Protein AF-A0A4Q3LLU1-F1 (afdb_monomer)

Mean predicted aligned error: 13.68 Å

pLDDT: mean 75.8, std 26.07, range [19.47, 98.69]

Sequence (554 aa):
MGAVMARTAVTFLVGVWFLLGHCALHRRRDSAARHGADHGPVLFPQGDPMKPLRYASWCQCRGRGAAGLCRMPPSPDVMAALFMDYKRERRAGETFAQYLERIGFVDPSVGTTGMDDRMVGHVPSAGDMQLIAVPEKRVSGPLRVVVLLVDFDDRPGVRTPRSYDDLLFSRKEYPTGSMHDFYAEASNGKVDVIGSVHGWLRMPHDYGYYVNGRSGTGATYPRNCQGLAEDAVKAALAQGVDFPQDLDKLGEGSITALFIVHAGRGAEVQKTRAQQDAEIWSHKWAVDSPVQVAPNLHAATYLVVPQDCLVGVCAHELGHLAFQWQDFYDPNYEEDGLYWDGSGTWDLMAAGSYNGGGSSPAHPAVLHKTQHGWVQTQTVKTSGSIQVKPLGTPGARAVKIVSPAYGPGQFLLLENRRRAGFDRYLEGEGLLVWKVDLAREMEAPARPGMLLVQADGEAHLDGARDGNAGDDGDPFPGSSRTTKLLDTGAINTSFPDSPPSGVRLSNIRIDADGLVTLDVHIGLAPIKTKAPVAQNVMRGRAAAKPNGRVQPPA

Secondary structure (DSSP, 8-state):
------------------------------------------------------------------------PPPHHHHHHHHHHHHHHPPTT--HHHHHHHTT-----SS-TTSSSS--SSPPPS----B-PPPSS---EEEEEEEEEEE-SSS---S-HHHHHHHHH-SS-STT--HHHHHHHHTTS-EEEEEEEEEEEEPSS-HHHHHTTTTT-SS-TTSSHHHHHHHHHHHHHHTT----GGG-SSSSSB-S-EEEEESS--GGG-SSHHHHTTSPPPEEEEEEEEEEEETTEEEEEEEEEETT--HHHHHHHHHHHHH-PPPSS---HHHH-----TTGGG-TTTGGGGGGGGTSPPPPPHHHHHHTTSSEEEEE-S-EEEEEPBTTSTT-EEEEE--TTSPTTEEEEEEEE-S-GGGGG-S--EEEEEEEETTSBSS-TTS-SEEE--SSS--GGG-TTSS-S--TTSSBSTTTT---B-SSSSS-SPPTTS----EEEEEEEE-TT--EEEEEEEPPPPP--PPP----------------------

Foldseek 3Di:
DDDDDDDDDDDDDDDDDDDDDDDDDDDDDDDDDDDDDDDDDDDDDDDDDDDDDDDDDDPDDDDDDDAFADFDAFALVLLVVLLVVCVVDPDVVDFSLNSCVVQVVAQSGHHYPFWLFLDDDDDDDTDDFQFPDLNPAQDFDEAEAEEFEEEEPQFDADDDQVVLCLQAQDDPPNPLDHLQRQCCQLLVNRYGYHYGGDDHQYFPHGPCQQLVLPQQTDPPPPSGVLVVLVRRLVSCVVVVNADDPVLPSVVPLERLHYEYEYGDAALSHDNHSSSSSSHHHWIKGFHPDWDDRDVSYTHGIYTYHYSPAHSLSVNLRNCCRNLSDHAQFASPCVPPVAGFQGLFCQASSGNQCCFVHNNQGHRHDVSSSVSSPSAAEDEDEAWDKDKAAAPSDPPGHWYWYDAPQDDVQWTKIKHWHDLDRSNVRPQATGIWIKIARSVHHNNDLVAHRIDTQAQQLPCCRSGPRPSDRDHQRGHVVGPVNRFKADLDDSGHPDHPPGDRQQWMWGRFDQDPNRMTMIIIHGDDDPPPPDDPDPDPPDDDDDDDDDDDDDDDDD

Nearest PDB structures (foldseek):
  4yu5-assembly2_B  TM=7.163E-01  e=5.900E-22  Bacillus cereus biovar anthracis str. CI
  4yu5-assembly1_A  TM=7.216E-01  e=1.499E-21  Bacillus cereus biovar anthracis str. CI
  4yu6-assembly2_B  TM=7.198E-01  e=6.068E-21  Bacillus cereus biovar anthracis str. CI
  4yu6-assembly1_A  TM=6.902E-01  e=5.095E-21  Bacillus cereus biovar anthracis str. CI

Structure (mmCIF, N/CA/C/O backbone):
data_AF-A0A4Q3LLU1-F1
#
_entry.id   AF-A0A4Q3LLU1-F1
#
loop_
_atom_site.group_PDB
_atom_site.id
_atom_site.type_symbol
_atom_site.label_atom_id
_atom_site.label_alt_id
_atom_site.label_comp_id
_atom_site.label_asym_id
_atom_site.label_entity_id
_atom_site.label_seq_id
_atom_site.pdbx_PDB_ins_code
_atom_site.Cartn_x
_atom_site.Cartn_y
_atom_site.Cartn_z
_atom_site.occupancy
_atom_site.B_iso_or_equiv
_atom_site.auth_seq_id
_atom_site.auth_comp_id
_atom_site.auth_asym_id
_atom_site.auth_atom_id
_atom_site.pdbx_PDB_model_num
ATOM 1 N N . MET A 1 1 ? 46.428 -18.660 27.036 1.00 35.47 1 MET A N 1
ATOM 2 C CA . MET A 1 1 ? 47.161 -19.586 27.929 1.00 35.47 1 MET A CA 1
ATOM 3 C C . MET A 1 1 ? 46.186 -20.008 29.015 1.00 35.47 1 MET A C 1
ATOM 5 O O . MET A 1 1 ? 45.703 -19.113 29.681 1.00 35.47 1 MET A O 1
ATOM 9 N N . GLY A 1 2 ? 45.751 -21.238 29.255 1.00 32.94 2 GLY A N 1
ATOM 10 C CA . GLY A 1 2 ? 45.809 -22.582 28.666 1.00 32.94 2 GLY A CA 1
ATOM 11 C C . GLY A 1 2 ? 44.727 -23.368 29.453 1.00 32.94 2 GLY A C 1
ATOM 12 O O . GLY A 1 2 ? 44.504 -23.046 30.613 1.00 32.94 2 GLY A O 1
ATOM 13 N N . ALA A 1 3 ? 43.849 -24.137 28.798 1.00 32.75 3 ALA A N 1
ATOM 14 C CA . ALA A 1 3 ? 43.915 -25.610 28.699 1.00 32.75 3 ALA A CA 1
ATOM 15 C C . ALA A 1 3 ? 43.582 -26.341 30.035 1.00 32.75 3 ALA A C 1
ATOM 17 O O . ALA A 1 3 ? 44.096 -25.942 31.065 1.00 32.75 3 ALA A O 1
ATOM 18 N N . VAL A 1 4 ? 42.801 -27.431 30.147 1.00 31.83 4 VAL A N 1
ATOM 19 C CA . VAL A 1 4 ? 42.222 -28.403 29.193 1.00 31.83 4 VAL A CA 1
ATOM 20 C C . VAL A 1 4 ? 41.360 -29.434 29.984 1.00 31.83 4 VAL A C 1
ATOM 22 O O . VAL A 1 4 ? 41.754 -29.784 31.087 1.00 31.83 4 VAL A O 1
ATOM 25 N N . MET A 1 5 ? 40.254 -29.913 29.367 1.00 32.88 5 MET A N 1
ATOM 26 C CA . MET A 1 5 ? 39.572 -31.254 29.396 1.00 32.88 5 MET A CA 1
ATOM 27 C C . MET A 1 5 ? 39.188 -31.957 30.731 1.00 32.88 5 MET A C 1
ATOM 29 O O . MET A 1 5 ? 39.821 -31.752 31.748 1.00 32.88 5 MET A O 1
ATOM 33 N N . ALA A 1 6 ? 38.171 -32.838 30.832 1.00 29.28 6 ALA A N 1
ATOM 34 C CA . ALA A 1 6 ? 37.559 -33.804 29.892 1.00 29.28 6 ALA A CA 1
ATOM 35 C C . ALA A 1 6 ? 36.081 -34.118 30.283 1.00 29.28 6 ALA A C 1
ATOM 37 O O . ALA A 1 6 ? 35.769 -34.198 31.463 1.00 29.28 6 ALA A O 1
ATOM 38 N N . ARG A 1 7 ? 35.110 -34.102 29.351 1.00 30.48 7 ARG A N 1
ATOM 39 C CA . ARG A 1 7 ? 34.464 -35.230 28.616 1.00 30.48 7 ARG A CA 1
ATOM 40 C C . ARG A 1 7 ? 33.830 -36.360 29.451 1.00 30.48 7 ARG A C 1
ATOM 42 O O . ARG A 1 7 ? 34.538 -37.201 29.988 1.00 30.48 7 ARG A O 1
ATOM 49 N N . THR A 1 8 ? 32.514 -36.545 29.295 1.00 27.42 8 THR A N 1
ATOM 50 C CA . THR A 1 8 ? 31.919 -37.858 28.965 1.00 27.42 8 THR A CA 1
ATOM 51 C C . THR A 1 8 ? 30.653 -37.652 28.125 1.00 27.42 8 THR A C 1
ATOM 53 O O . THR A 1 8 ? 29.834 -36.790 28.428 1.00 27.42 8 THR A O 1
ATOM 56 N N . ALA A 1 9 ? 30.555 -38.403 27.031 1.00 27.08 9 ALA A N 1
ATOM 57 C CA . ALA A 1 9 ? 29.471 -38.411 26.056 1.00 27.08 9 ALA A CA 1
ATOM 58 C C . ALA A 1 9 ? 28.556 -39.622 26.295 1.00 27.08 9 ALA A C 1
ATOM 60 O O . ALA A 1 9 ? 29.043 -40.668 26.721 1.00 27.08 9 ALA A O 1
ATOM 61 N N . VAL A 1 10 ? 27.275 -39.511 25.936 1.00 27.19 10 VAL A N 1
ATOM 62 C CA . VAL A 1 10 ? 26.421 -40.669 25.639 1.00 27.19 10 VAL A CA 1
ATOM 63 C C . VAL A 1 10 ? 25.735 -40.428 24.299 1.00 27.19 10 VAL A C 1
ATOM 65 O O . VAL A 1 10 ? 25.072 -39.418 24.079 1.00 27.19 10 VAL A O 1
ATOM 68 N N . THR A 1 11 ? 25.978 -41.377 23.406 1.00 26.22 11 THR A N 1
ATOM 69 C CA . THR A 1 11 ? 25.514 -41.490 22.027 1.00 26.22 11 THR A CA 1
ATOM 70 C C . THR A 1 11 ? 24.216 -42.296 21.991 1.00 26.22 11 THR A C 1
ATOM 72 O O . THR A 1 11 ? 24.140 -43.328 22.651 1.00 26.22 11 THR A O 1
ATOM 75 N N . PHE A 1 12 ? 23.256 -41.911 21.147 1.00 23.95 12 PHE A N 1
ATOM 76 C CA . PHE A 1 12 ? 22.281 -42.840 20.562 1.00 23.95 12 PHE A CA 1
ATOM 77 C C . PHE A 1 12 ? 22.072 -42.489 19.076 1.00 23.95 12 PHE A C 1
ATOM 79 O O . PHE A 1 12 ? 21.543 -41.435 18.739 1.00 23.95 12 PHE A O 1
ATOM 86 N N . LEU A 1 13 ? 22.555 -43.379 18.201 1.00 23.48 13 LEU A N 1
ATOM 87 C CA . LEU A 1 13 ? 22.111 -43.582 16.812 1.00 23.48 13 LEU A CA 1
ATOM 88 C C . LEU A 1 13 ? 20.848 -44.468 16.866 1.00 23.48 13 LEU A C 1
ATOM 90 O O . LEU A 1 13 ? 20.731 -45.277 17.781 1.00 23.48 13 LEU A O 1
ATOM 94 N N . VAL A 1 14 ? 19.843 -44.335 15.999 1.00 24.23 14 VAL A N 1
ATOM 95 C CA . VAL A 1 14 ? 19.645 -44.922 14.646 1.00 24.23 14 VAL A CA 1
ATOM 96 C C . VAL A 1 14 ? 18.182 -44.530 14.298 1.00 24.23 14 VAL A C 1
ATOM 98 O O . VAL A 1 14 ? 17.358 -44.509 15.202 1.00 24.23 14 VAL A O 1
ATOM 101 N N . GLY A 1 15 ? 17.717 -44.212 13.090 1.00 23.12 15 GLY A N 1
ATOM 102 C CA . GLY A 1 15 ? 18.277 -44.282 11.752 1.00 23.12 15 GLY A CA 1
ATOM 103 C C . GLY A 1 15 ? 17.294 -43.706 10.720 1.00 23.12 15 GLY A C 1
ATOM 104 O O . GLY A 1 15 ? 16.131 -43.424 11.001 1.00 23.12 15 GLY A O 1
ATOM 105 N N . VAL A 1 16 ? 17.833 -43.514 9.523 1.00 22.56 16 VAL A N 1
ATOM 106 C CA . VAL A 1 16 ? 17.225 -42.959 8.311 1.00 22.56 16 VAL A CA 1
ATOM 107 C C . VAL A 1 16 ? 16.400 -44.025 7.588 1.00 22.56 16 VAL A C 1
ATOM 109 O O . VAL A 1 16 ? 16.906 -45.125 7.392 1.00 22.56 16 VAL A O 1
ATOM 112 N N . TRP A 1 17 ? 15.203 -43.679 7.099 1.00 22.52 17 TRP A N 1
ATOM 113 C CA . TRP A 1 17 ? 14.558 -44.364 5.970 1.00 22.52 17 TRP A CA 1
ATOM 114 C C . TRP A 1 17 ? 14.034 -43.333 4.960 1.00 22.52 17 TRP A C 1
ATOM 116 O O . TRP A 1 17 ? 13.076 -42.609 5.212 1.00 22.52 17 TRP A O 1
ATOM 126 N N . PHE A 1 18 ? 14.713 -43.281 3.812 1.00 21.94 18 PHE A N 1
ATOM 127 C CA . PHE A 1 18 ? 14.240 -42.717 2.550 1.00 21.94 18 PHE A CA 1
ATOM 128 C C . PHE A 1 18 ? 13.373 -43.769 1.847 1.00 21.94 18 PHE A C 1
ATOM 130 O O . PHE A 1 18 ? 13.775 -44.930 1.775 1.00 21.94 18 PHE A O 1
ATOM 137 N N . LEU A 1 19 ? 12.256 -43.367 1.239 1.00 23.14 19 LEU A N 1
ATOM 138 C CA . LEU A 1 19 ? 11.613 -44.152 0.183 1.00 23.14 19 LEU A CA 1
ATOM 139 C C . LEU A 1 19 ? 11.132 -43.219 -0.932 1.00 23.14 19 LEU A C 1
ATOM 141 O O . LEU A 1 19 ? 10.127 -42.524 -0.827 1.00 23.14 19 LEU A O 1
ATOM 145 N N . LEU A 1 20 ? 11.932 -43.213 -1.997 1.00 23.78 20 LEU A N 1
ATOM 146 C CA . LEU A 1 20 ? 11.595 -42.766 -3.341 1.00 23.78 20 LEU A CA 1
ATOM 147 C C . LEU A 1 20 ? 10.607 -43.761 -3.961 1.00 23.78 20 LEU A C 1
ATOM 149 O O . LEU A 1 20 ? 10.865 -44.963 -3.964 1.00 23.78 20 LEU A O 1
ATOM 153 N N . GLY A 1 21 ? 9.523 -43.256 -4.546 1.00 22.77 21 GLY A N 1
ATOM 154 C CA . GLY A 1 21 ? 8.595 -44.025 -5.373 1.00 22.77 21 GLY A CA 1
ATOM 155 C C . GLY A 1 21 ? 8.381 -43.341 -6.717 1.00 22.77 21 GLY A C 1
ATOM 156 O O . GLY A 1 21 ? 7.413 -42.614 -6.897 1.00 22.77 21 GLY A O 1
ATOM 157 N N . HIS A 1 22 ? 9.301 -43.563 -7.658 1.00 26.33 22 HIS A N 1
ATOM 158 C CA . HIS A 1 22 ? 9.050 -43.370 -9.086 1.00 26.33 22 HIS A CA 1
ATOM 159 C C . HIS A 1 22 ? 8.165 -44.518 -9.593 1.00 26.33 22 HIS A C 1
ATOM 161 O O . HIS A 1 22 ? 8.506 -45.686 -9.413 1.00 26.33 22 HIS A O 1
ATOM 167 N N . CYS A 1 23 ? 7.085 -44.199 -10.305 1.00 22.00 23 CYS A N 1
ATOM 168 C CA . CYS A 1 23 ? 6.465 -45.121 -11.252 1.00 22.00 23 CYS A CA 1
ATOM 169 C C . CYS A 1 23 ? 6.122 -44.361 -12.531 1.00 22.00 23 CYS A C 1
ATOM 171 O O . CYS A 1 23 ? 5.342 -43.412 -12.527 1.00 22.00 23 CYS A O 1
ATOM 173 N N . ALA A 1 24 ? 6.748 -44.792 -13.620 1.00 23.20 24 ALA A N 1
ATOM 174 C CA . ALA A 1 24 ? 6.536 -44.312 -14.970 1.00 23.20 24 ALA A CA 1
ATOM 175 C C . ALA A 1 24 ? 6.003 -45.465 -15.838 1.00 23.20 24 ALA A C 1
ATOM 177 O O . ALA A 1 24 ? 6.371 -46.618 -15.633 1.00 23.20 24 ALA A O 1
ATOM 178 N N . LEU A 1 25 ? 5.214 -45.086 -16.850 1.00 23.66 25 LEU A N 1
ATOM 179 C CA . LEU A 1 25 ? 4.743 -45.851 -18.016 1.00 23.66 25 LEU A CA 1
ATOM 180 C C . LEU A 1 25 ? 3.699 -46.970 -17.805 1.00 23.66 25 LEU A C 1
ATOM 182 O O . LEU A 1 25 ? 4.024 -48.086 -17.424 1.00 23.66 25 LEU A O 1
ATOM 186 N N . HIS A 1 26 ? 2.505 -46.761 -18.378 1.00 24.66 26 HIS A N 1
ATOM 187 C CA . HIS A 1 26 ? 2.201 -47.392 -19.671 1.00 24.66 26 HIS A CA 1
ATOM 188 C C . HIS A 1 26 ? 1.080 -46.682 -20.451 1.00 24.66 26 HIS A C 1
ATOM 190 O O . HIS A 1 26 ? 0.032 -46.327 -19.925 1.00 24.66 26 HIS A O 1
ATOM 196 N N . ARG A 1 27 ? 1.340 -46.505 -21.751 1.00 26.19 27 ARG A N 1
ATOM 197 C CA . ARG A 1 27 ? 0.418 -46.049 -22.802 1.00 26.19 27 ARG A CA 1
ATOM 198 C C . ARG A 1 27 ? -0.751 -47.024 -22.975 1.00 26.19 27 ARG A C 1
ATOM 200 O O . ARG A 1 27 ? -0.505 -48.227 -22.969 1.00 26.19 27 ARG A O 1
ATOM 207 N N . ARG A 1 28 ? -1.914 -46.506 -23.382 1.00 23.67 28 ARG A N 1
ATOM 208 C CA . ARG A 1 28 ? -2.651 -46.975 -24.574 1.00 23.67 28 ARG A CA 1
ATOM 209 C C . ARG A 1 28 ? -3.566 -45.861 -25.092 1.00 23.67 28 ARG A C 1
ATOM 211 O O . ARG A 1 28 ? -4.508 -45.448 -24.431 1.00 23.67 28 ARG A O 1
ATOM 218 N N . ARG A 1 29 ? -3.209 -45.362 -26.278 1.00 26.25 29 ARG A N 1
ATOM 219 C CA . ARG A 1 29 ? -4.123 -44.753 -27.246 1.00 26.25 29 ARG A CA 1
ATOM 220 C C . ARG A 1 29 ? -4.876 -45.906 -27.900 1.00 26.25 29 ARG A C 1
ATOM 222 O O . ARG A 1 29 ? -4.210 -46.846 -28.319 1.00 26.25 29 ARG A O 1
ATOM 229 N N . ASP A 1 30 ? -6.183 -45.773 -28.052 1.00 26.70 30 ASP A N 1
ATOM 230 C CA . ASP A 1 30 ? -6.923 -46.419 -29.127 1.00 26.70 30 ASP A CA 1
ATOM 231 C C . ASP A 1 30 ? -7.893 -45.408 -29.732 1.00 26.70 30 ASP A C 1
ATOM 233 O O . ASP A 1 30 ? -8.409 -44.503 -29.076 1.00 26.70 30 ASP A O 1
ATOM 237 N N . SER A 1 31 ? -8.021 -45.532 -31.041 1.00 26.36 31 SER A N 1
ATOM 238 C CA . SER A 1 31 ? -8.602 -44.595 -31.985 1.00 26.36 31 SER A CA 1
ATOM 239 C C . SER A 1 31 ? -9.849 -45.173 -32.652 1.00 26.36 31 SER A C 1
ATOM 241 O O . SER A 1 31 ? -9.898 -46.373 -32.898 1.00 26.36 31 SER A O 1
ATOM 243 N N . ALA A 1 32 ? -10.697 -44.253 -33.126 1.00 26.88 32 ALA A N 1
ATOM 244 C CA . ALA A 1 32 ? -11.556 -44.334 -34.317 1.00 26.88 32 ALA A CA 1
ATOM 245 C C . ALA A 1 32 ? -12.966 -44.951 -34.203 1.00 26.88 32 ALA A C 1
ATOM 247 O O . ALA A 1 32 ? -13.122 -46.140 -33.966 1.00 26.88 32 ALA A O 1
ATOM 248 N N . ALA A 1 33 ? -13.976 -44.128 -34.533 1.00 26.61 33 ALA A N 1
ATOM 249 C CA . ALA A 1 33 ? -14.944 -44.296 -35.644 1.00 26.61 33 ALA A CA 1
ATOM 250 C C . ALA A 1 33 ? -16.044 -43.208 -35.514 1.00 26.61 33 ALA A C 1
ATOM 252 O O . ALA A 1 33 ? -16.690 -43.115 -34.481 1.00 26.61 33 ALA A O 1
ATOM 253 N N . ARG A 1 34 ? -16.106 -42.193 -36.392 1.00 26.34 34 ARG A N 1
ATOM 254 C CA . ARG A 1 34 ? -16.810 -42.121 -37.699 1.00 26.34 34 ARG A CA 1
ATOM 255 C C . ARG A 1 34 ? -18.349 -42.149 -37.620 1.00 26.34 34 ARG A C 1
ATOM 257 O O . ARG A 1 34 ? -18.917 -43.215 -37.464 1.00 26.34 34 ARG A O 1
ATOM 264 N N . HIS A 1 35 ? -18.965 -40.990 -37.878 1.00 29.53 35 HIS A N 1
ATOM 265 C CA . HIS A 1 35 ? -20.095 -40.700 -38.793 1.00 29.53 35 HIS A CA 1
ATOM 266 C C . HIS A 1 35 ? -20.296 -39.164 -38.740 1.00 29.53 35 HIS A C 1
ATOM 268 O O . HIS A 1 35 ? -20.342 -38.616 -37.650 1.00 29.53 35 HIS A O 1
ATOM 274 N N . GLY A 1 36 ? -20.315 -38.351 -39.799 1.00 24.17 36 GLY A N 1
ATOM 275 C CA . GLY A 1 36 ? -20.536 -38.596 -41.219 1.00 24.17 36 GLY A CA 1
ATOM 276 C C . GLY A 1 36 ? -21.952 -38.174 -41.614 1.00 24.17 36 GLY A C 1
ATOM 277 O O . GLY A 1 36 ? -22.806 -39.043 -41.715 1.00 24.17 36 GLY A O 1
ATOM 278 N N . ALA A 1 37 ? -22.191 -36.877 -41.838 1.00 28.86 37 ALA A N 1
ATOM 279 C CA . ALA A 1 37 ? -23.272 -36.389 -42.696 1.00 28.86 37 ALA A CA 1
ATOM 280 C C . ALA A 1 37 ? -22.901 -35.003 -43.246 1.00 28.86 37 ALA A C 1
ATOM 282 O O . ALA A 1 37 ? -22.566 -34.086 -42.500 1.00 28.86 37 ALA A O 1
ATOM 283 N N . ASP A 1 38 ? -22.915 -34.930 -44.569 1.00 27.11 38 ASP A N 1
ATOM 284 C CA . ASP A 1 38 ? -22.409 -33.892 -45.453 1.00 27.11 38 ASP A CA 1
ATOM 285 C C . ASP A 1 38 ? -23.613 -33.311 -46.212 1.00 27.11 38 ASP A C 1
ATOM 287 O O . ASP A 1 38 ? -24.431 -34.073 -46.728 1.00 27.11 38 ASP A O 1
ATOM 291 N N . HIS A 1 39 ? -23.735 -31.986 -46.273 1.00 31.06 39 HIS A N 1
ATOM 292 C CA . HIS A 1 39 ? -24.624 -31.270 -47.193 1.00 31.06 39 HIS A CA 1
ATOM 293 C C . HIS A 1 39 ? -23.976 -29.916 -47.527 1.00 31.06 39 HIS A C 1
ATOM 295 O O . HIS A 1 39 ? -24.044 -28.976 -46.738 1.00 31.06 39 HIS A O 1
ATOM 301 N N . GLY A 1 40 ? -23.341 -29.806 -48.697 1.00 23.70 40 GLY A N 1
ATOM 302 C CA . GLY A 1 40 ? -23.089 -28.512 -49.354 1.00 23.70 40 GLY A CA 1
ATOM 303 C C . GLY A 1 40 ? -24.243 -28.131 -50.298 1.00 23.70 40 GLY A C 1
ATOM 304 O O . GLY A 1 40 ? -25.244 -28.847 -50.351 1.00 23.70 40 GLY A O 1
ATOM 305 N N . PRO A 1 41 ? -24.070 -27.149 -51.201 1.00 33.44 41 PRO A N 1
ATOM 306 C CA . PRO A 1 41 ? -23.505 -25.800 -51.044 1.00 33.44 41 PRO A CA 1
ATOM 307 C C . PRO A 1 41 ? -24.488 -24.723 -51.587 1.00 33.44 41 PRO A C 1
ATOM 309 O O . PRO A 1 41 ? -25.314 -25.034 -52.441 1.00 33.44 41 PRO A O 1
ATOM 312 N N . VAL A 1 42 ? -24.386 -23.441 -51.198 1.00 26.55 42 VAL A N 1
ATOM 313 C CA . VAL A 1 42 ? -25.066 -22.340 -51.931 1.00 26.55 42 VAL A CA 1
ATOM 314 C C . VAL A 1 42 ? -24.190 -21.080 -52.014 1.00 26.55 42 VAL A C 1
ATOM 316 O O . VAL A 1 42 ? -23.489 -20.719 -51.074 1.00 26.55 42 VAL A O 1
ATOM 319 N N . LEU A 1 43 ? -24.227 -20.478 -53.204 1.00 25.83 43 LEU A N 1
ATOM 320 C CA . LEU A 1 43 ? -23.395 -19.429 -53.802 1.00 25.83 43 LEU A CA 1
ATOM 321 C C . LEU A 1 43 ? -23.560 -18.007 -53.213 1.00 25.83 43 LEU A C 1
ATOM 323 O O . LEU A 1 43 ? -24.617 -17.642 -52.709 1.00 25.83 43 LEU A O 1
ATOM 327 N N . PHE A 1 44 ? -22.500 -17.202 -53.380 1.00 25.42 44 PHE A N 1
ATOM 328 C CA . PHE A 1 44 ? -22.360 -15.761 -53.085 1.00 25.42 44 PHE A CA 1
ATOM 329 C C . PHE A 1 44 ? -23.261 -14.837 -53.936 1.00 25.42 44 PHE A C 1
ATOM 331 O O . PHE A 1 44 ? -23.678 -15.221 -55.031 1.00 25.42 44 PHE A O 1
ATOM 338 N N . PRO A 1 45 ? -23.421 -13.560 -53.520 1.00 27.45 45 PRO A N 1
ATOM 339 C CA . PRO A 1 45 ? -22.858 -12.490 -54.359 1.00 27.45 45 PRO A CA 1
ATOM 340 C C . PRO A 1 45 ? -22.114 -11.372 -53.590 1.00 27.45 45 PRO A C 1
ATOM 342 O O . PRO A 1 45 ? -22.426 -11.046 -52.448 1.00 27.45 45 PRO A O 1
ATOM 345 N N . GLN A 1 46 ? -21.119 -10.785 -54.267 1.00 26.22 46 GLN A N 1
ATOM 346 C CA . GLN A 1 46 ? -20.318 -9.613 -53.878 1.00 26.22 46 GLN A CA 1
ATOM 347 C C . GLN A 1 46 ? -20.941 -8.277 -54.346 1.00 26.22 46 GLN A C 1
ATOM 349 O O . GLN A 1 46 ? -21.519 -8.229 -55.431 1.00 26.22 46 GLN A O 1
ATOM 354 N N . GLY A 1 47 ? -20.655 -7.203 -53.586 1.00 24.50 47 GLY A N 1
ATOM 355 C CA . GLY A 1 47 ? -20.600 -5.777 -53.992 1.00 24.50 47 GLY A CA 1
ATOM 356 C C . GLY A 1 47 ? -21.875 -4.957 -53.732 1.00 24.50 47 GLY A C 1
ATOM 357 O O . GLY A 1 47 ? -22.964 -5.452 -53.986 1.00 24.50 47 GLY A O 1
ATOM 358 N N . ASP A 1 48 ? -21.894 -3.691 -53.292 1.00 26.19 48 ASP A N 1
ATOM 359 C CA . ASP A 1 48 ? -20.957 -2.627 -52.837 1.00 26.19 48 ASP A CA 1
ATOM 360 C C . ASP A 1 48 ? -21.887 -1.394 -52.519 1.00 26.19 48 ASP A C 1
ATOM 362 O O . ASP A 1 48 ? -23.078 -1.481 -52.839 1.00 26.19 48 ASP A O 1
ATOM 366 N N . PRO A 1 49 ? -21.489 -0.174 -52.084 1.00 30.09 49 PRO A N 1
ATOM 367 C CA . PRO A 1 49 ? -20.560 0.307 -51.060 1.00 30.09 49 PRO A CA 1
ATOM 368 C C . PRO A 1 49 ? -21.273 1.063 -49.895 1.00 30.09 49 PRO A C 1
ATOM 370 O O . PRO A 1 49 ? -22.397 1.561 -50.006 1.00 30.09 49 PRO A O 1
ATOM 373 N N . MET A 1 50 ? -20.570 1.233 -48.771 1.00 24.48 50 MET A N 1
ATOM 374 C CA . MET A 1 50 ? -20.974 2.058 -47.618 1.00 24.48 50 MET A CA 1
ATOM 375 C C . MET A 1 50 ? -21.157 3.547 -47.979 1.00 24.48 50 MET A C 1
ATOM 377 O O . MET A 1 50 ? -20.221 4.211 -48.426 1.00 24.48 50 MET A O 1
ATOM 381 N N . LYS A 1 51 ? -22.343 4.104 -47.691 1.00 23.61 51 LYS A N 1
ATOM 382 C CA . LYS A 1 51 ? -22.562 5.556 -47.556 1.00 23.61 51 LYS A CA 1
ATOM 383 C C . LYS A 1 51 ? -22.257 6.001 -46.115 1.00 23.61 51 LYS A C 1
ATOM 385 O O . LYS A 1 51 ? -22.683 5.322 -45.183 1.00 23.61 51 LYS A O 1
ATOM 390 N N . PRO A 1 52 ? -21.601 7.157 -45.905 1.00 22.89 52 PRO A N 1
ATOM 391 C CA . PRO A 1 52 ? -21.314 7.668 -44.572 1.00 22.89 52 PRO A CA 1
ATOM 392 C C . PRO A 1 52 ? -22.560 8.346 -43.991 1.00 22.89 52 PRO A C 1
ATOM 394 O O . PRO A 1 52 ? -22.989 9.399 -44.469 1.00 22.89 52 PRO A O 1
ATOM 397 N N . LEU A 1 53 ? -23.135 7.764 -42.939 1.00 23.31 53 LEU A N 1
ATOM 398 C CA . LEU A 1 53 ? -24.099 8.464 -42.096 1.00 23.31 53 LEU A CA 1
ATOM 399 C C . LEU A 1 53 ? -23.335 9.358 -41.119 1.00 23.31 53 LEU A C 1
ATOM 401 O O . LEU A 1 53 ? -22.687 8.903 -40.182 1.00 23.31 53 LEU A O 1
ATOM 405 N N . ARG A 1 54 ? -23.420 10.663 -41.380 1.00 22.39 54 ARG A N 1
ATOM 406 C CA . ARG A 1 54 ? -23.121 11.715 -40.414 1.00 22.39 54 ARG A CA 1
ATOM 407 C C . ARG A 1 54 ? -24.148 11.634 -39.286 1.00 22.39 54 ARG A C 1
ATOM 409 O O . ARG A 1 54 ? -25.331 11.799 -39.561 1.00 22.39 54 ARG A O 1
ATOM 416 N N . TYR A 1 55 ? -23.696 11.504 -38.045 1.00 22.19 55 TYR A N 1
ATOM 417 C CA . TYR A 1 55 ? -24.421 12.055 -36.904 1.00 22.19 55 TYR A CA 1
ATOM 418 C C . TYR A 1 55 ? -23.465 12.900 -36.074 1.00 22.19 55 TYR A C 1
ATOM 420 O O . TYR A 1 55 ? -22.471 12.429 -35.529 1.00 22.19 55 TYR A O 1
ATOM 428 N N . ALA A 1 56 ? -23.762 14.194 -36.082 1.00 21.27 56 ALA A N 1
ATOM 429 C CA . ALA A 1 56 ? -23.171 15.189 -35.221 1.00 21.27 56 ALA A CA 1
ATOM 430 C C . ALA A 1 56 ? -23.877 15.182 -33.856 1.00 21.27 56 ALA A C 1
ATOM 432 O O . ALA A 1 56 ? -25.078 14.932 -33.770 1.00 21.27 56 ALA A O 1
ATOM 433 N N . SER A 1 57 ? -23.092 15.538 -32.839 1.00 23.08 57 SER A N 1
ATOM 434 C CA . SER A 1 57 ? -23.476 16.248 -31.613 1.00 23.08 57 SER A CA 1
ATOM 435 C C . SER A 1 57 ? -24.560 15.641 -30.718 1.00 23.08 57 SER A C 1
ATOM 437 O O . SER A 1 57 ? -25.721 16.005 -30.852 1.00 23.08 57 SER A O 1
ATOM 439 N N . TRP A 1 58 ? -24.137 14.897 -29.692 1.00 19.47 58 TRP A N 1
ATOM 440 C CA . TRP A 1 58 ? -24.777 14.894 -28.368 1.00 19.47 58 TRP A CA 1
ATOM 441 C C . TRP A 1 58 ? -23.689 14.811 -27.282 1.00 19.47 58 TRP A C 1
ATOM 443 O O . TRP A 1 58 ? -23.436 13.757 -26.717 1.00 19.47 58 TRP A O 1
ATOM 453 N N . CYS A 1 59 ? -23.020 15.936 -27.005 1.00 21.75 59 CYS A N 1
ATOM 454 C CA . CYS A 1 59 ? -22.364 16.163 -25.714 1.00 21.75 59 CYS A CA 1
ATOM 455 C C . CYS A 1 59 ? -23.241 17.138 -24.930 1.00 21.75 59 CYS A C 1
ATOM 457 O O . CYS A 1 59 ? -23.161 18.351 -25.116 1.00 21.75 59 CYS A O 1
ATOM 459 N N . GLN A 1 60 ? -24.094 16.597 -24.068 1.00 20.33 60 GLN A N 1
ATOM 460 C CA . GLN A 1 60 ? -24.647 17.318 -22.928 1.00 20.33 60 GLN A CA 1
ATOM 461 C C . GLN A 1 60 ? -24.544 16.392 -21.720 1.00 20.33 60 GLN A C 1
ATOM 463 O O . GLN A 1 60 ? -25.456 15.626 -21.429 1.00 20.33 60 GLN A O 1
ATOM 468 N N . CYS A 1 61 ? -23.412 16.468 -21.021 1.00 19.92 61 CYS A N 1
ATOM 469 C CA . CYS A 1 61 ? -23.303 15.939 -19.671 1.00 19.92 61 CYS A CA 1
ATOM 470 C C . CYS A 1 61 ? -24.171 16.804 -18.746 1.00 19.92 61 CYS A C 1
ATOM 472 O O . CYS A 1 61 ? -23.889 17.985 -18.529 1.00 19.92 61 CYS A O 1
ATOM 474 N N . ARG A 1 62 ? -25.241 16.219 -18.205 1.00 20.86 62 ARG A N 1
ATOM 475 C CA . ARG A 1 62 ? -25.943 16.705 -17.012 1.00 20.86 62 ARG A CA 1
ATOM 476 C C . ARG A 1 62 ? -26.359 15.514 -16.149 1.00 20.86 62 ARG A C 1
ATOM 478 O O . ARG A 1 62 ? -27.046 14.626 -16.634 1.00 20.86 62 ARG A O 1
ATOM 485 N N . GLY A 1 63 ? -25.998 15.601 -14.868 1.00 22.64 63 GLY A N 1
ATOM 486 C CA . GLY A 1 63 ? -26.317 14.667 -13.777 1.00 22.64 63 GLY A CA 1
ATOM 487 C C . GLY A 1 63 ? -25.017 14.292 -13.065 1.00 22.64 63 GLY A C 1
ATOM 488 O O . GLY A 1 63 ? -24.295 13.454 -13.569 1.00 22.64 63 GLY A O 1
ATOM 489 N N . ARG A 1 64 ? -24.490 15.077 -12.113 1.00 23.50 64 ARG A N 1
ATOM 490 C CA . ARG A 1 64 ? -24.873 15.175 -10.686 1.00 23.50 64 ARG A CA 1
ATOM 491 C C . ARG A 1 64 ? -25.118 13.814 -10.022 1.00 23.50 64 ARG A C 1
ATOM 493 O O . ARG A 1 64 ? -26.216 13.287 -10.145 1.00 23.50 64 ARG A O 1
ATOM 500 N N . GLY A 1 65 ? -24.147 13.408 -9.201 1.00 25.88 65 GLY A N 1
ATOM 501 C CA . GLY A 1 65 ? -24.364 12.652 -7.966 1.00 25.88 65 GLY A CA 1
ATOM 502 C C . GLY A 1 65 ? -24.116 11.149 -8.048 1.00 25.88 65 GLY A C 1
ATOM 503 O O . GLY A 1 65 ? -25.078 10.397 -8.113 1.00 25.88 65 GLY A O 1
ATOM 504 N N . ALA A 1 66 ? -22.855 10.732 -7.954 1.00 25.11 66 ALA A N 1
ATOM 505 C CA . ALA A 1 66 ? -22.434 9.453 -7.377 1.00 25.11 66 ALA A CA 1
ATOM 506 C C . ALA A 1 66 ? -20.957 9.603 -6.965 1.00 25.11 66 ALA A C 1
ATOM 508 O O . ALA A 1 66 ? -20.191 10.220 -7.698 1.00 25.11 66 ALA A O 1
ATOM 509 N N . ALA A 1 67 ? -20.649 9.190 -5.738 1.00 31.14 67 ALA A N 1
ATOM 510 C CA . ALA A 1 67 ? -19.441 9.461 -4.960 1.00 31.14 67 ALA A CA 1
ATOM 511 C C . ALA A 1 67 ? -19.123 8.202 -4.117 1.00 31.14 67 ALA A C 1
ATOM 513 O O . ALA A 1 67 ? -20.047 7.542 -3.645 1.00 31.14 67 ALA A O 1
ATOM 514 N N . GLY A 1 68 ? -17.851 7.865 -3.933 1.00 37.25 68 GLY A N 1
ATOM 515 C CA . GLY A 1 68 ? -17.333 6.599 -3.451 1.00 37.25 68 GLY A CA 1
ATOM 516 C C . GLY A 1 68 ? -15.787 6.389 -3.353 1.00 37.25 68 GLY A C 1
ATOM 517 O O . GLY A 1 68 ? -14.888 7.139 -3.695 1.00 37.25 68 GLY A O 1
ATOM 518 N N . LEU A 1 69 ? -15.505 5.323 -2.679 1.00 46.78 69 LEU A N 1
ATOM 519 C CA . LEU A 1 69 ? -14.454 5.039 -1.750 1.00 46.78 69 LEU A CA 1
ATOM 520 C C . LEU A 1 69 ? -13.280 4.225 -2.346 1.00 46.78 69 LEU A C 1
ATOM 522 O O . LEU A 1 69 ? -13.529 3.299 -3.079 1.00 46.78 69 LEU A O 1
ATOM 526 N N . CYS A 1 70 ? -12.021 4.396 -1.959 1.00 42.06 70 CYS A N 1
ATOM 527 C CA . CYS A 1 70 ? -11.074 3.274 -2.129 1.00 42.06 70 CYS A CA 1
ATOM 528 C C . CYS A 1 70 ? -11.289 2.263 -0.983 1.00 42.06 70 CYS A C 1
ATOM 530 O O . CYS A 1 70 ? -11.741 2.664 0.092 1.00 42.06 70 CYS A O 1
ATOM 532 N N . ARG A 1 71 ? -11.102 0.963 -1.235 1.00 56.19 71 ARG A N 1
ATOM 533 C CA . ARG A 1 71 ? -11.205 -0.112 -0.235 1.00 56.19 71 ARG A CA 1
ATOM 534 C C . ARG A 1 71 ? -10.234 -1.210 -0.566 1.00 56.19 71 ARG A C 1
ATOM 536 O O . ARG A 1 71 ? -10.288 -1.699 -1.686 1.00 56.19 71 ARG A O 1
ATOM 543 N N . MET A 1 72 ? -9.568 -1.728 0.458 1.00 58.41 72 MET A N 1
ATOM 544 C CA . MET A 1 72 ? -8.778 -2.957 0.428 1.00 58.41 72 MET A CA 1
ATOM 545 C C . MET A 1 72 ? -9.309 -4.019 -0.564 1.00 58.41 72 MET A C 1
ATOM 547 O O . MET A 1 72 ? -10.495 -4.372 -0.495 1.00 58.41 72 MET A O 1
ATOM 551 N N . PRO A 1 73 ? -8.476 -4.569 -1.469 1.00 64.19 73 PRO A N 1
ATOM 552 C CA . PRO A 1 73 ? -8.973 -5.413 -2.551 1.00 64.19 73 PRO A CA 1
ATOM 553 C C . PRO A 1 73 ? -9.579 -6.716 -2.004 1.00 64.19 73 PRO A C 1
ATOM 555 O O . PRO A 1 73 ? -9.126 -7.223 -0.981 1.00 64.19 73 PRO A O 1
ATOM 558 N N . PRO A 1 74 ? -10.571 -7.337 -2.668 1.00 67.62 74 PRO A N 1
ATOM 559 C CA . PRO A 1 74 ? -11.039 -8.657 -2.260 1.00 67.62 74 PRO A CA 1
ATOM 560 C C . PRO A 1 74 ? -9.894 -9.672 -2.246 1.00 67.62 74 PRO A C 1
ATOM 562 O O . PRO A 1 74 ? -8.990 -9.618 -3.085 1.00 67.62 74 PRO A O 1
ATOM 565 N N . SER A 1 75 ? -9.956 -10.658 -1.348 1.00 69.62 75 SER A N 1
ATOM 566 C CA . SER A 1 75 ? -8.879 -11.645 -1.287 1.00 69.62 75 SER A CA 1
ATOM 567 C C . SER A 1 75 ? -8.756 -12.439 -2.599 1.00 69.62 75 SER A C 1
ATOM 569 O O . SER A 1 75 ? -9.776 -12.822 -3.189 1.00 69.62 75 SER A O 1
ATOM 571 N N . PRO A 1 76 ? -7.530 -12.772 -3.050 1.00 69.31 76 PRO A N 1
ATOM 572 C CA . PRO A 1 76 ? -7.325 -13.593 -4.243 1.00 69.31 76 PRO A CA 1
ATOM 573 C C . PRO A 1 76 ? -8.079 -14.929 -4.189 1.00 69.31 76 PRO A C 1
ATOM 575 O O . PRO A 1 76 ? -8.579 -15.401 -5.206 1.00 69.31 76 PRO A O 1
ATOM 578 N N . ASP A 1 77 ? -8.248 -15.511 -2.996 1.00 70.12 77 ASP A N 1
ATOM 579 C CA . ASP A 1 77 ? -9.035 -16.732 -2.789 1.00 70.12 77 ASP A CA 1
ATOM 580 C C . ASP A 1 77 ? -10.529 -16.537 -3.092 1.00 70.12 77 ASP A C 1
ATOM 582 O O . ASP A 1 77 ? -11.181 -17.436 -3.635 1.00 70.12 77 ASP A O 1
ATOM 586 N N . VAL A 1 78 ? -11.092 -15.376 -2.735 1.00 71.31 78 VAL A N 1
ATOM 587 C CA . VAL A 1 78 ? -12.468 -15.007 -3.096 1.00 71.31 78 VAL A CA 1
ATOM 588 C C . VAL A 1 78 ? -12.566 -14.845 -4.608 1.00 71.31 78 VAL A C 1
ATOM 590 O O . VAL A 1 78 ? -13.448 -15.451 -5.216 1.00 71.31 78 VAL A O 1
ATOM 593 N N . MET A 1 79 ? -11.629 -14.125 -5.227 1.00 71.62 79 MET A N 1
ATOM 594 C CA . MET A 1 79 ? -11.610 -13.920 -6.679 1.00 71.62 79 MET A CA 1
ATOM 595 C C . MET A 1 79 ? -11.472 -15.238 -7.450 1.00 71.62 79 MET A C 1
ATOM 597 O O . MET A 1 79 ? -12.227 -15.488 -8.392 1.00 71.62 79 MET A O 1
ATOM 601 N N . ALA A 1 80 ? -10.601 -16.142 -7.001 1.00 66.19 80 ALA A N 1
ATOM 602 C CA . ALA A 1 80 ? -10.446 -17.473 -7.576 1.00 66.19 80 ALA A CA 1
ATOM 603 C C . ALA A 1 80 ? -11.723 -18.316 -7.424 1.00 66.19 80 ALA A C 1
ATOM 605 O O . ALA A 1 80 ? -12.152 -18.983 -8.370 1.00 66.19 80 ALA A O 1
ATOM 606 N N . ALA A 1 81 ? -12.370 -18.280 -6.255 1.00 69.31 81 ALA A N 1
ATOM 607 C CA . ALA A 1 81 ? -13.628 -18.989 -6.032 1.00 69.31 81 ALA A CA 1
ATOM 608 C C . ALA A 1 81 ? -14.747 -18.464 -6.946 1.00 69.31 81 ALA A C 1
ATOM 610 O O . ALA A 1 81 ? -15.418 -19.263 -7.606 1.00 69.31 81 ALA A O 1
ATOM 611 N N . LEU A 1 82 ? -14.891 -17.141 -7.049 1.00 70.06 82 LEU A N 1
ATOM 612 C CA . LEU A 1 82 ? -15.859 -16.490 -7.932 1.00 70.06 82 LEU A CA 1
ATOM 613 C C . LEU A 1 82 ? -15.591 -16.805 -9.398 1.00 70.06 82 LEU A C 1
ATOM 615 O O . LEU A 1 82 ? -16.529 -17.050 -10.154 1.00 70.06 82 LEU A O 1
ATOM 619 N N . PHE A 1 83 ? -14.323 -16.864 -9.805 1.00 67.38 83 PHE A N 1
ATOM 620 C CA . PHE A 1 83 ? -13.955 -17.264 -11.156 1.00 67.38 83 PHE A CA 1
ATOM 621 C C . PHE A 1 83 ? -14.357 -18.713 -11.442 1.00 67.38 83 PHE A C 1
ATOM 623 O O . PHE A 1 83 ? -14.860 -19.024 -12.525 1.00 67.38 83 PHE A O 1
ATOM 630 N N . MET A 1 84 ? -14.205 -19.609 -10.465 1.00 71.12 84 MET A N 1
ATOM 631 C CA . MET A 1 84 ? -14.673 -20.989 -10.590 1.00 71.12 84 MET A CA 1
ATOM 632 C C . MET A 1 84 ? -16.202 -21.084 -10.665 1.00 71.12 84 MET A C 1
ATOM 634 O O . MET A 1 84 ? -16.708 -21.896 -11.444 1.00 71.12 84 MET A O 1
ATOM 638 N N . ASP A 1 85 ? -16.938 -20.261 -9.916 1.00 77.81 85 ASP A N 1
ATOM 639 C CA . ASP A 1 85 ? -18.400 -20.162 -10.030 1.00 77.81 85 ASP A CA 1
ATOM 640 C C . ASP A 1 85 ? -18.814 -19.618 -11.401 1.00 77.81 85 ASP A C 1
ATOM 642 O O . ASP A 1 85 ? -19.626 -20.233 -12.091 1.00 77.81 85 ASP A O 1
ATOM 646 N N . TYR A 1 86 ? -18.155 -18.567 -11.887 1.00 77.00 86 TYR A N 1
ATOM 647 C CA . TYR A 1 86 ? -18.322 -18.060 -13.247 1.00 77.00 86 TYR A CA 1
ATOM 648 C C . TYR A 1 86 ? -18.110 -19.149 -14.301 1.00 77.00 86 TYR A C 1
ATOM 650 O O . TYR A 1 86 ? -18.944 -19.326 -15.187 1.00 77.00 86 TYR A O 1
ATOM 658 N N . LYS A 1 87 ? -17.040 -19.948 -14.212 1.00 75.44 87 LYS A N 1
ATOM 659 C CA . LYS A 1 87 ? -16.809 -21.049 -15.166 1.00 75.44 87 LYS A CA 1
ATOM 660 C C . LYS A 1 87 ? -17.945 -22.076 -15.167 1.00 75.44 87 LYS A C 1
ATOM 662 O O . LYS A 1 87 ? -18.187 -22.677 -16.215 1.00 75.44 87 LYS A O 1
ATOM 667 N N . ARG A 1 88 ? -18.629 -22.272 -14.035 1.00 83.38 88 ARG A N 1
ATOM 668 C CA . ARG A 1 88 ? -19.776 -23.184 -13.896 1.00 83.38 88 ARG A CA 1
ATOM 669 C C . ARG A 1 88 ? -21.095 -22.570 -14.365 1.00 83.38 88 ARG A C 1
ATOM 671 O O . ARG A 1 88 ? -21.904 -23.275 -14.959 1.00 83.38 88 ARG A O 1
ATOM 678 N N . GLU A 1 89 ? -21.305 -21.286 -14.100 1.00 85.56 89 GLU A N 1
ATOM 679 C CA . GLU A 1 89 ? -22.618 -20.633 -14.176 1.00 85.56 89 GLU A CA 1
ATOM 680 C C . GLU A 1 89 ? -22.740 -19.592 -15.294 1.00 85.56 89 GLU A C 1
ATOM 682 O O . GLU A 1 89 ? -23.817 -19.019 -15.486 1.00 85.56 89 GLU A O 1
ATOM 687 N N . ARG A 1 90 ? -21.656 -19.319 -16.031 1.00 79.31 90 ARG A N 1
ATOM 688 C CA . ARG A 1 90 ? -21.653 -18.280 -17.063 1.00 79.31 90 ARG A CA 1
ATOM 689 C C . ARG A 1 90 ? -22.711 -18.513 -18.128 1.00 79.31 90 ARG A C 1
ATOM 691 O O . ARG A 1 90 ? -22.868 -19.612 -18.668 1.00 79.31 90 ARG A O 1
ATOM 698 N N . ARG A 1 91 ? -23.377 -17.428 -18.509 1.00 88.94 91 ARG A N 1
ATOM 699 C CA . ARG A 1 91 ? -24.222 -17.395 -19.706 1.00 88.94 91 ARG A CA 1
ATOM 700 C C . ARG A 1 91 ? -23.338 -17.410 -20.958 1.00 88.94 91 ARG A C 1
ATOM 702 O O . ARG A 1 91 ? -22.162 -17.048 -20.923 1.00 88.94 91 ARG A O 1
ATOM 709 N N . ALA A 1 92 ? -23.879 -17.862 -22.087 1.00 85.56 92 ALA A N 1
ATOM 710 C CA . ALA A 1 92 ? -23.117 -17.909 -23.334 1.00 85.56 92 ALA A CA 1
ATOM 711 C C . ALA A 1 92 ? -22.631 -16.500 -23.724 1.00 85.56 92 ALA A C 1
ATOM 713 O O . ALA A 1 92 ? -23.440 -15.591 -23.879 1.00 85.56 92 ALA A O 1
ATOM 714 N N . GLY A 1 93 ? -21.313 -16.334 -23.870 1.00 74.06 93 GLY A N 1
ATOM 715 C CA . GLY A 1 93 ? -20.688 -15.043 -24.179 1.00 74.06 93 GLY A CA 1
ATOM 716 C C . GLY A 1 93 ? -20.579 -14.067 -23.001 1.00 74.06 93 GLY A C 1
ATOM 717 O O . GLY A 1 93 ? -20.011 -12.998 -23.190 1.00 74.06 93 GLY A O 1
ATOM 718 N N . GLU A 1 94 ? -21.075 -14.427 -21.810 1.00 73.62 94 GLU A N 1
ATOM 719 C CA . GLU A 1 94 ? -20.906 -13.635 -20.586 1.00 73.62 94 GLU A CA 1
ATOM 720 C C . GLU A 1 94 ? -19.432 -13.638 -20.187 1.00 73.62 94 GLU A C 1
ATOM 722 O O . GLU A 1 94 ? -18.801 -14.698 -20.112 1.00 73.62 94 GLU A O 1
ATOM 727 N N . THR A 1 95 ? -18.880 -12.448 -19.972 1.00 64.38 95 THR A N 1
ATOM 728 C CA . THR A 1 95 ? -17.535 -12.268 -19.424 1.00 64.38 95 THR A CA 1
ATOM 729 C C . THR A 1 95 ? -17.561 -12.408 -17.902 1.00 64.38 95 THR A C 1
ATOM 731 O O . THR A 1 95 ? -18.618 -12.338 -17.277 1.00 64.38 95 THR A O 1
ATOM 734 N N . PHE A 1 96 ? -16.396 -12.594 -17.274 1.00 60.84 96 PHE A N 1
ATOM 735 C CA . PHE A 1 96 ? -16.332 -12.662 -15.810 1.00 60.84 96 PHE A CA 1
ATOM 736 C C . PHE A 1 96 ? -16.787 -11.348 -15.151 1.00 60.84 96 PHE A C 1
ATOM 738 O O . PHE A 1 96 ? -17.512 -11.382 -14.169 1.00 60.84 96 PHE A O 1
ATOM 745 N N . ALA A 1 97 ? -16.476 -10.209 -15.774 1.00 55.25 97 ALA A N 1
ATOM 746 C CA . ALA A 1 97 ? -16.996 -8.886 -15.425 1.00 55.25 97 ALA A CA 1
ATOM 747 C C . ALA A 1 97 ? -18.530 -8.865 -15.310 1.00 55.25 97 ALA A C 1
ATOM 749 O O . ALA A 1 97 ? -19.104 -8.631 -14.251 1.00 55.25 97 ALA A O 1
ATOM 750 N N . GLN A 1 98 ? -19.201 -9.236 -16.402 1.00 64.38 98 GLN A N 1
ATOM 751 C CA . GLN A 1 98 ? -20.662 -9.284 -16.468 1.00 64.38 98 GLN A CA 1
ATOM 752 C C . GLN A 1 98 ? -21.251 -10.277 -15.461 1.00 64.38 98 GLN A C 1
ATOM 754 O O . GLN A 1 98 ? -22.354 -10.080 -14.956 1.00 64.38 98 GLN A O 1
ATOM 759 N N . TYR A 1 99 ? -20.512 -11.345 -15.151 1.00 69.88 99 TYR A N 1
ATOM 760 C CA . TYR A 1 99 ? -20.869 -12.270 -14.086 1.00 69.88 99 TYR A CA 1
ATOM 761 C C . TYR A 1 99 ? -20.796 -11.613 -12.700 1.00 69.88 99 TYR A C 1
ATOM 763 O O . TYR A 1 99 ? -21.768 -11.729 -11.956 1.00 69.88 99 TYR A O 1
ATOM 771 N N . LEU A 1 100 ? -19.704 -10.911 -12.370 1.00 66.94 100 LEU A N 1
ATOM 772 C CA . LEU A 1 100 ? -19.519 -10.200 -11.097 1.00 66.94 100 LEU A CA 1
ATOM 773 C C . LEU A 1 100 ? -20.594 -9.120 -10.894 1.00 66.94 100 LEU A C 1
ATOM 775 O O . LEU A 1 100 ? -21.276 -9.126 -9.869 1.00 66.94 100 LEU A O 1
ATOM 779 N N . GLU A 1 101 ? -20.854 -8.302 -11.919 1.00 67.44 101 GLU A N 1
ATOM 780 C CA . GLU A 1 101 ? -21.988 -7.361 -11.972 1.00 67.44 101 GLU A CA 1
ATOM 781 C C . GLU A 1 101 ? -23.320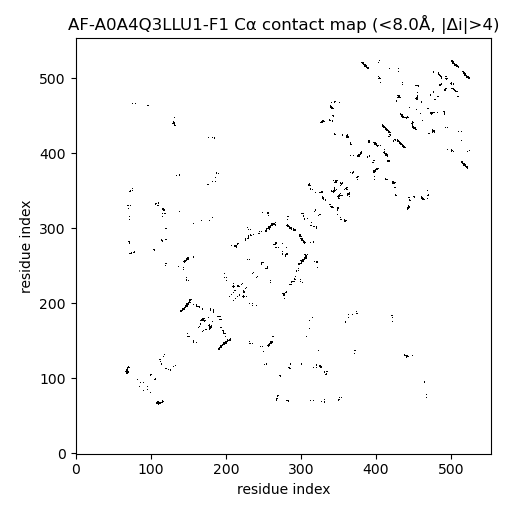 -8.060 -11.682 1.00 67.44 101 GLU A C 1
ATOM 783 O O . GLU A 1 101 ? -24.103 -7.636 -10.830 1.00 67.44 101 GLU A O 1
ATOM 788 N N . ARG A 1 102 ? -23.583 -9.176 -12.373 1.00 77.81 102 ARG A N 1
ATOM 789 C CA . ARG A 1 102 ? -24.843 -9.912 -12.250 1.00 77.81 102 ARG A CA 1
ATOM 790 C C . ARG A 1 102 ? -25.065 -10.473 -10.850 1.00 77.81 102 ARG A C 1
ATOM 792 O O . ARG A 1 102 ? -26.214 -10.536 -10.410 1.00 77.81 102 ARG A O 1
ATOM 799 N N . ILE A 1 103 ? -24.013 -10.937 -10.180 1.00 70.19 103 ILE A N 1
ATOM 800 C CA . ILE A 1 103 ? -24.112 -11.449 -8.806 1.00 70.19 103 ILE A CA 1
ATOM 801 C C . ILE A 1 103 ? -24.033 -10.331 -7.756 1.00 70.19 103 ILE A C 1
ATOM 803 O O . ILE A 1 103 ? -24.099 -10.615 -6.560 1.00 70.19 103 ILE A O 1
ATOM 807 N N . GLY A 1 104 ? -23.910 -9.072 -8.191 1.00 61.47 104 GLY A N 1
ATOM 808 C CA . GLY A 1 104 ? -23.770 -7.916 -7.313 1.00 61.47 104 GLY A CA 1
ATOM 809 C C . GLY A 1 104 ? -22.440 -7.892 -6.560 1.00 61.47 104 GLY A C 1
ATOM 810 O O . GLY A 1 104 ? -22.358 -7.265 -5.507 1.00 61.47 104 GLY A O 1
ATOM 811 N N . PHE A 1 105 ? -21.414 -8.583 -7.061 1.00 61.88 105 PHE A N 1
ATOM 812 C CA . PHE A 1 105 ? -20.047 -8.465 -6.565 1.00 61.88 105 PHE A CA 1
ATOM 813 C C . PHE A 1 105 ? -19.426 -7.225 -7.208 1.00 61.88 105 PHE A C 1
ATOM 815 O O . PHE A 1 105 ? -18.754 -7.291 -8.234 1.00 61.88 105 PHE A O 1
ATOM 822 N N . VAL A 1 106 ? -19.778 -6.085 -6.631 1.00 51.62 106 VAL A N 1
ATOM 823 C CA . VAL A 1 106 ? -19.410 -4.751 -7.090 1.00 51.62 106 VAL A CA 1
ATOM 824 C C . VAL A 1 106 ? -18.818 -3.945 -5.945 1.00 51.62 106 VAL A C 1
ATOM 826 O O . VAL A 1 106 ? -19.283 -4.065 -4.801 1.00 51.62 106 VAL A O 1
ATOM 829 N N . ASP A 1 107 ? -17.815 -3.130 -6.265 1.00 47.84 107 ASP A N 1
ATOM 830 C CA . ASP A 1 107 ? -17.166 -2.251 -5.304 1.00 47.84 107 ASP A CA 1
ATOM 831 C C . ASP A 1 107 ? -17.990 -0.952 -5.126 1.00 47.84 107 ASP A C 1
ATOM 833 O O . ASP A 1 107 ? -18.147 -0.200 -6.085 1.00 47.84 107 ASP A O 1
ATOM 837 N N . PRO A 1 108 ? -18.598 -0.673 -3.951 1.00 44.81 108 PRO A N 1
ATOM 838 C CA . PRO A 1 108 ? -19.530 0.452 -3.760 1.00 44.81 108 PRO A CA 1
ATOM 839 C C . PRO A 1 108 ? -18.835 1.828 -3.631 1.00 44.81 108 PRO A C 1
ATOM 841 O O . PRO A 1 108 ? -19.139 2.601 -2.718 1.00 44.81 108 PRO A O 1
ATOM 844 N N . SER A 1 109 ? -17.847 2.113 -4.476 1.00 48.16 109 SER A N 1
ATOM 845 C CA . SER A 1 109 ? -16.610 2.766 -4.048 1.00 48.16 109 SER A CA 1
ATOM 846 C C . SER A 1 109 ? -16.077 3.862 -5.029 1.00 48.16 109 SER A C 1
ATOM 848 O O . SER A 1 109 ? -14.920 4.241 -5.071 1.00 48.16 109 SER A O 1
ATOM 850 N N . VAL A 1 110 ? -16.941 4.576 -5.748 1.00 42.09 110 VAL A N 1
ATOM 851 C CA . VAL A 1 110 ? -16.495 5.613 -6.724 1.00 42.09 110 VAL A CA 1
ATOM 852 C C . VAL A 1 110 ? -16.797 7.104 -6.394 1.00 42.09 110 VAL A C 1
ATOM 854 O O . VAL A 1 110 ? -17.952 7.490 -6.554 1.00 42.09 110 VAL A O 1
ATOM 857 N N . GLY A 1 111 ? -15.827 7.960 -5.950 1.00 44.00 111 GLY A N 1
ATOM 858 C CA . GLY A 1 111 ? -15.871 9.438 -5.610 1.00 44.00 111 GLY A CA 1
ATOM 859 C C . GLY A 1 111 ? -16.069 10.074 -4.156 1.00 44.00 111 GLY A C 1
ATOM 860 O O . GLY A 1 111 ? -16.705 11.123 -4.071 1.00 44.00 111 GLY A O 1
ATOM 861 N N . THR A 1 112 ? -15.620 9.511 -3.016 1.00 44.88 112 THR A N 1
ATOM 862 C CA . THR A 1 112 ? -15.835 9.913 -1.599 1.00 44.88 112 THR A CA 1
ATOM 863 C C . THR A 1 112 ? -14.500 10.293 -0.979 1.00 44.88 112 THR A C 1
ATOM 865 O O . THR A 1 112 ? -13.627 9.460 -0.761 1.00 44.88 112 THR A O 1
ATOM 868 N N . THR A 1 113 ? -14.380 11.566 -0.629 1.00 51.75 113 THR A N 1
ATOM 869 C CA . THR A 1 113 ? -13.178 12.146 -0.035 1.00 51.75 113 THR A CA 1
ATOM 870 C C . THR A 1 113 ? -12.848 11.520 1.322 1.00 51.75 113 THR A C 1
ATOM 872 O O . THR A 1 113 ? -13.702 11.461 2.210 1.00 51.75 113 THR A O 1
ATOM 875 N N . GLY A 1 114 ? -11.591 11.118 1.511 1.00 47.28 114 GLY A N 1
ATOM 876 C CA . GLY A 1 114 ? -11.062 10.677 2.795 1.00 47.28 114 GLY A CA 1
ATOM 877 C C . GLY A 1 114 ? -10.954 9.170 2.997 1.00 47.28 114 GLY A C 1
ATOM 878 O O . GLY A 1 114 ? -10.435 8.801 4.052 1.00 47.28 114 GLY A O 1
ATOM 879 N N . MET A 1 115 ? -11.433 8.316 2.082 1.00 58.81 115 MET A N 1
ATOM 880 C CA . MET A 1 115 ? -11.353 6.848 2.216 1.00 58.81 115 MET A CA 1
ATOM 881 C C . MET A 1 115 ? -10.241 6.266 1.336 1.00 58.81 115 MET A C 1
ATOM 883 O O . MET A 1 115 ? -10.260 6.530 0.139 1.00 58.81 115 MET A O 1
ATOM 887 N N . ASP A 1 116 ? -9.272 5.564 1.941 1.00 54.78 116 ASP A N 1
ATOM 888 C CA . ASP A 1 116 ? -8.073 4.948 1.314 1.00 54.78 116 ASP A CA 1
ATOM 889 C C . ASP A 1 116 ? -7.266 5.846 0.347 1.00 54.78 116 ASP A C 1
ATOM 891 O O . ASP A 1 116 ? -6.358 5.430 -0.369 1.00 54.78 116 ASP A O 1
ATOM 895 N N . ASP A 1 117 ? -7.518 7.151 0.426 1.00 57.50 117 ASP A N 1
ATOM 896 C CA . ASP A 1 117 ? -6.761 8.207 -0.222 1.00 57.50 117 ASP A CA 1
ATOM 897 C C . ASP A 1 117 ? -5.737 8.842 0.739 1.00 57.50 117 ASP A C 1
ATOM 899 O O . ASP A 1 117 ? -5.706 8.612 1.956 1.00 57.50 117 ASP A O 1
ATOM 903 N N . ARG A 1 118 ? -4.927 9.752 0.192 1.00 51.72 118 ARG A N 1
ATOM 904 C CA . ARG A 1 118 ? -3.920 10.528 0.934 1.00 51.72 118 ARG A CA 1
ATOM 905 C C . ARG A 1 118 ? -4.485 11.514 1.970 1.00 51.72 118 ARG A C 1
ATOM 907 O O . ARG A 1 118 ? -3.702 12.209 2.615 1.00 51.72 118 ARG A O 1
ATOM 914 N N . MET A 1 119 ? -5.806 11.686 2.069 1.00 57.12 119 MET A N 1
ATOM 915 C CA . MET A 1 119 ? -6.397 12.803 2.810 1.00 57.12 119 MET A CA 1
ATOM 916 C C . MET A 1 119 ? -6.358 12.568 4.321 1.00 57.12 119 MET A C 1
ATOM 918 O O . MET A 1 119 ? -6.863 11.564 4.825 1.00 57.12 119 MET A O 1
ATOM 922 N N . VAL A 1 120 ? -5.833 13.549 5.053 1.00 48.94 120 VAL A N 1
ATOM 923 C CA . VAL A 1 120 ? -5.852 13.607 6.517 1.00 48.94 120 VAL A CA 1
ATOM 924 C C . VAL A 1 120 ? -6.522 14.932 6.908 1.00 48.94 120 VAL A C 1
ATOM 926 O O . VAL A 1 120 ? -5.947 16.001 6.734 1.00 48.94 120 VAL A O 1
ATOM 929 N N . GLY A 1 121 ? -7.784 14.899 7.356 1.00 51.00 121 GLY A N 1
ATOM 930 C CA . GLY A 1 121 ? -8.519 16.099 7.800 1.00 51.00 121 GLY A CA 1
ATOM 931 C C . GLY A 1 121 ? -9.603 16.642 6.847 1.00 51.00 121 GLY A C 1
ATOM 932 O O . GLY A 1 121 ? -10.330 15.875 6.222 1.00 51.00 121 GLY A O 1
ATOM 933 N N . HIS A 1 122 ? -9.787 17.975 6.831 1.00 34.69 122 HIS A N 1
ATOM 934 C CA . HIS A 1 122 ? -10.984 18.667 6.308 1.00 34.69 122 HIS A CA 1
ATOM 935 C C . HIS A 1 122 ? -11.135 18.619 4.774 1.00 34.69 122 HIS A C 1
ATOM 937 O O . HIS A 1 122 ? -10.169 18.784 4.032 1.00 34.69 122 HIS A O 1
ATOM 943 N N . VAL A 1 123 ? -12.388 18.457 4.336 1.00 33.22 123 VAL A N 1
ATOM 944 C CA . VAL A 1 123 ? -12.859 18.140 2.975 1.00 33.22 123 VAL A CA 1
ATOM 945 C C . VAL A 1 123 ? -12.761 19.337 2.007 1.00 33.22 123 VAL A C 1
ATOM 947 O O . VAL A 1 123 ? -13.472 20.327 2.201 1.00 33.22 123 VAL A O 1
ATOM 950 N N . PRO A 1 124 ? -11.976 19.269 0.914 1.00 30.48 124 PRO A N 1
ATOM 951 C CA . PRO A 1 124 ? -12.195 20.077 -0.281 1.00 30.48 124 PRO A CA 1
ATOM 952 C C . PRO A 1 124 ? -13.246 19.410 -1.185 1.00 30.48 124 PRO A C 1
ATOM 954 O O . PRO A 1 124 ? -13.502 18.213 -1.098 1.00 30.48 124 PRO A O 1
ATOM 957 N N . SER A 1 125 ? -13.883 20.195 -2.053 1.00 31.70 125 SER A N 1
ATOM 958 C CA . SER A 1 125 ? -14.983 19.753 -2.919 1.00 31.70 125 SER A CA 1
ATOM 959 C C . SER A 1 125 ? -14.623 18.580 -3.840 1.00 31.70 125 SER A C 1
ATOM 961 O O . SER A 1 125 ? -13.557 18.584 -4.443 1.00 31.70 125 SER A O 1
ATOM 963 N N . ALA A 1 126 ? -15.573 17.659 -4.032 1.00 31.58 126 ALA A N 1
ATOM 964 C CA . ALA A 1 126 ? -15.515 16.566 -5.005 1.00 31.58 126 ALA A CA 1
ATOM 965 C C . ALA A 1 126 ? -15.024 17.016 -6.401 1.00 31.58 126 ALA A C 1
ATOM 967 O O . ALA A 1 126 ? -15.585 17.961 -6.966 1.00 31.58 126 ALA A O 1
ATOM 968 N N . GLY A 1 127 ? -14.032 16.309 -6.965 1.00 36.81 127 GLY A N 1
ATOM 969 C CA . GLY A 1 127 ? -13.599 16.468 -8.364 1.00 36.81 127 GLY A CA 1
ATOM 970 C C . GLY A 1 127 ? -12.093 16.608 -8.641 1.00 36.81 127 GLY A C 1
ATOM 971 O O . GLY A 1 127 ? -11.744 16.867 -9.792 1.00 36.81 127 GLY A O 1
ATOM 972 N N . ASP A 1 128 ? -11.211 16.454 -7.649 1.00 39.25 128 ASP A N 1
ATOM 973 C CA . ASP A 1 128 ? -9.756 16.524 -7.859 1.00 39.25 128 ASP A CA 1
ATOM 974 C C . ASP A 1 128 ? -9.166 15.145 -8.217 1.00 39.25 128 ASP A C 1
ATOM 976 O O . ASP A 1 128 ? -9.454 14.151 -7.558 1.00 39.25 128 ASP A O 1
ATOM 980 N N . MET A 1 129 ? -8.317 15.094 -9.251 1.00 36.28 129 MET A N 1
ATOM 981 C CA . MET A 1 129 ? -7.658 13.865 -9.726 1.00 36.28 129 MET A CA 1
ATOM 982 C C . MET A 1 129 ? -6.753 13.231 -8.647 1.00 36.28 129 MET A C 1
ATOM 984 O O . MET A 1 129 ? -5.911 13.922 -8.059 1.00 36.28 129 MET A O 1
ATOM 988 N N . GLN A 1 130 ? -6.848 11.910 -8.445 1.00 48.31 130 GLN A N 1
ATOM 989 C CA . GLN A 1 130 ? -5.968 11.120 -7.565 1.00 48.31 130 GLN A CA 1
ATOM 990 C C . GLN A 1 130 ? -4.608 10.833 -8.240 1.00 48.31 130 GLN A C 1
ATOM 992 O O . GLN A 1 130 ? -4.342 9.741 -8.735 1.00 48.31 130 GLN A O 1
ATOM 997 N N . LEU A 1 131 ? -3.740 11.845 -8.323 1.00 49.78 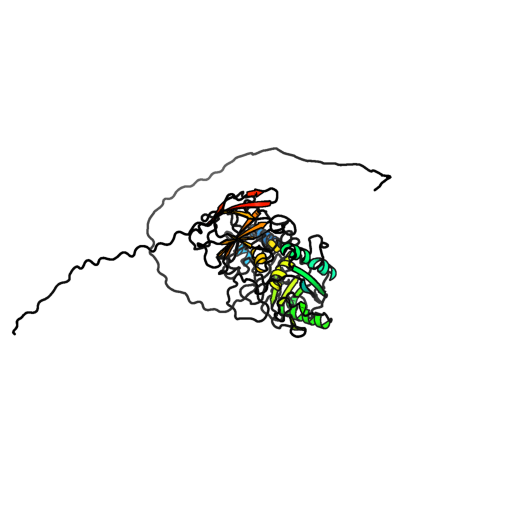131 LEU A N 1
ATOM 998 C CA . LEU A 1 131 ? -2.395 11.725 -8.912 1.00 49.78 131 LEU A CA 1
ATOM 999 C C . LEU A 1 131 ? -1.407 11.017 -7.971 1.00 49.78 131 LEU A C 1
ATOM 1001 O O . LEU A 1 131 ? -1.580 11.097 -6.757 1.00 49.78 131 LEU A O 1
ATOM 1005 N N . ILE A 1 132 ? -0.295 10.482 -8.512 1.00 54.12 132 ILE A N 1
ATOM 1006 C CA . ILE A 1 132 ? 0.879 10.087 -7.702 1.00 54.12 132 ILE A CA 1
ATOM 1007 C C . ILE A 1 132 ? 1.355 11.291 -6.889 1.00 54.12 132 ILE A C 1
ATOM 1009 O O . ILE A 1 132 ? 2.146 12.122 -7.353 1.00 54.12 132 ILE A O 1
ATOM 1013 N N . ALA A 1 133 ? 0.904 11.369 -5.646 1.00 53.97 133 ALA A N 1
ATOM 1014 C CA . ALA A 1 133 ? 1.335 12.392 -4.724 1.00 53.97 133 ALA A CA 1
ATOM 1015 C C . ALA A 1 133 ? 2.657 11.954 -4.096 1.00 53.97 133 ALA A C 1
ATOM 1017 O O . ALA A 1 133 ? 2.794 10.853 -3.571 1.00 53.97 133 ALA A O 1
ATOM 1018 N N . VAL A 1 134 ? 3.662 12.828 -4.142 1.00 58.84 134 VAL A N 1
ATOM 1019 C CA . VAL A 1 134 ? 4.789 12.697 -3.219 1.00 58.84 134 VAL A CA 1
ATOM 1020 C C . VAL A 1 134 ? 4.254 13.107 -1.843 1.00 58.84 134 VAL A C 1
ATOM 1022 O O . VAL A 1 134 ? 3.769 14.234 -1.740 1.00 58.84 134 VAL A O 1
ATOM 1025 N N . PRO A 1 135 ? 4.343 12.249 -0.812 1.00 62.06 135 PRO A N 1
ATOM 1026 C CA . PRO A 1 135 ? 3.902 12.577 0.537 1.00 62.06 135 PRO A CA 1
ATOM 1027 C C . PRO A 1 135 ? 4.524 13.895 0.987 1.00 62.06 135 PRO A C 1
ATOM 1029 O O . PRO A 1 135 ? 5.736 14.101 0.831 1.00 62.06 135 PRO A O 1
ATOM 1032 N N . GLU A 1 136 ? 3.710 14.786 1.553 1.00 63.09 136 GLU A N 1
ATOM 1033 C CA . GLU A 1 136 ? 4.172 16.113 1.978 1.00 63.09 136 GLU A CA 1
ATOM 1034 C C . GLU A 1 136 ? 5.232 16.001 3.082 1.00 63.09 136 GLU A C 1
ATOM 1036 O O . GLU A 1 136 ? 6.166 16.808 3.161 1.00 63.09 136 GLU A O 1
ATOM 1041 N N . LYS A 1 137 ? 5.134 14.943 3.900 1.00 77.25 137 LYS A N 1
ATOM 1042 C CA . LYS A 1 137 ? 6.081 14.612 4.965 1.00 77.25 137 LYS A CA 1
ATOM 1043 C C . LYS A 1 137 ? 6.611 13.192 4.808 1.00 77.25 137 LYS A C 1
ATOM 1045 O O . LYS A 1 137 ? 5.882 12.212 4.683 1.00 77.25 137 LYS A O 1
ATOM 1050 N N . ARG A 1 138 ? 7.938 13.063 4.857 1.00 88.12 138 ARG A N 1
ATOM 1051 C CA . ARG A 1 138 ? 8.600 11.754 4.893 1.00 88.12 138 ARG A CA 1
ATOM 1052 C C . ARG A 1 138 ? 8.502 11.173 6.295 1.00 88.12 138 ARG A C 1
ATOM 1054 O O . ARG A 1 138 ? 8.973 11.797 7.244 1.00 88.12 138 ARG A O 1
ATOM 1061 N N . VAL A 1 139 ? 7.982 9.957 6.415 1.00 89.25 139 VAL A N 1
ATOM 1062 C CA . VAL A 1 139 ? 7.848 9.283 7.704 1.00 89.25 139 VAL A CA 1
ATOM 1063 C C . VAL A 1 139 ? 9.053 8.380 7.949 1.00 89.25 139 VAL A C 1
ATOM 1065 O O . VAL A 1 139 ? 9.413 7.531 7.131 1.00 89.25 139 VAL A O 1
ATOM 1068 N N . SER A 1 140 ? 9.718 8.625 9.078 1.00 93.12 140 SER A N 1
ATOM 1069 C CA . SER A 1 140 ? 10.826 7.833 9.616 1.00 93.12 140 SER A CA 1
ATOM 1070 C C . SER A 1 140 ? 10.900 7.972 11.144 1.00 93.12 140 SER A C 1
ATOM 1072 O O . SER A 1 140 ? 10.224 8.821 11.736 1.00 93.12 140 SER A O 1
ATOM 1074 N N . GLY A 1 141 ? 11.715 7.144 11.792 1.00 95.81 141 GLY A N 1
ATOM 1075 C CA . GLY A 1 141 ? 11.798 7.004 13.241 1.00 95.81 141 GLY A CA 1
ATOM 1076 C C . GLY A 1 141 ? 10.574 6.296 13.835 1.00 95.81 141 GLY A C 1
ATOM 1077 O O . GLY A 1 141 ? 9.869 5.587 13.112 1.00 95.81 141 GLY A O 1
ATOM 1078 N N . PRO A 1 142 ? 10.307 6.510 15.135 1.00 96.62 142 PRO A N 1
ATOM 1079 C CA . PRO A 1 142 ? 9.133 5.961 15.800 1.00 96.62 142 PRO A CA 1
ATOM 1080 C C . PRO A 1 142 ? 7.833 6.441 15.148 1.00 96.62 142 PRO A C 1
ATOM 1082 O O . PRO A 1 142 ? 7.654 7.647 14.935 1.00 96.62 142 PRO A O 1
ATOM 1085 N N . LEU A 1 143 ? 6.943 5.502 14.843 1.00 96.81 143 LEU A N 1
ATOM 1086 C CA . LEU A 1 143 ? 5.569 5.722 14.400 1.00 96.81 143 LEU A CA 1
ATOM 1087 C C . LEU A 1 143 ? 4.651 5.065 15.430 1.00 96.81 143 LEU A C 1
ATOM 1089 O O . LEU A 1 143 ? 4.602 3.838 15.516 1.00 96.81 143 LEU A O 1
ATOM 1093 N N . ARG A 1 144 ? 3.977 5.885 16.243 1.00 97.06 144 ARG A N 1
ATOM 1094 C CA . ARG A 1 144 ? 3.099 5.399 17.306 1.00 97.06 144 ARG A CA 1
ATOM 1095 C C . ARG A 1 144 ? 1.701 5.126 16.755 1.00 97.06 144 ARG A C 1
ATOM 1097 O O . ARG A 1 144 ? 1.086 6.013 16.173 1.00 97.06 144 ARG A O 1
ATOM 1104 N N . VAL A 1 145 ? 1.216 3.911 16.978 1.00 97.12 145 VAL A N 1
ATOM 1105 C CA . VAL A 1 145 ? -0.115 3.432 16.603 1.00 97.12 145 VAL A CA 1
ATOM 1106 C C . VAL A 1 145 ? -0.940 3.221 17.870 1.00 97.12 145 VAL A C 1
ATOM 1108 O O . VAL A 1 145 ? -0.471 2.613 18.837 1.00 97.12 145 VAL A O 1
ATOM 1111 N N . VAL A 1 146 ? -2.178 3.704 17.880 1.00 97.69 146 VAL A N 1
ATOM 1112 C CA . VAL A 1 146 ? -3.148 3.396 18.939 1.00 97.69 146 VAL A CA 1
ATOM 1113 C C . VAL A 1 146 ? -4.199 2.445 18.383 1.00 97.69 146 VAL A C 1
ATOM 1115 O O . VAL A 1 146 ? -4.810 2.733 17.360 1.00 97.69 146 VAL A O 1
ATOM 1118 N N . VAL A 1 147 ? -4.378 1.296 19.036 1.00 98.50 147 VAL A N 1
ATOM 1119 C CA . VAL A 1 147 ? -5.294 0.237 18.600 1.00 98.50 147 VAL A CA 1
ATOM 1120 C C . VAL A 1 147 ? -6.451 0.146 19.584 1.00 98.50 147 VAL A C 1
ATOM 1122 O O . VAL A 1 147 ? -6.241 -0.100 20.773 1.00 98.50 147 VAL A O 1
ATOM 1125 N N . LEU A 1 148 ? -7.670 0.319 19.084 1.00 98.69 148 LEU A N 1
ATOM 1126 C CA . LEU A 1 148 ? -8.913 0.171 19.827 1.00 98.69 148 LEU A CA 1
ATOM 1127 C C . LEU A 1 148 ? -9.626 -1.098 19.350 1.00 98.69 148 LEU A C 1
ATOM 1129 O O . LEU A 1 148 ? -10.090 -1.175 18.215 1.00 98.69 148 LEU A O 1
ATOM 1133 N N . LEU A 1 149 ? -9.707 -2.104 20.213 1.00 98.62 149 LEU A N 1
ATOM 1134 C CA . LEU A 1 149 ? -10.501 -3.304 19.976 1.00 98.62 149 LEU A CA 1
ATOM 1135 C C . LEU A 1 149 ? -11.949 -3.000 20.348 1.00 98.62 149 LEU A C 1
ATOM 1137 O O . LEU A 1 149 ? -12.207 -2.603 21.486 1.00 98.62 149 LEU A O 1
ATOM 1141 N N . VAL A 1 150 ? -12.887 -3.198 19.426 1.00 98.69 150 VAL A N 1
ATOM 1142 C CA . VAL A 1 150 ? -14.306 -2.876 19.626 1.00 98.69 150 VAL A CA 1
ATOM 1143 C C . VAL A 1 150 ? -15.195 -4.091 19.424 1.00 98.69 150 VAL A C 1
ATOM 1145 O O . VAL A 1 150 ? -15.063 -4.827 18.446 1.00 98.69 150 VAL A O 1
ATOM 1148 N N . ASP A 1 151 ? -16.100 -4.317 20.367 1.00 98.44 151 ASP A N 1
ATOM 1149 C CA . ASP A 1 151 ? -17.091 -5.383 20.288 1.00 98.44 151 ASP A CA 1
ATOM 1150 C C . ASP A 1 151 ? -18.511 -4.854 20.497 1.00 98.44 151 ASP A C 1
ATOM 1152 O O . ASP A 1 151 ? -18.733 -3.670 20.755 1.00 98.44 151 ASP A O 1
ATOM 1156 N N . PHE A 1 152 ? -19.482 -5.744 20.335 1.00 98.44 152 PHE A N 1
ATOM 1157 C CA . PHE A 1 152 ? -20.901 -5.410 20.277 1.00 98.44 152 PHE A CA 1
ATOM 1158 C C . PHE A 1 152 ? -21.684 -6.352 21.195 1.00 98.44 152 PHE A C 1
ATOM 1160 O O . PHE A 1 152 ? -21.210 -7.448 21.515 1.00 98.44 152 PHE A O 1
ATOM 1167 N N . ASP A 1 153 ? -22.882 -5.949 21.622 1.00 97.94 153 ASP A N 1
ATOM 1168 C CA . ASP A 1 153 ? -23.740 -6.791 22.468 1.00 97.94 153 ASP A CA 1
ATOM 1169 C C . ASP A 1 153 ? -24.106 -8.107 21.761 1.00 97.94 153 ASP A C 1
ATOM 1171 O O . ASP A 1 153 ? -24.037 -9.181 22.364 1.00 97.94 153 ASP A O 1
ATOM 1175 N N . ASP A 1 154 ? -24.407 -8.033 20.464 1.00 97.44 154 ASP A N 1
ATOM 1176 C CA . ASP A 1 154 ? -24.704 -9.171 19.591 1.00 97.44 154 ASP A CA 1
ATOM 1177 C C . ASP A 1 154 ? -23.458 -9.892 19.044 1.00 97.44 154 ASP A C 1
ATOM 1179 O O . ASP A 1 154 ? -23.569 -10.961 18.433 1.00 97.44 154 ASP A O 1
ATOM 1183 N N . ARG A 1 155 ? -22.263 -9.329 19.257 1.00 97.19 155 ARG A N 1
ATOM 1184 C CA . ARG A 1 155 ? -21.010 -9.838 18.692 1.00 97.19 155 ARG A CA 1
ATOM 1185 C C . ARG A 1 155 ? -19.807 -9.512 19.590 1.00 97.19 155 ARG A C 1
ATOM 1187 O O . ARG A 1 155 ? -19.072 -8.560 19.317 1.00 97.19 155 ARG A O 1
ATOM 1194 N N . PRO A 1 156 ? -19.576 -10.309 20.649 1.00 96.88 156 PRO A N 1
ATOM 1195 C CA . PRO A 1 156 ? -18.458 -10.104 21.560 1.00 96.88 156 PRO A CA 1
ATOM 1196 C C . PRO A 1 156 ? -17.120 -10.464 20.908 1.00 96.88 156 PRO A C 1
ATOM 1198 O O . PRO A 1 156 ? -17.022 -11.397 20.104 1.00 96.88 156 PRO A O 1
ATOM 1201 N N . GLY A 1 157 ? -16.070 -9.749 21.298 1.00 94.75 157 GLY A N 1
ATOM 1202 C CA . GLY A 1 157 ? -14.717 -10.005 20.828 1.00 94.75 157 GLY A CA 1
ATOM 1203 C C . GLY A 1 157 ? -14.110 -11.254 21.468 1.00 94.75 157 GLY A C 1
ATOM 1204 O O . GLY A 1 157 ? -14.309 -11.525 22.653 1.00 94.75 157 GLY A O 1
ATOM 1205 N N . VAL A 1 158 ? -13.365 -12.038 20.685 1.00 91.81 158 VAL A N 1
ATOM 1206 C CA . VAL A 1 158 ? -12.898 -13.374 21.123 1.00 91.81 158 VAL A CA 1
ATOM 1207 C C . VAL A 1 158 ? -11.384 -13.496 21.290 1.00 91.81 158 VAL A C 1
ATOM 1209 O O . VAL A 1 158 ? -10.903 -14.449 21.903 1.00 91.81 158 VAL A O 1
ATOM 1212 N N . ARG A 1 159 ? -10.611 -12.548 20.754 1.00 91.44 159 ARG A N 1
ATOM 1213 C CA . ARG A 1 159 ? -9.143 -12.547 20.843 1.00 91.44 159 ARG A CA 1
ATOM 1214 C C . ARG A 1 159 ? -8.662 -11.682 21.998 1.00 91.44 159 ARG A C 1
ATOM 1216 O O . ARG A 1 159 ? -9.320 -10.726 22.387 1.00 91.44 159 ARG A O 1
ATOM 1223 N N . THR A 1 160 ? -7.504 -12.007 22.563 1.00 92.81 160 THR A N 1
ATOM 1224 C CA . THR A 1 160 ? -6.927 -11.202 23.646 1.00 92.81 160 THR A CA 1
ATOM 1225 C C . THR A 1 160 ? -6.210 -9.972 23.080 1.00 92.81 160 THR A C 1
ATOM 1227 O O . THR A 1 160 ? -5.610 -10.076 22.005 1.00 92.81 160 THR A O 1
ATOM 1230 N N . PRO A 1 161 ? -6.168 -8.842 23.813 1.00 93.25 161 PRO A N 1
ATOM 1231 C CA . PRO A 1 161 ? -5.364 -7.680 23.429 1.00 93.25 161 PRO A CA 1
ATOM 1232 C C . PRO A 1 161 ? -3.900 -8.014 23.150 1.00 93.25 161 PRO A C 1
ATOM 1234 O O . PRO A 1 161 ? -3.338 -7.568 22.155 1.00 93.25 161 PRO A O 1
ATOM 1237 N N . ARG A 1 162 ? -3.318 -8.907 23.960 1.00 94.06 162 ARG A N 1
ATOM 1238 C CA . ARG A 1 162 ? -1.959 -9.415 23.752 1.00 94.06 162 ARG A CA 1
ATOM 1239 C C . ARG A 1 162 ? -1.760 -10.040 22.371 1.00 94.06 162 ARG A C 1
ATOM 1241 O O . ARG A 1 162 ? -0.710 -9.855 21.783 1.00 94.06 162 ARG A O 1
ATOM 1248 N N . SER A 1 163 ? -2.755 -10.738 21.823 1.00 93.62 163 SER A N 1
ATOM 1249 C CA . SER A 1 163 ? -2.604 -11.343 20.494 1.00 93.62 163 SER A CA 1
ATOM 1250 C C . SER A 1 163 ? -2.451 -10.311 19.370 1.00 93.62 163 SER A C 1
ATOM 1252 O O . SER A 1 163 ? -1.849 -10.625 18.346 1.00 93.62 163 SER A O 1
ATOM 1254 N N . TYR A 1 164 ? -2.975 -9.095 19.561 1.00 96.50 164 TYR A N 1
ATOM 1255 C CA . TYR A 1 164 ? -2.779 -7.975 18.640 1.00 96.50 164 TYR A CA 1
ATOM 1256 C C . TYR A 1 164 ? -1.470 -7.245 18.913 1.00 96.50 164 TYR A C 1
ATOM 1258 O O . TYR A 1 164 ? -0.811 -6.835 17.967 1.00 96.50 164 TYR A O 1
ATOM 1266 N N . ASP A 1 165 ? -1.061 -7.137 20.177 1.00 96.19 165 ASP A N 1
ATOM 1267 C CA . ASP A 1 165 ? 0.271 -6.638 20.529 1.00 96.19 165 ASP A CA 1
ATOM 1268 C C . ASP A 1 165 ? 1.364 -7.500 19.873 1.00 96.19 165 ASP A C 1
ATOM 1270 O O . ASP A 1 165 ? 2.230 -6.986 19.163 1.00 96.19 165 ASP A O 1
ATOM 1274 N N . ASP A 1 166 ? 1.228 -8.826 19.973 1.00 95.44 166 ASP A N 1
ATOM 1275 C CA . ASP A 1 166 ? 2.127 -9.787 19.339 1.00 95.44 166 ASP A CA 1
ATOM 1276 C C . ASP A 1 166 ? 2.118 -9.638 17.800 1.00 95.44 166 ASP A C 1
ATOM 1278 O O . ASP A 1 166 ? 3.177 -9.612 17.170 1.00 95.44 166 ASP A O 1
ATOM 1282 N N . LEU A 1 167 ? 0.937 -9.508 17.181 1.00 96.12 167 LEU A N 1
ATOM 1283 C CA . LEU A 1 167 ? 0.773 -9.363 15.725 1.00 96.12 167 LEU A CA 1
ATOM 1284 C C . LEU A 1 167 ? 1.343 -8.041 15.184 1.00 96.12 167 LEU A C 1
ATOM 1286 O O . LEU A 1 167 ? 1.929 -8.015 14.100 1.00 96.12 167 LEU A O 1
ATOM 1290 N N . LEU A 1 168 ? 1.143 -6.936 15.902 1.00 97.38 168 LEU A N 1
ATOM 1291 C CA . LEU A 1 168 ? 1.408 -5.592 15.392 1.00 97.38 168 LEU A CA 1
ATOM 1292 C C . LEU A 1 168 ? 2.771 -5.049 15.837 1.00 97.38 168 LEU A C 1
ATOM 1294 O O . LEU A 1 168 ? 3.431 -4.367 15.053 1.00 97.38 168 LEU A O 1
ATOM 1298 N N . PHE A 1 169 ? 3.212 -5.352 17.061 1.00 98.25 169 PHE A N 1
ATOM 1299 C CA . PHE A 1 169 ? 4.316 -4.637 17.714 1.00 98.25 169 PHE A CA 1
ATOM 1300 C C . PHE A 1 169 ? 5.449 -5.528 18.236 1.00 98.25 169 PHE A C 1
ATOM 1302 O O . PHE A 1 169 ? 6.507 -4.998 18.590 1.00 98.25 169 PHE A O 1
ATOM 1309 N N . SER A 1 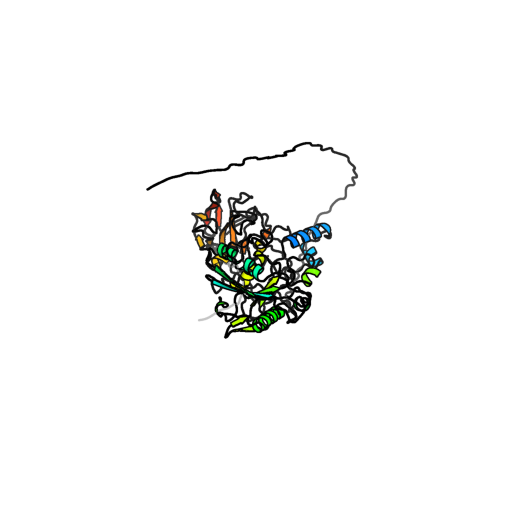170 ? 5.282 -6.857 18.277 1.00 97.31 170 SER A N 1
ATOM 1310 C CA . SER A 1 170 ? 6.375 -7.743 18.705 1.00 97.31 170 SER A CA 1
ATOM 1311 C C . SER A 1 170 ? 7.593 -7.642 17.785 1.00 97.31 170 SER A C 1
ATOM 1313 O O . SER A 1 170 ? 7.493 -7.243 16.625 1.00 97.31 170 SER A O 1
ATOM 1315 N N . ARG A 1 171 ? 8.774 -7.999 18.297 1.00 97.06 171 ARG A N 1
ATOM 1316 C CA . ARG A 1 171 ? 10.036 -7.882 17.555 1.00 97.06 171 ARG A CA 1
ATOM 1317 C C . ARG A 1 171 ? 10.645 -9.253 17.328 1.00 97.06 171 ARG A C 1
ATOM 1319 O O . ARG A 1 171 ? 11.319 -9.776 18.211 1.00 97.06 171 ARG A O 1
ATOM 1326 N N . LYS A 1 172 ? 10.462 -9.810 16.131 1.00 94.06 172 LYS A N 1
ATOM 1327 C CA . LYS A 1 172 ? 10.949 -11.144 15.742 1.00 94.06 172 LYS A CA 1
ATOM 1328 C C . LYS A 1 172 ? 10.417 -12.272 16.634 1.00 94.06 172 LYS A C 1
ATOM 1330 O O . LYS A 1 172 ? 11.098 -13.281 16.816 1.00 94.06 172 LYS A O 1
ATOM 1335 N N . GLU A 1 173 ? 9.222 -12.098 17.193 1.00 92.44 173 GLU A N 1
ATOM 1336 C CA . GLU A 1 173 ? 8.556 -13.109 18.027 1.00 92.44 173 GLU A CA 1
ATOM 1337 C C . GLU A 1 173 ? 7.342 -13.714 17.323 1.00 92.44 173 GLU A C 1
ATOM 1339 O O . GLU A 1 173 ? 7.129 -14.926 17.401 1.00 92.44 173 GLU A O 1
ATOM 1344 N N . TYR A 1 174 ? 6.568 -12.898 16.596 1.00 90.38 174 TYR A N 1
ATOM 1345 C CA . TYR A 1 174 ? 5.449 -13.404 15.810 1.00 90.38 174 TYR A CA 1
ATOM 1346 C C . TYR A 1 174 ? 5.961 -14.362 14.715 1.00 90.38 174 TYR A C 1
ATOM 1348 O O . TYR A 1 174 ? 6.832 -13.966 13.937 1.00 90.38 174 TYR A O 1
ATOM 1356 N N . PRO A 1 175 ? 5.453 -15.609 14.603 1.00 88.88 175 PRO A N 1
ATOM 1357 C CA . PRO A 1 175 ? 6.068 -16.642 13.759 1.00 88.88 175 PRO A CA 1
ATOM 1358 C C . PRO A 1 175 ? 6.236 -16.282 12.279 1.00 88.88 175 PRO A C 1
ATOM 1360 O O . PRO A 1 175 ? 7.168 -16.756 11.632 1.00 88.88 175 PRO A O 1
ATOM 1363 N N . THR A 1 176 ? 5.343 -15.458 11.732 1.00 89.69 176 THR A N 1
ATOM 1364 C CA . THR A 1 176 ? 5.399 -15.007 10.333 1.00 89.69 176 THR A CA 1
ATOM 1365 C C . THR A 1 176 ? 6.062 -13.636 10.163 1.00 89.69 176 THR A C 1
ATOM 1367 O O . THR A 1 176 ? 6.183 -13.176 9.026 1.00 89.69 176 THR A O 1
ATOM 1370 N N . GLY A 1 177 ? 6.521 -13.036 11.270 1.00 96.12 177 GLY A N 1
ATOM 1371 C CA . GLY A 1 177 ? 6.896 -11.630 11.424 1.00 96.12 177 GLY A CA 1
ATOM 1372 C C . GLY A 1 177 ? 5.692 -10.766 11.814 1.00 96.12 177 GLY A C 1
ATOM 1373 O O . GLY A 1 177 ? 4.577 -11.051 11.384 1.00 96.12 177 GLY A O 1
ATOM 1374 N N . SER A 1 178 ? 5.899 -9.747 12.651 1.00 98.00 178 SER A N 1
ATOM 1375 C CA . SER A 1 178 ? 4.866 -8.766 13.026 1.00 98.00 178 SER A CA 1
ATOM 1376 C C . SER A 1 178 ? 4.781 -7.605 12.021 1.00 98.00 178 SER A C 1
ATOM 1378 O O . SER A 1 178 ? 5.638 -7.466 11.145 1.00 98.00 178 SER A O 1
ATOM 1380 N N . MET A 1 179 ? 3.797 -6.710 12.172 1.00 98.00 179 MET A N 1
ATOM 1381 C CA . MET A 1 179 ? 3.757 -5.452 11.404 1.00 98.00 179 MET A CA 1
ATOM 1382 C C . MET A 1 179 ? 4.980 -4.559 11.685 1.00 98.00 179 MET A C 1
ATOM 1384 O O . MET A 1 179 ? 5.521 -3.946 10.763 1.00 98.00 179 MET A O 1
ATOM 1388 N N . HIS A 1 180 ? 5.465 -4.528 12.930 1.00 98.38 180 HIS A N 1
ATOM 1389 C CA . HIS A 1 180 ? 6.743 -3.904 13.267 1.00 98.38 180 HIS A CA 1
ATOM 1390 C C . HIS A 1 180 ? 7.897 -4.509 12.452 1.00 98.38 180 HIS A C 1
ATOM 1392 O O . HIS A 1 180 ? 8.670 -3.765 11.845 1.00 98.38 180 HIS A O 1
ATOM 1398 N N . ASP A 1 181 ? 8.012 -5.840 12.408 1.00 98.50 181 ASP A N 1
ATOM 1399 C CA . ASP A 1 181 ? 9.094 -6.506 11.677 1.00 98.50 181 ASP A CA 1
ATOM 1400 C C . ASP A 1 181 ? 9.009 -6.226 10.172 1.00 98.50 181 ASP A C 1
ATOM 1402 O O . ASP A 1 181 ? 10.033 -5.964 9.538 1.00 98.50 181 ASP A O 1
ATOM 1406 N N . PHE A 1 182 ? 7.791 -6.207 9.622 1.00 98.44 182 PHE A N 1
ATOM 1407 C CA . PHE A 1 182 ? 7.530 -5.878 8.224 1.00 98.44 182 PHE A CA 1
ATOM 1408 C C . PHE A 1 182 ? 8.039 -4.484 7.858 1.00 98.44 182 PHE A C 1
ATOM 1410 O O . PHE A 1 182 ? 8.846 -4.345 6.939 1.00 98.44 182 PHE A O 1
ATOM 1417 N N . TYR A 1 183 ? 7.629 -3.440 8.584 1.00 98.19 183 TYR A N 1
ATOM 1418 C CA . TYR A 1 183 ? 8.073 -2.080 8.271 1.00 98.19 183 TYR A CA 1
ATOM 1419 C C . TYR A 1 183 ? 9.546 -1.848 8.589 1.00 98.19 183 TYR A C 1
ATOM 1421 O O . TYR A 1 183 ? 10.201 -1.079 7.877 1.00 98.19 183 TYR A O 1
ATOM 1429 N N . ALA A 1 184 ? 10.103 -2.528 9.593 1.00 97.62 184 ALA A N 1
ATOM 1430 C CA . ALA A 1 184 ? 11.538 -2.506 9.845 1.00 97.62 184 ALA A CA 1
ATOM 1431 C C . ALA A 1 184 ? 12.320 -3.087 8.651 1.00 97.62 184 ALA A C 1
ATOM 1433 O O . ALA A 1 184 ? 13.314 -2.494 8.230 1.00 97.62 184 ALA A O 1
ATOM 1434 N N . GLU A 1 185 ? 11.863 -4.191 8.055 1.00 97.25 185 GLU A N 1
ATOM 1435 C CA . GLU A 1 185 ? 12.470 -4.775 6.852 1.00 97.25 185 GLU A CA 1
ATOM 1436 C C . GLU A 1 185 ? 12.252 -3.886 5.615 1.00 97.25 185 GLU A C 1
ATOM 1438 O O . GLU A 1 185 ? 13.217 -3.433 4.989 1.00 97.25 185 GLU A O 1
ATOM 1443 N N . ALA A 1 186 ? 10.999 -3.540 5.311 1.00 96.50 186 ALA A N 1
ATOM 1444 C CA . ALA A 1 186 ? 10.608 -2.786 4.121 1.00 96.50 186 ALA A CA 1
ATOM 1445 C C . ALA A 1 186 ? 11.269 -1.400 4.033 1.00 96.50 186 ALA A C 1
ATOM 1447 O O . ALA A 1 186 ? 11.580 -0.922 2.934 1.00 96.50 186 ALA A O 1
ATOM 1448 N N . SER A 1 187 ? 11.486 -0.752 5.185 1.00 96.38 187 SER A N 1
ATOM 1449 C CA . SER A 1 187 ? 12.066 0.591 5.281 1.00 96.38 187 SER A CA 1
ATOM 1450 C C . SER A 1 187 ? 13.590 0.611 5.464 1.00 96.38 187 SER A C 1
ATOM 1452 O O . SER A 1 187 ? 14.179 1.693 5.518 1.00 96.38 187 SER A O 1
ATOM 1454 N N . ASN A 1 188 ? 14.251 -0.551 5.545 1.00 94.69 188 ASN A N 1
ATOM 1455 C CA . ASN A 1 188 ? 15.651 -0.688 5.971 1.00 94.69 188 ASN A CA 1
ATOM 1456 C C . ASN A 1 188 ? 15.915 -0.070 7.361 1.00 94.69 188 ASN A C 1
ATOM 1458 O O . ASN A 1 188 ? 16.882 0.672 7.550 1.00 94.69 188 ASN A O 1
ATOM 1462 N N . GLY A 1 189 ? 15.025 -0.332 8.319 1.00 95.19 189 GLY A N 1
ATOM 1463 C CA . GLY A 1 189 ? 15.111 0.127 9.707 1.00 95.19 189 GLY A CA 1
ATOM 1464 C C . GLY A 1 189 ? 14.847 1.619 9.905 1.00 95.19 189 GLY A C 1
ATOM 1465 O O . GLY A 1 189 ? 15.200 2.172 10.944 1.00 95.19 189 GLY A O 1
ATOM 1466 N N . LYS A 1 190 ? 14.271 2.302 8.908 1.00 96.00 190 LYS A N 1
ATOM 1467 C CA . LYS A 1 190 ? 13.967 3.736 8.994 1.00 96.00 190 LYS A CA 1
ATOM 1468 C C . LYS A 1 190 ? 12.646 4.028 9.675 1.00 96.00 190 LYS A C 1
ATOM 1470 O O . LYS A 1 190 ? 12.470 5.162 10.097 1.00 96.00 190 LYS A O 1
ATOM 1475 N N . VAL A 1 191 ? 11.739 3.066 9.766 1.00 96.94 191 VAL A N 1
ATOM 1476 C CA . VAL A 1 191 ? 10.472 3.178 10.489 1.00 96.94 191 VAL A CA 1
ATOM 1477 C C . VAL A 1 191 ? 10.475 2.169 11.627 1.00 96.94 191 VAL A C 1
ATOM 1479 O O . VAL A 1 191 ? 10.807 1.005 11.416 1.00 96.94 191 VAL A O 1
ATOM 1482 N N . ASP A 1 192 ? 10.104 2.632 12.818 1.00 97.44 192 ASP A N 1
ATOM 1483 C CA . ASP A 1 192 ? 9.933 1.813 14.018 1.00 97.44 192 ASP A CA 1
ATOM 1484 C C . ASP A 1 192 ? 8.468 1.903 14.453 1.00 97.44 192 ASP A C 1
ATOM 1486 O O . ASP A 1 192 ? 8.051 2.886 15.068 1.00 97.44 192 ASP A O 1
ATOM 1490 N N . VAL A 1 193 ? 7.664 0.916 14.056 1.00 97.88 193 VAL A N 1
ATOM 1491 C CA . VAL A 1 193 ? 6.240 0.869 14.409 1.00 97.88 193 VAL A CA 1
ATOM 1492 C C . VAL A 1 193 ? 6.110 0.403 15.854 1.00 97.88 193 VAL A C 1
ATOM 1494 O O . VAL A 1 193 ? 6.524 -0.699 16.204 1.00 97.88 193 VAL A O 1
ATOM 1497 N N . ILE A 1 194 ? 5.528 1.250 16.692 1.00 97.38 194 ILE A N 1
ATOM 1498 C CA . ILE A 1 194 ? 5.288 0.984 18.112 1.00 97.38 194 ILE A CA 1
ATOM 1499 C C . ILE A 1 194 ? 3.848 1.347 18.443 1.00 97.38 194 ILE A C 1
ATOM 1501 O O . ILE A 1 194 ? 3.235 2.139 17.732 1.00 97.38 194 ILE A O 1
ATOM 1505 N N . GLY A 1 195 ? 3.293 0.833 19.533 1.00 96.00 195 GLY A N 1
ATOM 1506 C CA . GLY A 1 195 ? 1.917 1.176 19.846 1.00 96.00 195 GLY A CA 1
ATOM 1507 C C . GLY A 1 195 ? 1.404 0.664 21.171 1.00 96.00 195 GLY A C 1
ATOM 1508 O O . GLY A 1 195 ? 2.165 0.271 22.051 1.00 96.00 195 GLY A O 1
ATOM 1509 N N . SER A 1 196 ? 0.086 0.745 21.304 1.00 96.31 196 SER A N 1
ATOM 1510 C CA . SER A 1 196 ? -0.662 0.242 22.451 1.00 96.31 196 SER A CA 1
ATOM 1511 C C . SER A 1 196 ? -2.000 -0.320 21.986 1.00 96.31 196 SER A C 1
ATOM 1513 O O . SER A 1 196 ? -2.592 0.209 21.042 1.00 96.31 196 SER A O 1
ATOM 1515 N N . VAL A 1 197 ? -2.458 -1.379 22.651 1.00 98.12 197 VAL A N 1
ATOM 1516 C CA . VAL A 1 197 ? -3.725 -2.057 22.359 1.00 98.12 197 VAL A CA 1
ATOM 1517 C C . VAL A 1 197 ? -4.674 -1.908 23.542 1.00 98.12 197 VAL A C 1
ATOM 1519 O O . VAL A 1 197 ? -4.323 -2.271 24.664 1.00 98.12 197 VAL A O 1
ATOM 1522 N N . HIS A 1 198 ? -5.882 -1.414 23.278 1.00 97.69 198 HIS A N 1
ATOM 1523 C CA . HIS A 1 198 ? -6.918 -1.137 24.276 1.00 97.69 198 HIS A CA 1
ATOM 1524 C C . HIS A 1 198 ? -8.224 -1.844 23.918 1.00 97.69 198 HIS A C 1
ATOM 1526 O O . HIS A 1 198 ? -8.552 -1.968 22.743 1.00 97.69 198 HIS A O 1
ATOM 1532 N N . GLY A 1 199 ? -8.993 -2.271 24.920 1.00 91.81 199 GLY A N 1
ATOM 1533 C CA . GLY A 1 199 ? -10.291 -2.932 24.739 1.00 91.81 199 GLY A CA 1
ATOM 1534 C C . GLY A 1 199 ? -10.297 -4.410 25.152 1.00 91.81 199 GLY A C 1
ATOM 1535 O O . GLY A 1 199 ? -9.339 -4.913 25.736 1.00 91.81 199 GLY A O 1
ATOM 1536 N N . TRP A 1 200 ? -11.368 -5.162 24.899 1.00 97.56 200 TRP A N 1
ATOM 1537 C CA . TRP A 1 200 ? -12.552 -4.841 24.086 1.00 97.56 200 TRP A CA 1
ATOM 1538 C C . TRP A 1 200 ? -13.440 -3.727 24.660 1.00 97.56 200 TRP A C 1
ATOM 1540 O O . TRP A 1 200 ? -13.902 -3.798 25.797 1.00 97.56 200 TRP A O 1
ATOM 1550 N N . LEU A 1 201 ? -13.664 -2.688 23.857 1.00 98.25 201 LEU A N 1
ATOM 1551 C CA . LEU A 1 201 ? -14.570 -1.580 24.132 1.00 98.25 201 LEU A CA 1
ATOM 1552 C C . LEU A 1 201 ? -15.951 -1.932 23.572 1.00 98.25 201 LEU A C 1
ATOM 1554 O O . LEU A 1 201 ? -16.092 -2.124 22.365 1.00 98.25 201 LEU A O 1
ATOM 1558 N N . ARG A 1 202 ? -16.966 -1.988 24.436 1.00 98.31 202 ARG A N 1
ATOM 1559 C CA . ARG A 1 202 ? -18.341 -2.268 24.013 1.00 98.31 202 ARG A CA 1
ATOM 1560 C C . ARG A 1 202 ? -18.951 -1.052 23.328 1.00 98.31 202 ARG A C 1
ATOM 1562 O O . ARG A 1 202 ? -19.059 0.007 23.948 1.00 98.31 202 ARG A O 1
ATOM 1569 N N . MET A 1 203 ? -19.352 -1.207 22.071 1.00 98.50 203 MET A N 1
ATOM 1570 C CA . MET A 1 203 ? -20.055 -0.171 21.315 1.00 98.50 203 MET A CA 1
ATOM 1571 C C . MET A 1 203 ? -21.509 -0.024 21.788 1.00 98.50 203 MET A C 1
ATOM 1573 O O . MET A 1 203 ? -22.102 -0.998 22.251 1.00 98.50 203 MET A O 1
ATOM 1577 N N . PRO A 1 204 ? -22.103 1.181 21.689 1.00 98.25 204 PRO A N 1
ATOM 1578 C CA . PRO A 1 204 ? -23.469 1.449 22.152 1.00 98.25 204 PRO A CA 1
ATOM 1579 C C . PRO A 1 204 ? -24.568 0.846 21.264 1.00 98.25 204 PRO A C 1
ATOM 1581 O O . PRO A 1 204 ? -25.740 0.852 21.647 1.00 98.25 204 PRO A O 1
ATOM 1584 N N . HIS A 1 205 ? -24.213 0.362 20.074 1.00 98.38 205 HIS A N 1
ATOM 1585 C CA . HIS A 1 205 ? -25.126 -0.270 19.132 1.00 98.38 205 HIS A CA 1
ATOM 1586 C C . HIS A 1 205 ? -24.607 -1.645 18.709 1.00 98.38 205 HIS A C 1
ATOM 1588 O O . HIS A 1 205 ? -23.410 -1.905 18.775 1.00 98.38 205 HIS A O 1
ATOM 1594 N N . ASP A 1 206 ? -25.512 -2.505 18.245 1.00 98.19 206 ASP A N 1
ATOM 1595 C CA . ASP A 1 206 ? -25.182 -3.818 17.682 1.00 98.19 206 ASP A CA 1
ATOM 1596 C C . ASP A 1 206 ? -24.360 -3.704 16.390 1.00 98.19 206 ASP A C 1
ATOM 1598 O O . ASP A 1 206 ? -24.426 -2.700 15.673 1.00 98.19 206 ASP A O 1
ATOM 1602 N N . TYR A 1 207 ? -23.646 -4.769 16.024 1.00 98.00 207 TYR A N 1
ATOM 1603 C CA . TYR A 1 207 ? -22.791 -4.801 14.832 1.00 98.00 207 TYR A CA 1
ATOM 1604 C C . TYR A 1 207 ? -23.539 -4.395 13.550 1.00 98.00 207 TYR A C 1
ATOM 1606 O O . TYR A 1 207 ? -23.050 -3.604 12.737 1.00 98.00 207 TYR A O 1
ATOM 1614 N N . GLY A 1 208 ? -24.777 -4.876 13.398 1.00 96.56 208 GLY A N 1
ATOM 1615 C CA . GLY A 1 208 ? -25.626 -4.579 12.242 1.00 96.56 208 GLY A CA 1
ATOM 1616 C C . GLY A 1 208 ? -25.973 -3.093 12.069 1.00 96.56 208 GLY A C 1
ATOM 1617 O O . GLY A 1 208 ? -26.255 -2.663 10.947 1.00 96.56 208 GLY A O 1
ATOM 1618 N N . TYR A 1 209 ? -25.927 -2.293 13.142 1.00 97.56 209 TYR A N 1
ATOM 1619 C CA . TYR A 1 209 ? -26.134 -0.844 13.072 1.00 97.56 209 TYR A CA 1
ATOM 1620 C C . TYR A 1 209 ? -25.040 -0.162 12.250 1.00 97.56 209 TYR A C 1
ATOM 1622 O O . TYR A 1 209 ? -25.356 0.676 11.403 1.00 97.56 209 TYR A O 1
ATOM 1630 N N . TYR A 1 210 ? -23.783 -0.552 12.484 1.00 97.50 210 TYR A N 1
ATOM 1631 C CA . TYR A 1 210 ? -22.616 0.019 11.819 1.00 97.50 210 TYR A CA 1
ATOM 1632 C C . TYR A 1 210 ? -22.415 -0.572 10.426 1.00 97.50 210 TYR A C 1
ATOM 1634 O O . TYR A 1 210 ? -22.150 0.178 9.498 1.00 97.50 210 TYR A O 1
ATOM 1642 N N . VAL A 1 211 ? -22.615 -1.883 10.240 1.00 94.81 211 VAL A N 1
ATOM 1643 C CA . VAL A 1 211 ? -22.538 -2.534 8.915 1.00 94.81 211 VAL A CA 1
ATOM 1644 C C . VAL A 1 211 ? -23.561 -1.954 7.934 1.00 94.81 211 VAL A C 1
ATOM 1646 O O . VAL A 1 211 ? -23.250 -1.695 6.767 1.00 94.81 211 VAL A O 1
ATOM 1649 N N . ASN A 1 212 ? -24.800 -1.799 8.409 1.00 93.06 212 ASN A N 1
ATOM 1650 C CA . ASN A 1 212 ? -25.924 -1.188 7.705 1.00 93.06 212 ASN A CA 1
ATOM 1651 C C . ASN A 1 212 ? -26.173 -1.715 6.272 1.00 93.06 212 ASN A C 1
ATOM 1653 O O . ASN A 1 212 ? -26.539 -0.956 5.373 1.00 93.06 212 ASN A O 1
ATOM 1657 N N . GLY A 1 213 ? -25.951 -3.016 6.039 1.00 87.81 213 GLY A N 1
ATOM 1658 C CA . GLY A 1 213 ? -26.189 -3.659 4.739 1.00 87.81 213 GLY A CA 1
ATOM 1659 C C . GLY A 1 213 ? -25.289 -3.152 3.607 1.00 87.81 213 GLY A C 1
ATOM 1660 O O . GLY A 1 213 ? -25.625 -3.322 2.438 1.00 87.81 213 GLY A O 1
ATOM 1661 N N . ARG A 1 214 ? -24.214 -2.432 3.944 1.00 87.00 214 ARG A N 1
ATOM 1662 C CA . ARG A 1 214 ? -23.298 -1.761 3.008 1.00 87.00 214 ARG A CA 1
ATOM 1663 C C . ARG A 1 214 ? -21.860 -1.861 3.507 1.00 87.00 214 ARG A C 1
ATOM 1665 O O . ARG A 1 214 ? -21.083 -0.923 3.366 1.00 87.00 214 ARG A O 1
ATOM 1672 N N . SER A 1 215 ? -21.535 -2.956 4.178 1.00 90.12 215 SER A N 1
ATOM 1673 C CA . SER A 1 215 ? -20.210 -3.238 4.729 1.00 90.12 215 SER A CA 1
ATOM 1674 C C . SER A 1 215 ? -19.573 -2.118 5.558 1.00 90.12 215 SER A C 1
ATOM 1676 O O . SER A 1 215 ? -18.359 -1.942 5.541 1.00 90.12 215 SER A O 1
ATOM 1678 N N . GLY A 1 216 ? -20.384 -1.319 6.254 1.00 89.81 216 GLY A N 1
ATOM 1679 C CA . GLY A 1 216 ? -19.884 -0.219 7.078 1.00 89.81 216 GLY A CA 1
ATOM 1680 C C . GLY A 1 216 ? -19.576 1.080 6.335 1.00 89.81 216 GLY A C 1
ATOM 1681 O O . GLY A 1 216 ? -19.090 2.033 6.927 1.00 89.81 216 GLY A O 1
ATOM 1682 N N . THR A 1 217 ? -19.893 1.169 5.050 1.00 84.25 217 THR A N 1
ATOM 1683 C CA . THR A 1 217 ? -19.399 2.251 4.175 1.00 84.25 217 THR A CA 1
ATOM 1684 C C . THR A 1 217 ? -20.509 3.039 3.477 1.00 84.25 217 THR A C 1
ATOM 1686 O O . THR A 1 217 ? -20.255 3.923 2.664 1.00 84.25 217 THR A O 1
ATOM 1689 N N . GLY A 1 218 ? -21.773 2.729 3.773 1.00 78.31 218 GLY A N 1
ATOM 1690 C CA . GLY A 1 218 ? -22.902 3.463 3.208 1.00 78.31 218 GLY A CA 1
ATOM 1691 C C . GLY A 1 218 ? -22.919 4.935 3.645 1.00 78.31 218 GLY A C 1
ATOM 1692 O O . GLY A 1 218 ? -22.511 5.277 4.754 1.00 78.31 218 GLY A O 1
ATOM 1693 N N . ALA A 1 219 ? -23.503 5.803 2.815 1.00 76.75 219 ALA A N 1
ATOM 1694 C CA . ALA A 1 219 ? -23.634 7.244 3.079 1.00 76.75 219 ALA A CA 1
ATOM 1695 C C . ALA A 1 219 ? -24.589 7.611 4.242 1.00 76.75 219 ALA A C 1
ATOM 1697 O O . ALA A 1 219 ? -24.881 8.782 4.473 1.00 76.75 219 ALA A O 1
ATOM 1698 N N . THR A 1 220 ? -25.140 6.625 4.958 1.00 85.62 220 THR A N 1
ATOM 1699 C CA . THR A 1 220 ? -26.085 6.858 6.060 1.00 85.62 220 THR A CA 1
ATOM 1700 C C . THR A 1 220 ? -25.323 7.071 7.364 1.00 85.62 220 THR A C 1
ATOM 1702 O O . THR A 1 220 ? -25.253 6.174 8.194 1.00 85.62 220 THR A O 1
ATOM 1705 N N . TYR A 1 221 ? -24.754 8.253 7.564 1.00 86.81 221 TYR A N 1
ATOM 1706 C CA . TYR A 1 221 ? -24.139 8.633 8.838 1.00 86.81 221 TYR A CA 1
ATOM 1707 C C . TYR A 1 221 ? -25.209 8.871 9.937 1.00 86.81 221 TYR A C 1
ATOM 1709 O O . TYR A 1 221 ? -26.276 9.412 9.623 1.00 86.81 221 TYR A O 1
ATOM 1717 N N . PRO A 1 222 ? -24.989 8.478 11.214 1.00 93.75 222 PRO A N 1
ATOM 1718 C CA . PRO A 1 222 ? -23.832 7.756 11.770 1.00 93.75 222 PRO A CA 1
ATOM 1719 C C . PRO A 1 222 ? -23.970 6.217 11.740 1.00 93.75 222 PRO A C 1
ATOM 1721 O O . PRO A 1 222 ? -23.289 5.511 12.475 1.00 93.75 222 PRO A O 1
ATOM 1724 N N . ARG A 1 223 ? -24.860 5.663 10.908 1.00 95.19 223 ARG A N 1
ATOM 1725 C CA . ARG A 1 223 ? -25.057 4.211 10.708 1.00 95.19 223 ARG A CA 1
ATOM 1726 C C . ARG A 1 223 ? -24.057 3.641 9.696 1.00 95.19 223 ARG A C 1
ATOM 1728 O O . ARG A 1 223 ? -24.444 3.108 8.651 1.00 95.19 223 ARG A O 1
ATOM 1735 N N . ASN A 1 224 ? -22.778 3.839 9.988 1.00 93.75 224 ASN A N 1
ATOM 1736 C CA . ASN A 1 224 ? -21.629 3.414 9.193 1.00 93.75 224 ASN A CA 1
ATOM 1737 C C . ASN A 1 224 ? -20.363 3.371 10.080 1.00 93.75 224 ASN A C 1
ATOM 1739 O O . ASN A 1 224 ? -20.424 3.614 11.288 1.00 93.75 224 ASN A O 1
ATOM 1743 N N . CYS A 1 225 ? -19.204 3.077 9.494 1.00 95.44 225 CYS A N 1
ATOM 1744 C CA . CYS A 1 225 ? -17.939 2.987 10.217 1.00 95.44 225 CYS A CA 1
ATOM 1745 C C . CYS A 1 225 ? -17.398 4.339 10.706 1.00 95.44 225 CYS A C 1
ATOM 1747 O O . CYS A 1 225 ? -16.635 4.344 11.668 1.00 95.44 225 CYS A O 1
ATOM 1749 N N . GLN A 1 226 ? -17.835 5.477 10.151 1.00 94.31 226 GLN A N 1
ATOM 1750 C CA . GLN A 1 226 ? -17.497 6.787 10.726 1.00 94.31 226 GLN A CA 1
ATOM 1751 C C . GLN A 1 226 ? -18.119 6.919 12.120 1.00 94.31 226 GLN A C 1
ATOM 1753 O O . GLN A 1 226 ? -17.425 7.257 13.075 1.00 94.31 226 GLN A O 1
ATOM 1758 N N . GLY A 1 227 ? -19.400 6.551 12.258 1.00 96.56 227 GLY A N 1
ATOM 1759 C CA . GLY A 1 227 ? -20.065 6.479 13.561 1.00 96.56 227 GLY A CA 1
ATOM 1760 C C . GLY A 1 227 ? -19.412 5.463 14.504 1.00 96.56 227 GLY A C 1
ATOM 1761 O O . GLY A 1 227 ? -19.218 5.765 15.679 1.00 96.56 227 GLY A O 1
ATOM 1762 N N . LEU A 1 228 ? -18.994 4.297 13.987 1.00 98.31 228 LEU A N 1
ATOM 1763 C CA . LEU A 1 228 ? -18.233 3.306 14.765 1.00 98.31 228 LEU A CA 1
ATOM 1764 C C . LEU A 1 228 ? -16.937 3.902 15.318 1.00 98.31 228 LEU A C 1
ATOM 1766 O O . LEU A 1 228 ? -16.622 3.700 16.487 1.00 98.31 228 LEU A O 1
ATOM 1770 N N . ALA A 1 229 ? -16.186 4.630 14.492 1.00 97.88 229 ALA A N 1
ATOM 1771 C CA . ALA A 1 229 ? -14.921 5.223 14.893 1.00 97.88 229 ALA A CA 1
ATOM 1772 C C . ALA A 1 229 ? -15.094 6.306 15.954 1.00 97.88 229 ALA A C 1
ATOM 1774 O O . ALA A 1 229 ? -14.356 6.338 16.941 1.00 97.88 229 ALA A O 1
ATOM 1775 N N . GLU A 1 230 ? -16.107 7.151 15.799 1.00 98.12 230 GLU A N 1
ATOM 1776 C CA . GLU A 1 230 ? -16.446 8.144 16.809 1.00 98.12 230 GLU A CA 1
ATOM 1777 C C . GLU A 1 230 ? -16.854 7.502 18.140 1.00 98.12 230 GLU A C 1
ATOM 1779 O O . GLU A 1 230 ? -16.387 7.937 19.196 1.00 98.12 230 GLU A O 1
ATOM 1784 N N . ASP A 1 231 ? -17.694 6.465 18.108 1.00 98.62 231 ASP A N 1
ATOM 1785 C CA . ASP A 1 231 ? -18.120 5.735 19.306 1.00 98.62 231 ASP A CA 1
ATOM 1786 C C . ASP A 1 231 ? -16.949 4.994 19.965 1.00 98.62 231 ASP A C 1
ATOM 1788 O O . ASP A 1 231 ? -16.811 5.035 21.189 1.00 98.62 231 ASP A O 1
ATOM 1792 N N . ALA A 1 232 ? -16.051 4.403 19.172 1.00 98.69 232 ALA A N 1
ATOM 1793 C CA . ALA A 1 232 ? -14.837 3.744 19.645 1.00 98.69 232 ALA A CA 1
ATOM 1794 C C . ALA A 1 232 ? -13.930 4.701 20.422 1.00 98.69 232 ALA A C 1
ATOM 1796 O O . ALA A 1 232 ? -13.497 4.394 21.535 1.00 98.69 232 ALA A O 1
ATOM 1797 N N . VAL A 1 233 ? -13.679 5.887 19.864 1.00 98.56 233 VAL A N 1
ATOM 1798 C CA . VAL A 1 233 ? -12.845 6.909 20.504 1.00 98.56 233 VAL A CA 1
ATOM 1799 C C . VAL A 1 233 ? -13.517 7.450 21.767 1.00 98.56 233 VAL A C 1
ATOM 1801 O O . VAL A 1 233 ? -12.861 7.575 22.802 1.00 98.56 233 VAL A O 1
ATOM 1804 N N . LYS A 1 234 ? -14.831 7.716 21.734 1.00 98.56 234 LYS A N 1
ATOM 1805 C CA . LYS A 1 234 ? -15.592 8.148 22.922 1.00 98.56 234 LYS A CA 1
ATOM 1806 C C . LYS A 1 234 ? -15.560 7.085 24.026 1.00 98.56 234 LYS A C 1
ATOM 1808 O O . LYS A 1 234 ? -15.356 7.429 25.190 1.00 98.56 234 LYS A O 1
ATOM 1813 N N . ALA A 1 235 ? -15.703 5.805 23.676 1.00 98.50 235 ALA A N 1
ATOM 1814 C CA . ALA A 1 235 ? -15.605 4.692 24.618 1.00 98.50 235 ALA A CA 1
ATOM 1815 C C . ALA A 1 235 ? -14.195 4.572 25.220 1.00 98.50 235 ALA A C 1
ATOM 1817 O O . ALA A 1 235 ? -14.061 4.378 26.428 1.00 98.50 235 ALA A O 1
ATOM 1818 N N . ALA A 1 236 ? -13.147 4.750 24.410 1.00 98.50 236 ALA A N 1
ATOM 1819 C CA . ALA A 1 236 ? -11.762 4.754 24.875 1.00 98.50 236 ALA A CA 1
ATOM 1820 C C . ALA A 1 236 ? -11.501 5.897 25.875 1.00 98.50 236 ALA A C 1
ATOM 1822 O O . ALA A 1 236 ? -10.981 5.659 26.966 1.00 98.50 236 ALA A O 1
ATOM 1823 N N . LEU A 1 237 ? -11.936 7.121 25.551 1.00 98.38 237 LEU A N 1
ATOM 1824 C CA . LEU A 1 237 ? -11.838 8.279 26.448 1.00 98.38 237 LEU A CA 1
ATOM 1825 C C . LEU A 1 237 ? -12.595 8.048 27.764 1.00 98.38 237 LEU A C 1
ATOM 1827 O O . LEU A 1 237 ? -12.074 8.350 28.836 1.00 98.38 237 LEU A O 1
ATOM 1831 N N . ALA A 1 238 ? -13.797 7.467 27.704 1.00 98.00 238 ALA A N 1
ATOM 1832 C CA . ALA A 1 238 ? -14.588 7.144 28.892 1.00 98.00 238 ALA A CA 1
ATOM 1833 C C . ALA A 1 238 ? -13.912 6.099 29.801 1.00 98.00 238 ALA A C 1
ATOM 1835 O O . ALA A 1 238 ? -14.118 6.122 31.014 1.00 98.00 238 ALA A O 1
ATOM 1836 N N . GLN A 1 239 ? -13.086 5.211 29.237 1.00 97.00 239 GLN A N 1
ATOM 1837 C CA . GLN A 1 239 ? -12.266 4.254 29.989 1.00 97.00 239 GLN A CA 1
ATOM 1838 C C . GLN A 1 239 ? -10.905 4.819 30.432 1.00 97.00 239 GLN A C 1
ATOM 1840 O O . GLN A 1 239 ? -10.130 4.111 31.073 1.00 97.00 239 GLN A O 1
ATOM 1845 N N . GLY A 1 240 ? -10.612 6.088 30.135 1.00 97.06 240 GLY A N 1
ATOM 1846 C CA . GLY A 1 240 ? -9.361 6.737 30.521 1.00 97.06 240 GLY A CA 1
ATOM 1847 C C . GLY A 1 240 ? -8.155 6.334 29.669 1.00 97.06 240 GLY A C 1
ATOM 1848 O O . GLY A 1 240 ? -7.027 6.425 30.152 1.00 97.06 240 GLY A O 1
ATOM 1849 N N . VAL A 1 241 ? -8.372 5.884 28.427 1.00 97.31 241 VAL A N 1
ATOM 1850 C CA . VAL A 1 241 ? -7.287 5.670 27.458 1.00 97.31 241 VAL A CA 1
ATOM 1851 C C . VAL A 1 241 ? -6.614 7.008 27.150 1.00 97.31 241 VAL A C 1
ATOM 1853 O O . VAL A 1 241 ? -7.285 7.991 26.834 1.00 97.31 241 VAL A O 1
ATOM 1856 N N . ASP A 1 242 ? -5.285 7.035 27.243 1.00 94.94 242 ASP A N 1
ATOM 1857 C CA . ASP A 1 242 ? -4.478 8.222 26.962 1.00 94.94 242 ASP A CA 1
ATOM 1858 C C . ASP A 1 242 ? -4.122 8.327 25.471 1.00 94.94 242 ASP A C 1
ATOM 1860 O O . ASP A 1 242 ? -3.801 7.332 24.815 1.00 94.94 242 ASP A O 1
ATOM 1864 N N . PHE A 1 243 ? -4.129 9.557 24.959 1.00 97.44 243 PHE A N 1
ATOM 1865 C CA . PHE A 1 243 ? -3.786 9.899 23.581 1.00 97.44 243 PHE A CA 1
ATOM 1866 C C . PHE A 1 243 ? -2.645 10.928 23.586 1.00 97.44 243 PHE A C 1
ATOM 1868 O O . PHE A 1 243 ? -2.892 12.139 23.524 1.00 97.44 243 PHE A O 1
ATOM 1875 N N . PRO A 1 244 ? -1.380 10.474 23.687 1.00 96.19 244 PRO A N 1
ATOM 1876 C CA . PRO A 1 244 ? -0.237 11.371 23.762 1.00 96.19 244 PRO A CA 1
ATOM 1877 C C . PRO A 1 244 ? -0.038 12.150 22.455 1.00 96.19 244 PRO A C 1
ATOM 1879 O O . PRO A 1 244 ? -0.365 11.690 21.363 1.00 96.19 244 PRO A O 1
ATOM 1882 N N . GLN A 1 245 ? 0.555 13.341 22.567 1.00 94.44 245 GLN A N 1
ATOM 1883 C CA . GLN A 1 245 ? 0.753 14.265 21.440 1.00 94.44 245 GLN A CA 1
ATOM 1884 C C . GLN A 1 245 ? 1.651 13.705 20.325 1.00 94.44 245 GLN A C 1
ATOM 1886 O O . GLN A 1 245 ? 1.558 14.146 19.186 1.00 94.44 245 GLN A O 1
ATOM 1891 N N . ASP A 1 246 ? 2.506 12.721 20.618 1.00 94.31 246 ASP A N 1
ATOM 1892 C CA . ASP A 1 246 ? 3.373 12.085 19.619 1.00 94.31 246 ASP A CA 1
ATOM 1893 C C . ASP A 1 246 ? 2.635 11.094 18.694 1.00 94.31 246 ASP A C 1
ATOM 1895 O O . ASP A 1 246 ? 3.253 10.531 17.789 1.00 94.31 246 ASP A O 1
ATOM 1899 N N . LEU A 1 247 ? 1.318 10.918 18.878 1.00 94.94 247 LEU A N 1
ATOM 1900 C CA . LEU A 1 247 ? 0.423 10.289 17.901 1.00 94.94 247 LEU A CA 1
ATOM 1901 C C . LEU A 1 247 ? 0.211 11.150 16.645 1.00 94.94 247 LEU A C 1
ATOM 1903 O O . LEU A 1 247 ? -0.162 10.609 15.604 1.00 94.94 247 LEU A O 1
ATOM 1907 N N . ASP A 1 248 ? 0.461 12.462 16.713 1.00 93.38 248 ASP A N 1
ATOM 1908 C CA . ASP A 1 248 ? 0.444 13.364 15.556 1.00 93.38 248 ASP A CA 1
ATOM 1909 C C . ASP A 1 248 ? 1.809 13.369 14.859 1.00 93.38 248 ASP A C 1
ATOM 1911 O O . ASP A 1 248 ? 2.600 14.314 14.932 1.00 93.38 248 ASP A O 1
ATOM 1915 N N . LYS A 1 249 ? 2.120 12.254 14.193 1.00 91.50 249 LYS A N 1
ATOM 1916 C CA . LYS A 1 249 ? 3.380 12.077 13.465 1.00 91.50 249 LYS A CA 1
ATOM 1917 C C . LYS A 1 249 ? 3.506 13.056 12.298 1.00 91.50 249 LYS A C 1
ATOM 1919 O O . LYS A 1 249 ? 4.625 13.432 11.933 1.00 91.50 249 LYS A O 1
ATOM 1924 N N . LEU A 1 250 ? 2.375 13.442 11.717 1.00 87.31 250 LEU A N 1
ATOM 1925 C CA . LEU A 1 250 ? 2.306 14.364 10.595 1.00 87.31 250 LEU A CA 1
ATOM 1926 C C . LEU A 1 250 ? 2.238 15.825 11.036 1.00 87.31 250 LEU A C 1
ATOM 1928 O O . LEU A 1 250 ? 2.508 16.680 10.211 1.00 87.31 250 LEU A O 1
ATOM 1932 N N . GLY A 1 251 ? 2.001 16.163 12.302 1.00 87.56 251 GLY A N 1
ATOM 1933 C CA . GLY A 1 251 ? 1.925 17.550 12.773 1.00 87.56 251 GLY A CA 1
ATOM 1934 C C . GLY A 1 251 ? 0.742 18.320 12.178 1.00 87.56 251 GLY A C 1
ATOM 1935 O O . GLY A 1 251 ? 0.913 19.469 11.765 1.00 87.56 251 GLY A O 1
ATOM 1936 N N . GLU A 1 252 ? -0.406 17.661 12.052 1.00 84.88 252 GLU A N 1
ATOM 1937 C CA . GLU A 1 252 ? -1.637 18.165 11.425 1.00 84.88 252 GLU A CA 1
ATOM 1938 C C . GLU A 1 252 ? -2.774 18.368 12.444 1.00 84.88 252 GLU A C 1
ATOM 1940 O O . GLU A 1 252 ? -3.890 18.732 12.077 1.00 84.88 252 GLU A O 1
ATOM 1945 N N . GLY A 1 253 ? -2.506 18.161 13.738 1.00 86.56 253 GLY A N 1
ATOM 1946 C CA . GLY A 1 253 ? -3.507 18.241 14.803 1.00 86.56 253 GLY A CA 1
ATOM 1947 C C . GLY A 1 253 ? -4.446 17.031 14.850 1.00 86.56 253 GLY A C 1
ATOM 1948 O O . GLY A 1 253 ? -5.514 17.102 15.469 1.00 86.56 253 GLY A O 1
ATOM 1949 N N . SER A 1 254 ? -4.058 15.924 14.205 1.00 90.69 254 SER A N 1
ATOM 1950 C CA . SER A 1 254 ? -4.788 14.655 14.179 1.00 90.69 254 SER A CA 1
ATOM 1951 C C . SER A 1 254 ? -3.874 13.483 14.527 1.00 90.69 254 SER A C 1
ATOM 1953 O O . SER A 1 254 ? -2.698 13.473 14.174 1.00 90.69 254 SER A O 1
ATOM 1955 N N . ILE A 1 255 ? -4.428 12.452 15.169 1.00 94.19 255 ILE A N 1
ATOM 1956 C CA . ILE A 1 255 ? -3.776 11.143 15.276 1.00 94.19 255 ILE A CA 1
ATOM 1957 C C . ILE A 1 255 ? -3.453 10.661 13.857 1.00 94.19 255 ILE A C 1
ATOM 1959 O O . ILE A 1 255 ? -4.334 10.651 12.998 1.00 94.19 255 ILE A O 1
ATOM 1963 N N . THR A 1 256 ? -2.202 10.267 13.617 1.00 91.50 256 THR A N 1
ATOM 1964 C CA . THR A 1 256 ? -1.759 9.744 12.317 1.00 91.50 256 THR A CA 1
ATOM 1965 C C . THR A 1 256 ? -2.156 8.282 12.117 1.00 91.50 256 THR A C 1
ATOM 1967 O O . THR A 1 256 ? -2.509 7.899 11.012 1.00 91.50 256 THR A O 1
ATOM 1970 N N . ALA A 1 257 ? -2.101 7.452 13.164 1.00 92.88 257 ALA A N 1
ATOM 1971 C CA . ALA A 1 257 ? -2.375 6.016 13.065 1.00 92.88 257 ALA A CA 1
ATOM 1972 C C . ALA A 1 257 ? -3.327 5.537 14.175 1.00 92.88 257 ALA A C 1
ATOM 1974 O O . ALA A 1 257 ? -2.893 5.039 15.220 1.00 92.88 257 ALA A O 1
ATOM 1975 N N . LEU A 1 258 ? -4.633 5.703 13.940 1.00 96.69 258 LEU A N 1
ATOM 1976 C CA . LEU A 1 258 ? -5.709 5.149 14.765 1.00 96.69 258 LEU A CA 1
ATOM 1977 C C . LEU A 1 258 ? -6.233 3.856 14.128 1.00 96.69 258 LEU A C 1
ATOM 1979 O O . LEU A 1 258 ? -6.859 3.886 13.072 1.00 96.69 258 LEU A O 1
ATOM 1983 N N . PHE A 1 259 ? -5.984 2.730 14.789 1.00 97.50 259 PHE A N 1
ATOM 1984 C CA . PHE A 1 259 ? -6.473 1.408 14.411 1.00 97.50 259 PHE A CA 1
ATOM 1985 C C . PHE A 1 259 ? -7.748 1.077 15.179 1.00 97.50 259 PHE A C 1
ATOM 1987 O O . PHE A 1 259 ? -7.769 1.143 16.408 1.00 97.50 259 PHE A O 1
ATOM 1994 N N . ILE A 1 260 ? -8.770 0.621 14.469 1.00 98.38 260 ILE A N 1
ATOM 1995 C CA . ILE A 1 260 ? -9.969 0.027 15.047 1.00 98.38 260 ILE A CA 1
ATOM 1996 C C . ILE A 1 260 ? -10.023 -1.429 14.612 1.00 98.38 260 ILE A C 1
ATOM 1998 O O . ILE A 1 260 ? -10.069 -1.733 13.425 1.00 98.38 260 ILE A O 1
ATOM 2002 N N . VAL A 1 261 ? -10.027 -2.344 15.575 1.00 98.44 261 VAL A N 1
ATOM 2003 C CA . VAL A 1 261 ? -10.206 -3.769 15.298 1.00 98.44 261 VAL A CA 1
ATOM 2004 C C . VAL A 1 261 ? -11.598 -4.166 15.751 1.00 98.44 261 VAL A C 1
ATOM 2006 O O . VAL A 1 261 ? -11.875 -4.166 16.951 1.00 98.44 261 VAL A O 1
ATOM 2009 N N . HIS A 1 262 ? -12.479 -4.501 14.814 1.00 98.12 262 HIS A N 1
ATOM 2010 C CA . HIS A 1 262 ? -13.852 -4.873 15.147 1.00 98.12 262 HIS A CA 1
ATOM 2011 C C . HIS A 1 262 ? -14.004 -6.382 15.354 1.00 98.12 262 HIS A C 1
ATOM 2013 O O . HIS A 1 262 ? -13.384 -7.196 14.666 1.00 98.12 262 HIS A O 1
ATOM 2019 N N . ALA A 1 263 ? -14.879 -6.774 16.280 1.00 97.12 263 ALA A N 1
ATOM 2020 C CA . ALA A 1 263 ? -15.326 -8.155 16.390 1.00 97.12 263 ALA A CA 1
ATOM 2021 C C . ALA A 1 263 ? -16.066 -8.583 15.106 1.00 97.12 263 ALA A C 1
ATOM 2023 O O . ALA A 1 263 ? -16.856 -7.827 14.537 1.00 97.12 263 ALA A O 1
ATOM 2024 N N . GLY A 1 264 ? -15.832 -9.814 14.651 1.00 92.62 264 GLY A N 1
ATOM 2025 C CA . GLY A 1 264 ? -16.356 -10.317 13.375 1.00 92.62 264 GLY A CA 1
ATOM 2026 C C . GLY A 1 264 ? -15.279 -10.550 12.322 1.00 92.62 264 GLY A C 1
ATOM 2027 O O . GLY A 1 264 ? -14.091 -10.432 12.605 1.00 92.62 264 GLY A O 1
ATOM 2028 N N . ARG A 1 265 ? -15.714 -10.952 11.127 1.00 92.56 265 ARG A N 1
ATOM 2029 C CA . ARG A 1 265 ? -14.837 -11.231 9.982 1.00 92.56 265 ARG A CA 1
ATOM 2030 C C . ARG A 1 265 ? -14.855 -10.043 9.028 1.00 92.56 265 ARG A C 1
ATOM 2032 O O . ARG A 1 265 ? -15.822 -9.291 9.031 1.00 92.56 265 ARG A O 1
ATOM 2039 N N . GLY A 1 266 ? -13.832 -9.923 8.189 1.00 91.50 266 GLY A N 1
ATOM 2040 C CA . GLY A 1 266 ? -13.811 -8.917 7.126 1.00 91.50 266 GLY A CA 1
ATOM 2041 C C . GLY A 1 266 ? -14.782 -9.257 5.997 1.00 91.50 266 GLY A C 1
ATOM 2042 O O . GLY A 1 266 ? -15.002 -10.438 5.692 1.00 91.50 266 GLY A O 1
ATOM 2043 N N . ALA A 1 267 ? -15.365 -8.239 5.369 1.00 89.69 267 ALA A N 1
ATOM 2044 C CA . ALA A 1 267 ? -16.166 -8.387 4.156 1.00 89.69 267 ALA A CA 1
ATOM 2045 C C . ALA A 1 267 ? -15.307 -8.801 2.946 1.00 89.69 267 ALA A C 1
ATOM 2047 O O . ALA A 1 267 ? -15.758 -9.591 2.118 1.00 89.69 267 ALA A O 1
ATOM 2048 N N . GLU A 1 268 ? -14.051 -8.354 2.891 1.00 82.31 268 GLU A N 1
ATOM 2049 C CA . GLU A 1 268 ? -13.075 -8.593 1.817 1.00 82.31 268 GLU A CA 1
ATOM 2050 C C . GLU A 1 268 ? -12.715 -10.080 1.624 1.00 82.31 268 GLU A C 1
ATOM 2052 O O . GLU A 1 268 ? -12.218 -10.488 0.575 1.00 82.31 268 GLU A O 1
ATOM 2057 N N . VAL A 1 269 ? -13.017 -10.924 2.619 1.00 85.12 269 VAL A N 1
ATOM 2058 C CA . VAL A 1 269 ? -12.828 -12.386 2.570 1.00 85.12 269 VAL A CA 1
ATOM 2059 C C . VAL A 1 269 ? -14.142 -13.169 2.435 1.00 85.12 269 VAL A C 1
ATOM 2061 O O . VAL A 1 269 ? -14.153 -14.401 2.551 1.00 85.12 269 VAL A O 1
ATOM 2064 N N . GLN A 1 270 ? -15.271 -12.484 2.230 1.00 86.00 270 GLN A N 1
ATOM 2065 C CA . GLN A 1 270 ? -16.571 -13.126 2.025 1.00 86.00 270 GLN A CA 1
ATOM 2066 C C . GLN A 1 270 ? -16.815 -13.437 0.549 1.00 86.00 270 GLN A C 1
ATOM 2068 O O . GLN A 1 270 ? -16.411 -12.705 -0.346 1.00 86.00 270 GLN A O 1
ATOM 2073 N N . LYS A 1 271 ? -17.524 -14.540 0.296 1.00 77.75 271 LYS A N 1
ATOM 2074 C CA . LYS A 1 271 ? -17.685 -15.103 -1.055 1.00 77.75 271 LYS A CA 1
ATOM 2075 C C . LYS A 1 271 ? -18.946 -14.646 -1.774 1.00 77.75 271 LYS A C 1
ATOM 2077 O O . LYS A 1 271 ? -19.072 -14.850 -2.973 1.00 77.75 271 LYS A O 1
ATOM 2082 N N . THR A 1 272 ? -19.913 -14.102 -1.043 1.00 78.06 272 THR A N 1
ATOM 2083 C CA . THR A 1 272 ? -21.201 -13.689 -1.607 1.00 78.06 272 THR A CA 1
ATOM 2084 C C . THR A 1 272 ? -21.519 -12.268 -1.194 1.00 78.06 272 THR A C 1
ATOM 2086 O O . THR A 1 272 ? -21.203 -11.864 -0.074 1.00 78.06 272 THR A O 1
ATOM 2089 N N . ARG A 1 273 ? -22.227 -11.537 -2.058 1.00 77.62 273 ARG A N 1
ATOM 2090 C CA . ARG A 1 273 ? -22.636 -10.162 -1.771 1.00 77.62 273 ARG A CA 1
ATOM 2091 C C . ARG A 1 273 ? -23.432 -10.042 -0.471 1.00 77.62 273 ARG A C 1
ATOM 2093 O O . ARG A 1 273 ? -23.168 -9.162 0.333 1.00 77.62 273 ARG A O 1
ATOM 2100 N N . ALA A 1 274 ? -24.347 -10.975 -0.217 1.00 82.62 274 ALA A N 1
ATOM 2101 C CA . ALA A 1 274 ? -25.131 -10.980 1.017 1.00 8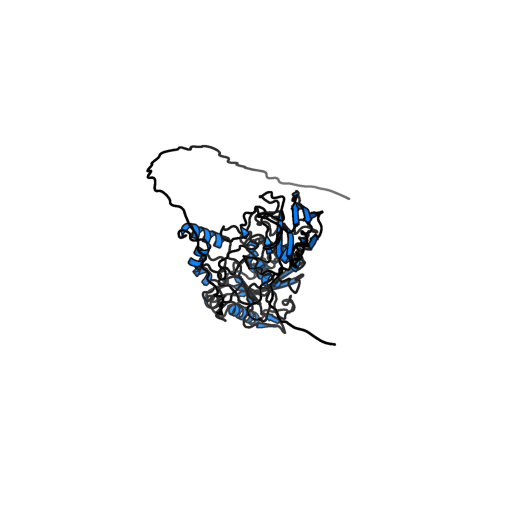2.62 274 ALA A CA 1
ATOM 2102 C C . ALA A 1 274 ? -24.264 -11.140 2.280 1.00 82.62 274 ALA A C 1
ATOM 2104 O O . ALA A 1 274 ? -24.580 -10.560 3.314 1.00 82.62 274 ALA A O 1
ATOM 2105 N N . GLN A 1 275 ? -23.176 -11.915 2.206 1.00 88.12 275 GLN A N 1
ATOM 2106 C CA . GLN A 1 275 ? -22.217 -12.035 3.308 1.00 88.12 275 GLN A CA 1
ATOM 2107 C C . GLN A 1 275 ? -21.352 -10.779 3.439 1.00 88.12 275 GLN A C 1
ATOM 2109 O O . GLN A 1 275 ? -21.112 -10.335 4.554 1.00 88.12 275 GLN A O 1
ATOM 2114 N N . GLN A 1 276 ? -20.918 -10.191 2.321 1.00 84.81 276 GLN A N 1
ATOM 2115 C CA . GLN A 1 276 ? -20.170 -8.930 2.320 1.00 84.81 276 GLN A CA 1
ATOM 2116 C C . GLN A 1 276 ? -20.988 -7.795 2.931 1.00 84.81 276 GLN A C 1
ATOM 2118 O O . GLN A 1 276 ? -20.503 -7.091 3.808 1.00 84.81 276 GLN A O 1
ATOM 2123 N N . ASP A 1 277 ? -22.251 -7.648 2.531 1.00 86.25 277 ASP A N 1
ATOM 2124 C CA . ASP A 1 277 ? -23.158 -6.622 3.051 1.00 86.25 277 ASP A CA 1
ATOM 2125 C C . ASP A 1 277 ? -23.460 -6.797 4.546 1.00 86.25 277 ASP A C 1
ATOM 2127 O O . ASP A 1 277 ? -23.953 -5.860 5.170 1.00 86.25 277 ASP A O 1
ATOM 2131 N N . ALA A 1 278 ? -23.176 -7.971 5.116 1.00 91.00 278 ALA A N 1
ATOM 2132 C CA . ALA A 1 278 ? -23.371 -8.294 6.526 1.00 91.00 278 ALA A CA 1
ATOM 2133 C C . ALA A 1 278 ? -22.104 -8.130 7.384 1.00 91.00 278 ALA A C 1
ATOM 2135 O O . ALA A 1 278 ? -22.190 -8.265 8.604 1.00 91.00 278 ALA A O 1
ATOM 2136 N N . GLU A 1 279 ? -20.953 -7.835 6.781 1.00 94.56 279 GLU A N 1
ATOM 2137 C CA . GLU A 1 279 ? -19.661 -7.708 7.458 1.00 94.56 279 GLU A CA 1
ATOM 2138 C C . GLU A 1 279 ? -19.014 -6.357 7.149 1.00 94.56 279 GLU A C 1
ATOM 2140 O O . GLU A 1 279 ? -19.247 -5.795 6.087 1.00 94.56 279 GLU A O 1
ATOM 2145 N N . ILE A 1 280 ? -18.218 -5.803 8.063 1.00 94.31 280 ILE A N 1
ATOM 2146 C CA . ILE A 1 280 ? -17.461 -4.572 7.802 1.00 94.31 280 ILE A CA 1
ATOM 2147 C C . ILE A 1 280 ? -16.306 -4.897 6.845 1.00 94.31 280 ILE A C 1
ATOM 2149 O O . ILE A 1 280 ? -15.625 -5.906 7.010 1.00 94.31 280 ILE A O 1
ATOM 2153 N N . TRP A 1 281 ? -16.110 -4.055 5.830 1.00 90.62 281 TRP A N 1
ATOM 2154 C CA . TRP A 1 281 ? -14.971 -4.140 4.912 1.00 90.62 281 TRP A CA 1
ATOM 2155 C C . TRP A 1 281 ? -13.792 -3.350 5.476 1.00 90.62 281 TRP A C 1
ATOM 2157 O O . TRP A 1 281 ? -14.012 -2.238 5.958 1.00 90.62 281 TRP A O 1
ATOM 2167 N N . SER A 1 282 ? -12.575 -3.890 5.415 1.00 89.69 282 SER A N 1
ATOM 2168 C CA . SER A 1 282 ? -11.371 -3.187 5.887 1.00 89.69 282 SER A CA 1
ATOM 2169 C C . SER A 1 282 ? -11.078 -1.910 5.085 1.00 89.69 282 SER A C 1
ATOM 2171 O O . SER A 1 282 ? -11.085 -1.957 3.862 1.00 89.69 282 SER A O 1
ATOM 2173 N N . HIS A 1 283 ? -10.872 -0.775 5.753 1.00 83.88 283 HIS A N 1
ATOM 2174 C CA . HIS A 1 283 ? -10.570 0.503 5.087 1.00 83.88 283 HIS A CA 1
ATOM 2175 C C . HIS A 1 283 ? -9.999 1.535 6.065 1.00 83.88 283 HIS A C 1
ATOM 2177 O O . HIS A 1 283 ? -10.299 1.492 7.265 1.00 83.88 283 HIS A O 1
ATOM 2183 N N . LYS A 1 284 ? -9.309 2.551 5.548 1.00 87.25 284 LYS A N 1
ATOM 2184 C CA . LYS A 1 284 ? -9.058 3.851 6.181 1.00 87.25 284 LYS A CA 1
ATOM 2185 C C . LYS A 1 284 ? -10.126 4.851 5.768 1.00 87.25 284 LYS A C 1
ATOM 2187 O O . LYS A 1 284 ? -10.431 4.971 4.594 1.00 87.25 284 LYS A O 1
ATOM 2192 N N . TRP A 1 285 ? -10.659 5.652 6.697 1.00 85.19 285 TRP A N 1
ATOM 2193 C CA . TRP A 1 285 ? -11.586 6.752 6.382 1.00 85.19 285 TRP A CA 1
ATOM 2194 C C . TRP A 1 285 ? -11.439 7.948 7.331 1.00 85.19 285 TRP A C 1
ATOM 2196 O O . TRP A 1 285 ? -10.961 7.830 8.460 1.00 85.19 285 TRP A O 1
ATOM 2206 N N . ALA A 1 286 ? -11.862 9.123 6.869 1.00 84.44 286 ALA A N 1
ATOM 2207 C CA . ALA A 1 286 ? -12.110 10.289 7.700 1.00 84.44 286 ALA A CA 1
ATOM 2208 C C . ALA A 1 286 ? -13.479 10.186 8.390 1.00 84.44 286 ALA A C 1
ATOM 2210 O O . ALA A 1 286 ? -14.470 9.773 7.783 1.00 84.44 286 ALA A O 1
ATOM 2211 N N . VAL A 1 287 ? -13.555 10.597 9.654 1.00 83.00 287 VAL A N 1
ATOM 2212 C CA . VAL A 1 287 ? -14.842 10.708 10.360 1.00 83.00 287 VAL A CA 1
ATOM 2213 C C . VAL A 1 287 ? -15.590 11.973 9.935 1.00 83.00 287 VAL A C 1
ATOM 2215 O O . VAL A 1 287 ? -14.969 12.970 9.567 1.00 83.00 287 VAL A O 1
ATOM 2218 N N . ASP A 1 288 ? -16.922 11.944 10.008 1.00 83.12 288 ASP A N 1
ATOM 2219 C CA . ASP A 1 288 ? -17.759 13.117 9.719 1.00 83.12 288 ASP A CA 1
ATOM 2220 C C . ASP A 1 288 ? -17.610 14.180 10.820 1.00 83.12 288 ASP A C 1
ATOM 2222 O O . ASP A 1 288 ? -17.474 15.371 10.536 1.00 83.12 288 ASP A O 1
ATOM 2226 N N . SER A 1 289 ? -17.536 13.744 12.084 1.00 86.38 289 SER A N 1
ATOM 2227 C CA . SER A 1 289 ? -17.338 14.616 13.239 1.00 86.38 289 SER A CA 1
ATOM 2228 C C . SER A 1 289 ? -16.069 14.240 14.025 1.00 86.38 289 SER A C 1
ATOM 2230 O O . SER A 1 289 ? -16.142 13.438 14.960 1.00 86.38 289 SER A O 1
ATOM 2232 N N . PRO A 1 290 ? -14.902 14.853 13.722 1.00 91.19 290 PRO A N 1
ATOM 2233 C CA . PRO A 1 290 ? -13.653 14.617 14.449 1.00 91.19 290 PRO A CA 1
ATOM 2234 C C . PRO A 1 290 ? -13.792 14.749 15.968 1.00 91.19 290 PRO A C 1
ATOM 2236 O O . PRO A 1 290 ? -14.316 15.742 16.478 1.00 91.19 290 PRO A O 1
ATOM 2239 N N . VAL A 1 291 ? -13.279 13.762 16.706 1.00 94.56 291 VAL A N 1
ATOM 2240 C CA . VAL A 1 291 ? -13.353 13.732 18.175 1.00 94.56 291 VAL A CA 1
ATOM 2241 C C . VAL A 1 291 ? -12.059 14.282 18.758 1.00 94.56 291 VAL A C 1
ATOM 2243 O O . VAL A 1 291 ? -10.982 13.752 18.496 1.00 94.56 291 VAL A O 1
ATOM 2246 N N . GLN A 1 292 ? -12.138 15.333 19.572 1.00 95.50 292 GLN A N 1
ATOM 2247 C CA . GLN A 1 292 ? -10.965 15.839 20.282 1.00 95.50 292 GLN A CA 1
ATOM 2248 C C . GLN A 1 292 ? -10.554 14.861 21.394 1.00 95.50 292 GLN A C 1
ATOM 2250 O O . GLN A 1 292 ? -11.338 14.592 22.302 1.00 95.50 292 GLN A O 1
ATOM 2255 N N . VAL A 1 293 ? -9.319 14.356 21.336 1.00 96.94 293 VAL A N 1
ATOM 2256 C CA . VAL A 1 293 ? -8.784 13.367 22.294 1.00 96.94 293 VAL A CA 1
ATOM 2257 C C . VAL A 1 293 ? -7.798 13.972 23.295 1.00 96.94 293 VAL A C 1
ATOM 2259 O O . VAL A 1 293 ? -7.641 13.463 24.399 1.00 96.94 293 VAL A O 1
ATOM 2262 N N . ALA A 1 294 ? -7.152 15.079 22.926 1.00 94.81 294 ALA A N 1
ATOM 2263 C CA . ALA A 1 294 ? -6.254 15.850 23.779 1.00 94.81 294 ALA A CA 1
ATOM 2264 C C . ALA A 1 294 ? -6.220 17.320 23.300 1.00 94.81 294 ALA A C 1
ATOM 2266 O O . ALA A 1 294 ? -6.787 17.646 22.248 1.00 94.81 294 ALA A O 1
ATOM 2267 N N . PRO A 1 295 ? -5.593 18.260 24.035 1.00 93.44 295 PRO A N 1
ATOM 2268 C CA . PRO A 1 295 ? -5.440 19.634 23.558 1.00 93.44 295 PRO A CA 1
ATOM 2269 C C . PRO A 1 295 ? -4.817 19.669 22.155 1.00 93.44 295 PRO A C 1
ATOM 2271 O O . PRO A 1 295 ? -3.733 19.132 21.955 1.00 93.44 295 PRO A O 1
ATOM 2274 N N . ASN A 1 296 ? -5.517 20.283 21.196 1.00 89.75 296 ASN A N 1
ATOM 2275 C CA . ASN A 1 296 ? -5.113 20.395 19.786 1.00 89.75 296 ASN A CA 1
ATOM 2276 C C . ASN A 1 296 ? -4.867 19.064 19.043 1.00 89.75 296 ASN A C 1
ATOM 2278 O O . ASN A 1 296 ? -4.236 19.079 17.991 1.00 89.75 296 ASN A O 1
ATOM 2282 N N . LEU A 1 297 ? -5.378 17.939 19.554 1.00 93.69 297 LEU A N 1
ATOM 2283 C CA . LEU A 1 297 ? -5.256 16.626 18.923 1.00 93.69 297 LEU A CA 1
ATOM 2284 C C . LEU A 1 297 ? -6.632 15.986 18.750 1.00 93.69 297 LEU A C 1
ATOM 2286 O O . LEU A 1 297 ? -7.391 15.857 19.716 1.00 93.69 297 LEU A O 1
ATOM 2290 N N . HIS A 1 298 ? -6.925 15.548 17.529 1.00 94.50 298 HIS A N 1
ATOM 2291 C CA . HIS A 1 298 ? -8.205 14.949 17.163 1.00 94.50 298 HIS A CA 1
ATOM 2292 C C . HIS A 1 298 ? -8.030 13.537 16.601 1.00 94.50 298 HIS A C 1
ATOM 2294 O O . HIS A 1 298 ? -7.045 13.229 15.939 1.00 94.50 298 HIS A O 1
ATOM 2300 N N . ALA A 1 299 ? -9.019 12.681 16.817 1.00 94.25 299 ALA A N 1
ATOM 2301 C CA . ALA A 1 299 ? -9.249 11.517 15.979 1.00 94.25 299 ALA A CA 1
ATOM 2302 C C . ALA A 1 299 ? -10.077 11.972 14.767 1.00 94.25 299 ALA A C 1
ATOM 2304 O O . ALA A 1 299 ? -11.293 12.132 14.877 1.00 94.25 299 ALA A O 1
ATOM 2305 N N . ALA A 1 300 ? -9.406 12.262 13.647 1.00 88.19 300 ALA A N 1
ATOM 2306 C CA . ALA A 1 300 ? -10.049 12.717 12.407 1.00 88.19 300 ALA A CA 1
ATOM 2307 C C . ALA A 1 300 ? -10.017 11.666 11.287 1.00 88.19 300 ALA A C 1
ATOM 2309 O O . ALA A 1 300 ? -10.850 11.703 10.386 1.00 88.19 300 ALA A O 1
ATOM 2310 N N . THR A 1 301 ? -9.075 10.728 11.350 1.00 87.81 301 THR A N 1
ATOM 2311 C CA . THR A 1 301 ? -8.982 9.573 10.454 1.00 87.81 301 THR A CA 1
ATOM 2312 C C . THR A 1 301 ? -8.765 8.311 11.275 1.00 87.81 301 THR A C 1
ATOM 2314 O O . THR A 1 301 ? -8.240 8.363 12.391 1.00 87.81 301 THR A O 1
ATOM 2317 N N . TYR A 1 302 ? -9.210 7.186 10.741 1.00 92.56 302 TYR A N 1
ATOM 2318 C CA . TYR A 1 302 ? -9.057 5.868 11.339 1.00 92.56 302 TYR A CA 1
ATOM 2319 C C . TYR A 1 302 ? -8.864 4.844 10.230 1.00 92.56 302 TYR A C 1
ATOM 2321 O O . TYR A 1 302 ? -9.216 5.114 9.085 1.00 92.56 302 TYR A O 1
ATOM 2329 N N . LEU A 1 303 ? -8.365 3.667 10.585 1.00 93.81 303 LEU A N 1
ATOM 2330 C CA . LEU A 1 303 ? -8.603 2.457 9.812 1.00 93.81 303 LEU A CA 1
ATOM 2331 C C . LEU A 1 303 ? -9.401 1.467 10.635 1.00 93.81 303 LEU A C 1
ATOM 2333 O O . LEU A 1 303 ? -9.323 1.470 11.867 1.00 93.81 303 LEU A O 1
ATOM 2337 N N . VAL A 1 304 ? -10.171 0.633 9.955 1.00 95.19 304 VAL A N 1
ATOM 2338 C CA . VAL A 1 304 ? -10.938 -0.449 10.553 1.00 95.19 304 VAL A CA 1
ATOM 2339 C C . VAL A 1 304 ? -10.551 -1.765 9.896 1.00 95.19 304 VAL A C 1
ATOM 2341 O O . VAL A 1 304 ? -10.495 -1.851 8.678 1.00 95.19 304 VAL A O 1
ATOM 2344 N N . VAL A 1 305 ? -10.264 -2.779 10.710 1.00 95.81 305 VAL A N 1
ATOM 2345 C CA . VAL A 1 305 ? -9.907 -4.136 10.266 1.00 95.81 305 VAL A CA 1
ATOM 2346 C C . VAL A 1 305 ? -10.612 -5.180 11.135 1.00 95.81 305 VAL A C 1
ATOM 2348 O O . VAL A 1 305 ? -10.939 -4.898 12.296 1.00 95.81 305 VAL A O 1
ATOM 2351 N N . PRO A 1 306 ? -10.849 -6.400 10.633 1.00 95.62 306 PRO A N 1
ATOM 2352 C CA . PRO A 1 306 ? -11.540 -7.425 11.397 1.00 95.62 306 PRO A CA 1
ATOM 2353 C C . PRO A 1 306 ? -10.637 -8.075 12.442 1.00 95.62 306 PRO A C 1
ATOM 2355 O O . PRO A 1 306 ? -9.406 -8.038 12.375 1.00 95.62 306 PRO A O 1
ATOM 2358 N N . GLN A 1 307 ? -11.248 -8.751 13.413 1.00 95.06 307 GLN A N 1
ATOM 2359 C CA . GLN A 1 307 ? -10.521 -9.432 14.485 1.00 95.06 307 GLN A CA 1
ATOM 2360 C C . GLN A 1 307 ? -9.566 -10.532 13.975 1.00 95.06 307 GLN A C 1
ATOM 2362 O O . GLN A 1 307 ? -8.626 -10.913 14.681 1.00 95.06 307 GLN A O 1
ATOM 2367 N N . ASP A 1 308 ? -9.827 -11.078 12.785 1.00 90.62 308 ASP A N 1
ATOM 2368 C CA . ASP A 1 308 ? -9.034 -12.105 12.109 1.00 90.62 308 ASP A CA 1
ATOM 2369 C C . ASP A 1 308 ? -8.042 -11.534 11.081 1.00 90.62 308 ASP A C 1
ATOM 2371 O O . ASP A 1 308 ? -7.449 -12.305 10.327 1.00 90.62 308 ASP A O 1
ATOM 2375 N N . CYS A 1 309 ? -7.792 -10.218 11.101 1.00 92.31 309 CYS A N 1
ATOM 2376 C CA . CYS A 1 309 ? -6.759 -9.593 10.281 1.00 92.31 309 CYS A CA 1
ATOM 2377 C C . CYS A 1 309 ? -5.371 -10.220 10.501 1.00 92.31 309 CYS A C 1
ATOM 2379 O O . CYS A 1 309 ? -5.006 -10.686 11.591 1.00 92.31 309 CYS A O 1
ATOM 2381 N N . LEU A 1 310 ? -4.589 -10.207 9.425 1.00 94.00 310 LEU A N 1
ATOM 2382 C CA . LEU A 1 310 ? -3.187 -10.606 9.394 1.00 94.00 310 LEU A CA 1
ATOM 2383 C C . LEU A 1 310 ? -2.319 -9.400 9.026 1.00 94.00 310 LEU A C 1
ATOM 2385 O O . LEU A 1 310 ? -2.828 -8.338 8.667 1.00 94.00 310 LEU A O 1
ATOM 2389 N N . VAL A 1 311 ? -0.998 -9.579 9.102 1.00 96.69 311 VAL A N 1
ATOM 2390 C CA . VAL A 1 311 ? -0.013 -8.510 8.865 1.00 96.69 311 VAL A CA 1
ATOM 2391 C C . VAL A 1 311 ? -0.234 -7.802 7.533 1.00 96.69 311 VAL A C 1
ATOM 2393 O O . VAL A 1 311 ? -0.087 -6.590 7.486 1.00 96.69 311 VAL A O 1
ATOM 2396 N N . GLY A 1 312 ? -0.616 -8.528 6.483 1.00 95.25 312 GLY A N 1
ATOM 2397 C CA . GLY A 1 312 ? -0.858 -7.976 5.155 1.00 95.25 312 GLY A CA 1
ATOM 2398 C C . GLY A 1 312 ? -1.898 -6.865 5.116 1.00 95.25 312 GLY A C 1
ATOM 2399 O O . GLY A 1 312 ? -1.573 -5.756 4.705 1.00 95.25 312 GLY A O 1
ATOM 2400 N N . VAL A 1 313 ? -3.108 -7.140 5.612 1.00 90.69 313 VAL A N 1
ATOM 2401 C CA . VAL A 1 313 ? -4.199 -6.151 5.677 1.00 90.69 313 VAL A CA 1
ATOM 2402 C C . VAL A 1 313 ? -3.800 -4.990 6.583 1.00 90.69 313 VAL A C 1
ATOM 2404 O O . VAL A 1 313 ? -3.845 -3.840 6.172 1.00 90.69 313 VAL A O 1
ATOM 2407 N N . CYS A 1 314 ? -3.299 -5.280 7.788 1.00 95.12 314 CYS A N 1
ATOM 2408 C CA . CYS A 1 314 ? -2.873 -4.238 8.724 1.00 95.12 314 CYS A CA 1
ATOM 2409 C C . CYS A 1 314 ? -1.790 -3.317 8.138 1.00 95.12 314 CYS A C 1
ATOM 2411 O O . CYS A 1 314 ? -1.812 -2.111 8.372 1.00 95.12 314 CYS A O 1
ATOM 2413 N N . ALA A 1 315 ? -0.833 -3.877 7.396 1.00 96.62 315 ALA A N 1
ATOM 2414 C CA . ALA A 1 315 ? 0.228 -3.112 6.758 1.00 96.62 315 ALA A CA 1
ATOM 2415 C C . ALA A 1 315 ? -0.283 -2.311 5.553 1.00 96.62 315 ALA A C 1
ATOM 2417 O O . ALA A 1 315 ? 0.133 -1.174 5.373 1.00 96.62 315 ALA A O 1
ATOM 2418 N N . HIS A 1 316 ? -1.189 -2.863 4.750 1.00 92.88 316 HIS A N 1
ATOM 2419 C CA . HIS A 1 316 ? -1.822 -2.135 3.650 1.00 92.88 316 HIS A CA 1
ATOM 2420 C C . HIS A 1 316 ? -2.547 -0.879 4.163 1.00 92.88 316 HIS A C 1
ATOM 2422 O O . HIS A 1 316 ? -2.203 0.236 3.774 1.00 92.88 316 HIS A O 1
ATOM 2428 N N . GLU A 1 317 ? -3.414 -1.040 5.165 1.00 88.69 317 GLU A N 1
ATOM 2429 C CA . GLU A 1 317 ? -4.176 0.067 5.761 1.00 88.69 317 GLU A CA 1
ATOM 2430 C C . GLU A 1 317 ? -3.282 1.112 6.453 1.00 88.69 317 GLU A C 1
ATOM 2432 O O . GLU A 1 317 ? -3.510 2.325 6.371 1.00 88.69 317 GLU A O 1
ATOM 2437 N N . LEU A 1 318 ? -2.209 0.670 7.124 1.00 92.62 318 LEU A N 1
ATOM 2438 C CA . LEU A 1 318 ? -1.221 1.594 7.689 1.00 92.62 318 LEU A CA 1
ATOM 2439 C C . LEU A 1 318 ? -0.469 2.371 6.589 1.00 92.62 318 LEU A C 1
ATOM 2441 O O . LEU A 1 318 ? -0.053 3.509 6.826 1.00 92.62 318 LEU A O 1
ATOM 2445 N N . GLY A 1 319 ? -0.332 1.781 5.396 1.00 91.19 319 GLY A N 1
ATOM 2446 C CA . GLY A 1 319 ? 0.076 2.423 4.144 1.00 91.19 319 GLY A CA 1
ATOM 2447 C C . GLY A 1 319 ? -0.667 3.729 3.884 1.00 91.19 319 GLY A C 1
ATOM 2448 O O . GLY A 1 319 ? -0.042 4.789 3.774 1.00 91.19 319 GLY A O 1
ATOM 2449 N N . HIS A 1 320 ? -1.997 3.666 3.866 1.00 84.25 320 HIS A N 1
ATOM 2450 C CA . HIS A 1 320 ? -2.850 4.836 3.668 1.00 84.25 320 HIS A CA 1
ATOM 2451 C C . HIS A 1 320 ? -2.699 5.850 4.806 1.00 84.25 320 HIS A C 1
ATOM 2453 O O . HIS A 1 320 ? -2.381 7.015 4.563 1.00 84.25 320 HIS A O 1
ATOM 2459 N N . LEU A 1 321 ? -2.862 5.410 6.061 1.00 84.62 321 LEU A N 1
ATOM 2460 C CA . LEU A 1 321 ? -2.893 6.314 7.218 1.00 84.62 321 LEU A CA 1
ATOM 2461 C C . LEU A 1 321 ? -1.577 7.058 7.459 1.00 84.62 321 LEU A C 1
ATOM 2463 O O . LEU A 1 321 ? -1.559 8.279 7.617 1.00 84.62 321 LEU A O 1
ATOM 2467 N N . ALA A 1 322 ? -0.468 6.324 7.545 1.00 89.38 322 ALA A N 1
ATOM 2468 C CA . ALA A 1 322 ? 0.794 6.896 8.002 1.00 89.38 322 ALA A CA 1
ATOM 2469 C C . ALA A 1 322 ? 1.697 7.335 6.855 1.00 89.38 322 ALA A C 1
ATOM 2471 O O . ALA A 1 322 ? 2.518 8.235 7.033 1.00 89.38 322 ALA A O 1
ATOM 2472 N N . PHE A 1 323 ? 1.577 6.695 5.696 1.00 88.75 323 PHE A N 1
ATOM 2473 C CA . PHE A 1 323 ? 2.475 6.925 4.572 1.00 88.75 323 PHE A CA 1
ATOM 2474 C C . PHE A 1 323 ? 1.797 7.668 3.417 1.00 88.75 323 PHE A C 1
ATOM 2476 O O . PHE A 1 323 ? 2.487 8.100 2.495 1.00 88.75 323 PHE A O 1
ATOM 2483 N N . GLN A 1 324 ? 0.489 7.937 3.525 1.00 80.81 324 GLN A N 1
ATOM 2484 C CA . GLN A 1 324 ? -0.293 8.672 2.525 1.00 80.81 324 GLN A CA 1
ATOM 2485 C C . GLN A 1 324 ? -0.199 8.015 1.141 1.00 80.81 324 GLN A C 1
ATOM 2487 O O . GLN A 1 324 ? -0.157 8.699 0.115 1.00 80.81 324 GLN A O 1
ATOM 2492 N N . TRP A 1 325 ? -0.099 6.685 1.123 1.00 82.81 325 TRP A N 1
ATOM 2493 C CA . TRP A 1 325 ? -0.147 5.911 -0.108 1.00 82.81 325 TRP A CA 1
ATOM 2494 C C . TRP A 1 325 ? -1.592 5.770 -0.573 1.00 82.81 325 TRP A C 1
ATOM 2496 O O . TRP A 1 325 ? -2.518 5.784 0.232 1.00 82.81 325 TRP A O 1
ATOM 2506 N N . GLN A 1 326 ? -1.761 5.675 -1.882 1.00 75.00 326 GLN A N 1
ATOM 2507 C CA . GLN A 1 326 ? -3.027 5.337 -2.523 1.00 75.00 326 GLN A CA 1
ATOM 2508 C C . GLN A 1 326 ? -2.998 3.870 -2.926 1.00 75.00 326 GLN A C 1
ATOM 2510 O O . GLN A 1 326 ? -1.922 3.261 -2.961 1.00 75.00 326 GLN A O 1
ATOM 2515 N N . ASP A 1 327 ? -4.164 3.348 -3.271 1.00 73.00 327 ASP A N 1
ATOM 2516 C CA . ASP A 1 327 ? -4.284 2.055 -3.917 1.00 73.00 327 ASP A CA 1
ATOM 2517 C C . ASP A 1 327 ? -3.700 2.076 -5.330 1.00 73.00 327 ASP A C 1
ATOM 2519 O O . ASP A 1 327 ? -3.755 3.069 -6.058 1.00 73.00 327 ASP A O 1
ATOM 2523 N N . PHE A 1 328 ? -3.038 0.978 -5.691 1.00 71.06 328 PHE A N 1
ATOM 2524 C CA . PHE A 1 328 ? -2.376 0.790 -6.983 1.00 71.06 328 PHE A CA 1
ATOM 2525 C C . PHE A 1 328 ? -3.045 -0.355 -7.751 1.00 71.06 328 PHE A C 1
ATOM 2527 O O . PHE A 1 328 ? -2.356 -1.143 -8.385 1.00 71.06 328 PHE A O 1
ATOM 2534 N N . TYR A 1 329 ? -4.371 -0.449 -7.678 1.00 62.56 329 TYR A N 1
ATOM 2535 C CA . TYR A 1 329 ? -5.261 -1.282 -8.498 1.00 62.56 329 TYR A CA 1
ATOM 2536 C C . TYR A 1 329 ? -6.488 -0.444 -8.875 1.00 62.56 329 TYR A C 1
ATOM 2538 O O . TYR A 1 329 ? -6.545 0.732 -8.527 1.00 62.56 329 TYR A O 1
ATOM 2546 N N . ASP A 1 330 ? -7.421 -1.010 -9.635 1.00 60.66 330 ASP A N 1
ATOM 2547 C CA . ASP A 1 330 ? -8.676 -0.352 -10.013 1.00 60.66 330 ASP A CA 1
ATOM 2548 C C . ASP A 1 330 ? -9.782 -0.660 -8.977 1.00 60.66 330 ASP A C 1
ATOM 2550 O O . ASP A 1 330 ? -10.285 -1.790 -8.945 1.00 60.66 330 ASP A O 1
ATOM 2554 N N . PRO A 1 331 ? -10.152 0.307 -8.112 1.00 50.03 331 PRO A N 1
ATOM 2555 C CA . PRO A 1 331 ? -11.316 0.215 -7.236 1.00 50.03 331 PRO A CA 1
ATOM 2556 C C . PRO A 1 331 ? -12.612 0.660 -7.944 1.00 50.03 331 PRO A C 1
ATOM 2558 O O . PRO A 1 331 ? -13.705 0.433 -7.435 1.00 50.03 331 PRO A O 1
ATOM 2561 N N . ASN A 1 332 ? -12.538 1.305 -9.117 1.00 48.97 332 ASN A N 1
ATOM 2562 C CA . ASN A 1 332 ? -13.637 2.066 -9.715 1.00 48.97 332 ASN A CA 1
ATOM 2563 C C . ASN A 1 332 ? -14.365 1.371 -10.880 1.00 48.97 332 ASN A C 1
ATOM 2565 O O . ASN A 1 332 ? -15.046 2.034 -11.668 1.00 48.97 332 ASN A O 1
ATOM 2569 N N . TYR A 1 333 ? -14.323 0.037 -10.909 1.00 49.50 333 TYR A N 1
ATOM 2570 C CA . TYR A 1 333 ? -15.012 -0.854 -11.855 1.00 49.50 333 TYR A CA 1
ATOM 2571 C C . TYR A 1 333 ? -16.424 -0.406 -12.295 1.00 49.50 333 TYR A C 1
ATOM 2573 O O . TYR A 1 333 ? -16.785 -0.518 -13.470 1.00 49.50 333 TYR A O 1
ATOM 2581 N N . GLU A 1 334 ? -17.250 0.093 -11.369 1.00 41.12 334 GLU A N 1
ATOM 2582 C CA . GLU A 1 334 ? -18.633 0.495 -11.663 1.00 41.12 334 GLU A CA 1
ATOM 2583 C C . GLU A 1 334 ? -18.748 1.752 -12.557 1.00 41.12 334 GLU A C 1
ATOM 2585 O O . GLU A 1 334 ? -19.820 2.000 -13.117 1.00 41.12 334 GLU A O 1
ATOM 2590 N N . GLU A 1 335 ? -17.687 2.557 -12.698 1.00 37.72 335 GLU A N 1
ATOM 2591 C CA . GLU A 1 335 ? -17.726 3.844 -13.411 1.00 37.72 335 GLU A CA 1
ATOM 2592 C C . GLU A 1 335 ? -17.393 3.726 -14.901 1.00 37.72 335 GLU A C 1
ATOM 2594 O O . GLU A 1 335 ? -18.045 4.362 -15.738 1.00 37.72 335 GLU A O 1
ATOM 2599 N N . ASP A 1 336 ? -16.392 2.917 -15.248 1.00 42.81 336 ASP A N 1
ATOM 2600 C CA . ASP A 1 336 ? -15.866 2.829 -16.612 1.00 42.81 336 ASP A CA 1
ATOM 2601 C C . ASP A 1 336 ? -15.954 1.422 -17.239 1.00 42.81 336 ASP A C 1
ATOM 2603 O O . ASP A 1 336 ? -15.779 1.282 -18.457 1.00 42.81 336 ASP A O 1
ATOM 2607 N N . GLY A 1 337 ? -16.301 0.396 -16.449 1.00 46.50 337 GLY A N 1
ATOM 2608 C CA . GLY A 1 337 ? -16.410 -1.000 -16.883 1.00 46.50 337 GLY A CA 1
ATOM 2609 C C . GLY A 1 337 ? -15.066 -1.659 -17.225 1.00 46.50 337 GLY A C 1
ATOM 2610 O O . GLY A 1 337 ? -15.031 -2.678 -17.939 1.00 46.50 337 GLY A O 1
ATOM 2611 N N . LEU A 1 338 ? -13.956 -1.072 -16.776 1.00 48.41 338 LEU A N 1
ATOM 2612 C CA . LEU A 1 338 ? -12.604 -1.594 -16.925 1.00 48.41 338 LEU A CA 1
ATOM 2613 C C . LEU A 1 338 ? -12.183 -2.349 -15.650 1.00 48.41 338 LEU A C 1
ATOM 2615 O O . LEU A 1 338 ? -12.872 -2.337 -14.643 1.00 48.41 338 LEU A O 1
ATOM 2619 N N . TYR A 1 339 ? -11.153 -3.181 -15.779 1.00 56.41 339 TYR A N 1
ATOM 2620 C CA . TYR A 1 339 ? -10.633 -4.018 -14.698 1.00 56.41 339 TYR A CA 1
ATOM 2621 C C . TYR A 1 339 ? -9.120 -4.002 -14.797 1.00 56.41 339 TYR A C 1
ATOM 2623 O O . TYR A 1 339 ? -8.599 -4.332 -15.867 1.00 56.41 339 TYR A O 1
ATOM 2631 N N . TRP A 1 340 ? -8.434 -3.716 -13.696 1.00 60.44 340 TRP A N 1
ATOM 2632 C CA . TRP A 1 340 ? -6.978 -3.690 -13.659 1.00 60.44 340 TRP A CA 1
ATOM 2633 C C . TRP A 1 340 ? -6.450 -4.189 -12.311 1.00 60.44 340 TRP A C 1
ATOM 2635 O O . TRP A 1 340 ? -6.779 -3.637 -11.263 1.00 60.44 340 TRP A O 1
ATOM 2645 N N . ASP A 1 341 ? -5.609 -5.230 -12.348 1.00 66.25 341 ASP A N 1
ATOM 2646 C CA . ASP A 1 341 ? -4.957 -5.790 -11.150 1.00 66.25 341 ASP A CA 1
ATOM 2647 C C . ASP A 1 341 ? -3.831 -4.890 -10.631 1.00 66.25 341 ASP A C 1
ATOM 2649 O O . ASP A 1 341 ? -3.253 -5.134 -9.565 1.00 66.25 341 ASP A O 1
ATOM 2653 N N . GLY A 1 342 ? -3.523 -3.823 -11.371 1.00 78.94 342 GLY A N 1
ATOM 2654 C CA . GLY A 1 342 ? -2.664 -2.790 -10.855 1.00 78.94 342 GLY A CA 1
ATOM 2655 C C . GLY A 1 342 ? -1.200 -3.195 -10.825 1.00 78.94 342 GLY A C 1
ATOM 2656 O O . GLY A 1 342 ? -0.643 -3.745 -11.776 1.00 78.94 342 GLY A O 1
ATOM 2657 N N . SER A 1 343 ? -0.560 -2.934 -9.690 1.00 86.81 343 SER A N 1
ATOM 2658 C CA . SER A 1 343 ? 0.766 -3.453 -9.359 1.00 86.81 343 SER A CA 1
ATOM 2659 C C . SER A 1 343 ? 0.744 -4.893 -8.814 1.00 86.81 343 SER A C 1
ATOM 2661 O O . SER A 1 343 ? 1.813 -5.470 -8.599 1.00 86.81 343 SER A O 1
ATOM 2663 N N . GLY A 1 344 ? -0.438 -5.500 -8.649 1.00 87.56 344 GLY A N 1
ATOM 2664 C CA . GLY A 1 344 ? -0.624 -6.924 -8.366 1.00 87.56 344 GLY A CA 1
ATOM 2665 C C . GLY A 1 344 ? 0.079 -7.433 -7.105 1.00 87.56 344 GLY A C 1
ATOM 2666 O O . GLY A 1 344 ? 0.212 -6.738 -6.097 1.00 87.56 344 GLY A O 1
ATOM 2667 N N . THR A 1 345 ? 0.556 -8.677 -7.155 1.00 91.25 345 THR A N 1
ATOM 2668 C CA . THR A 1 345 ? 1.281 -9.360 -6.066 1.00 91.25 345 THR A CA 1
ATOM 2669 C C . THR A 1 345 ? 2.650 -8.742 -5.761 1.00 91.25 345 THR A C 1
ATOM 2671 O O . THR A 1 345 ? 3.296 -9.122 -4.779 1.00 91.25 345 THR A O 1
ATOM 2674 N N . TRP A 1 346 ? 3.100 -7.775 -6.567 1.00 95.00 346 TRP A N 1
ATOM 2675 C CA . TRP A 1 346 ? 4.404 -7.121 -6.447 1.00 95.00 346 TRP A CA 1
ATOM 2676 C C . TRP A 1 346 ? 4.419 -5.915 -5.501 1.00 95.00 346 TRP A C 1
ATOM 2678 O O . TRP A 1 346 ? 5.503 -5.447 -5.134 1.00 95.00 346 TRP A O 1
ATOM 2688 N N . ASP A 1 347 ? 3.249 -5.418 -5.093 1.00 94.44 347 ASP A N 1
ATOM 2689 C CA . ASP A 1 347 ? 3.099 -4.220 -4.266 1.00 94.44 347 ASP A CA 1
ATOM 2690 C C . ASP A 1 347 ? 2.163 -4.457 -3.078 1.00 94.44 347 ASP A C 1
ATOM 2692 O O . ASP A 1 347 ? 1.124 -5.103 -3.189 1.00 94.44 347 ASP A O 1
ATOM 2696 N N . LEU A 1 348 ? 2.521 -3.878 -1.932 1.00 94.94 348 LEU A N 1
ATOM 2697 C CA . LEU A 1 348 ? 1.677 -3.875 -0.739 1.00 94.94 348 LEU A CA 1
ATOM 2698 C C . LEU A 1 348 ? 0.346 -3.161 -0.998 1.00 94.94 348 LEU A C 1
ATOM 2700 O O . LEU A 1 348 ? -0.672 -3.593 -0.470 1.00 94.94 348 LEU A O 1
ATOM 2704 N N . MET A 1 349 ? 0.357 -2.098 -1.808 1.00 88.00 349 MET A N 1
ATOM 2705 C CA . MET A 1 349 ? -0.826 -1.282 -2.125 1.00 88.00 349 MET A CA 1
ATOM 2706 C C . MET A 1 349 ? -1.725 -1.904 -3.206 1.00 88.00 349 MET A C 1
ATOM 2708 O O . MET A 1 349 ? -2.488 -1.207 -3.865 1.00 88.00 349 MET A O 1
ATOM 2712 N N . ALA A 1 350 ? -1.600 -3.215 -3.416 1.00 85.94 350 ALA A N 1
ATOM 2713 C CA . ALA A 1 350 ? -2.426 -4.021 -4.305 1.00 85.94 350 ALA A CA 1
ATOM 2714 C C . ALA A 1 350 ? -2.558 -5.450 -3.737 1.00 85.94 350 ALA A C 1
ATOM 2716 O O . ALA A 1 350 ? -2.542 -5.657 -2.516 1.00 85.94 350 ALA A O 1
ATOM 2717 N N . ALA A 1 351 ? -2.674 -6.463 -4.602 1.00 85.62 351 ALA A N 1
ATOM 2718 C CA . ALA A 1 351 ? -2.836 -7.862 -4.198 1.00 85.62 351 ALA A CA 1
ATOM 2719 C C . ALA A 1 351 ? -1.649 -8.421 -3.387 1.00 85.62 351 ALA A C 1
ATOM 2721 O O . ALA A 1 351 ? -1.801 -9.427 -2.691 1.00 85.62 351 ALA A O 1
ATOM 2722 N N . GLY A 1 352 ? -0.482 -7.767 -3.408 1.00 92.19 352 GLY A N 1
ATOM 2723 C CA . GLY A 1 352 ? 0.682 -8.164 -2.616 1.00 92.19 352 GLY A CA 1
ATOM 2724 C C . GLY A 1 352 ? 0.441 -8.136 -1.105 1.00 92.19 352 GLY A C 1
ATOM 2725 O O . GLY A 1 352 ? 1.142 -8.838 -0.372 1.00 92.19 352 GLY A O 1
ATOM 2726 N N . SER A 1 353 ? -0.585 -7.424 -0.627 1.00 92.12 353 SER A N 1
ATOM 2727 C CA . SER A 1 353 ? -1.077 -7.515 0.757 1.00 92.12 353 SER A CA 1
ATOM 2728 C C . SER A 1 353 ? -1.525 -8.934 1.149 1.00 92.12 353 SER A C 1
ATOM 2730 O O . SER A 1 353 ? -1.428 -9.309 2.316 1.00 92.12 353 SER A O 1
ATOM 2732 N N . TYR A 1 354 ? -1.927 -9.773 0.190 1.00 91.00 354 TYR A N 1
ATOM 2733 C CA . TYR A 1 354 ? -2.387 -11.146 0.421 1.00 91.00 354 TYR A CA 1
ATOM 2734 C C . TYR A 1 354 ? -1.331 -12.231 0.194 1.00 91.00 354 TYR A C 1
ATOM 2736 O O . TYR A 1 354 ? -1.623 -13.417 0.389 1.00 91.00 354 TYR A O 1
ATOM 2744 N N . ASN A 1 355 ? -0.092 -11.874 -0.145 1.00 93.00 355 ASN A N 1
ATOM 2745 C CA . ASN A 1 355 ? 0.967 -12.864 -0.334 1.00 93.00 355 ASN A CA 1
ATOM 2746 C C . ASN A 1 355 ? 1.154 -13.739 0.922 1.00 93.00 355 ASN A C 1
ATOM 2748 O O . ASN A 1 355 ? 1.033 -13.295 2.072 1.00 93.00 355 ASN A O 1
ATOM 2752 N N . GLY A 1 356 ? 1.393 -15.037 0.707 1.00 90.75 356 GLY A N 1
ATOM 2753 C CA . GLY A 1 356 ? 1.456 -16.017 1.796 1.00 90.75 356 GLY A CA 1
ATOM 2754 C C . GLY A 1 356 ? 0.157 -16.109 2.611 1.00 90.75 356 GLY A C 1
ATOM 2755 O O . GLY A 1 356 ? 0.218 -16.300 3.830 1.00 90.75 356 GLY A O 1
ATOM 2756 N N . GLY A 1 357 ? -0.998 -15.896 1.970 1.00 88.75 357 GLY A N 1
ATOM 2757 C CA . GLY A 1 357 ? -2.314 -15.865 2.615 1.00 88.75 357 GLY A CA 1
ATOM 2758 C C . GLY A 1 357 ? -2.514 -14.664 3.546 1.00 88.75 357 GLY A C 1
ATOM 2759 O O . GLY A 1 357 ? -3.233 -14.779 4.530 1.00 88.75 357 GLY A O 1
ATOM 2760 N N . GLY A 1 358 ? -1.816 -13.550 3.303 1.00 91.00 358 GLY A N 1
ATOM 2761 C CA . GLY A 1 358 ? -1.837 -12.333 4.127 1.00 91.00 358 GLY A CA 1
ATOM 2762 C C . GLY A 1 358 ? -0.883 -12.352 5.326 1.00 91.00 358 GLY A C 1
ATOM 2763 O O . GLY A 1 358 ? -0.754 -11.359 6.041 1.00 91.00 358 GLY A O 1
ATOM 2764 N N . SER A 1 359 ? -0.181 -13.465 5.561 1.00 93.38 359 SER A N 1
ATOM 2765 C CA . SER A 1 359 ? 0.790 -13.582 6.660 1.00 93.38 359 SER A CA 1
ATOM 2766 C C . SER A 1 359 ? 2.177 -13.027 6.322 1.00 93.38 359 SER A C 1
ATOM 2768 O O . SER A 1 359 ? 3.001 -12.829 7.215 1.00 93.38 359 SER A O 1
ATOM 2770 N N . SER A 1 360 ? 2.451 -12.814 5.034 1.00 96.00 360 SER A N 1
ATOM 2771 C CA . SER A 1 360 ? 3.751 -12.399 4.513 1.00 96.00 360 SER A CA 1
ATOM 2772 C C . SER A 1 360 ? 3.564 -11.539 3.265 1.00 96.00 360 SER A C 1
ATOM 2774 O O . SER A 1 360 ? 3.825 -12.013 2.155 1.00 96.00 360 SER A O 1
ATOM 2776 N N . PRO A 1 361 ? 3.072 -10.304 3.437 1.00 96.88 361 PRO A N 1
ATOM 2777 C CA . PRO A 1 361 ? 2.805 -9.422 2.312 1.00 96.88 361 PRO A CA 1
ATOM 2778 C C . PRO A 1 361 ? 4.079 -9.080 1.533 1.00 96.88 361 PRO A C 1
ATOM 2780 O O . PRO A 1 361 ? 5.182 -9.089 2.086 1.00 96.88 361 PRO A O 1
ATOM 2783 N N . ALA A 1 362 ? 3.918 -8.716 0.261 1.00 97.19 362 ALA A N 1
ATOM 2784 C CA . ALA A 1 362 ? 4.977 -8.070 -0.502 1.00 97.19 362 ALA A CA 1
ATOM 2785 C C . ALA A 1 362 ? 5.398 -6.763 0.176 1.00 97.19 362 ALA A C 1
ATOM 2787 O O . ALA A 1 362 ? 4.580 -6.036 0.744 1.00 97.19 362 ALA A O 1
ATOM 2788 N N . HIS A 1 363 ? 6.674 -6.401 0.066 1.00 97.00 363 HIS A N 1
ATOM 2789 C CA . HIS A 1 363 ? 7.038 -5.022 0.359 1.00 97.00 363 HIS A CA 1
ATOM 2790 C C . HIS A 1 363 ? 6.368 -4.050 -0.622 1.00 97.00 363 HIS A C 1
ATOM 2792 O O . HIS A 1 363 ? 6.261 -4.393 -1.805 1.00 97.00 363 HIS A O 1
ATOM 2798 N N . PRO A 1 364 ? 6.078 -2.803 -0.193 1.00 95.69 364 PRO A N 1
ATOM 2799 C CA . PRO A 1 364 ? 5.570 -1.773 -1.090 1.00 95.69 364 PRO A CA 1
ATOM 2800 C C . PRO A 1 364 ? 6.519 -1.569 -2.273 1.00 95.69 364 PRO A C 1
ATOM 2802 O O . PRO A 1 364 ? 7.749 -1.680 -2.124 1.00 95.69 364 PRO A O 1
ATOM 2805 N N . ALA A 1 365 ? 5.953 -1.271 -3.439 1.00 94.56 365 ALA A N 1
ATOM 2806 C CA . ALA A 1 365 ? 6.717 -1.035 -4.650 1.00 94.56 365 ALA A CA 1
ATOM 2807 C C . ALA A 1 365 ? 7.746 0.084 -4.439 1.00 94.56 365 ALA A C 1
ATOM 2809 O O . ALA A 1 365 ? 7.601 0.980 -3.597 1.00 94.56 365 ALA A O 1
ATOM 2810 N N . VAL A 1 366 ? 8.846 0.037 -5.191 1.00 94.69 366 VAL A N 1
ATOM 2811 C CA . VAL A 1 366 ? 9.990 0.914 -4.915 1.00 94.69 366 VAL A CA 1
ATOM 2812 C C . VAL A 1 366 ? 9.658 2.411 -5.008 1.00 94.69 366 VAL A C 1
ATOM 2814 O O . VAL A 1 366 ? 10.331 3.215 -4.360 1.00 94.69 366 VAL A O 1
ATOM 2817 N N . LEU A 1 367 ? 8.612 2.800 -5.748 1.00 92.44 367 LEU A N 1
ATOM 2818 C CA . LEU A 1 367 ? 8.127 4.182 -5.798 1.00 92.44 367 LEU A CA 1
ATOM 2819 C C . LEU A 1 367 ? 7.803 4.707 -4.389 1.00 92.44 367 LEU A C 1
ATOM 2821 O O . LEU A 1 367 ? 8.447 5.667 -3.949 1.00 92.44 367 LEU A O 1
ATOM 2825 N N . HIS A 1 368 ? 6.932 4.005 -3.661 1.00 91.62 368 HIS A N 1
ATOM 2826 C CA . HIS A 1 368 ? 6.526 4.288 -2.276 1.00 91.62 368 HIS A CA 1
ATOM 2827 C C . HIS A 1 368 ? 7.728 4.406 -1.337 1.00 91.62 368 HIS A C 1
ATOM 2829 O O . HIS A 1 368 ? 7.909 5.379 -0.597 1.00 91.62 368 HIS A O 1
ATOM 2835 N N . LYS A 1 369 ? 8.661 3.452 -1.443 1.00 94.19 369 LYS A N 1
ATOM 2836 C CA . LYS A 1 369 ? 9.902 3.459 -0.653 1.00 94.19 369 LYS A CA 1
ATOM 2837 C C . LYS A 1 369 ? 10.767 4.687 -0.950 1.00 94.19 369 LYS A C 1
ATOM 2839 O O . LYS A 1 369 ? 11.398 5.236 -0.045 1.00 94.19 369 LYS A O 1
ATOM 2844 N N . THR A 1 370 ? 10.854 5.126 -2.206 1.00 92.31 370 THR A N 1
ATOM 2845 C CA . THR A 1 370 ? 11.667 6.298 -2.578 1.00 92.31 370 THR A CA 1
ATOM 2846 C C . THR A 1 370 ? 11.018 7.621 -2.178 1.00 92.31 370 THR A C 1
ATOM 2848 O O . THR A 1 370 ? 11.739 8.550 -1.805 1.00 92.31 370 THR A O 1
ATOM 2851 N N . GLN A 1 371 ? 9.686 7.697 -2.168 1.00 89.12 371 GLN A N 1
ATOM 2852 C CA . GLN A 1 371 ? 8.918 8.867 -1.735 1.00 89.12 371 GLN A CA 1
ATOM 2853 C C . GLN A 1 371 ? 9.213 9.244 -0.273 1.00 89.12 371 GLN A C 1
ATOM 2855 O O . GLN A 1 371 ? 9.538 10.402 0.010 1.00 89.12 371 GLN A O 1
ATOM 2860 N N . HIS A 1 372 ? 9.263 8.263 0.635 1.00 90.88 372 HIS A N 1
ATOM 2861 C CA . HIS A 1 372 ? 9.690 8.489 2.027 1.00 90.88 372 HIS A CA 1
ATOM 2862 C C . HIS A 1 372 ? 11.209 8.454 2.232 1.00 90.88 372 HIS A C 1
ATOM 2864 O O . HIS A 1 372 ? 11.706 8.644 3.343 1.00 90.88 372 HIS A O 1
ATOM 2870 N N . GLY A 1 373 ? 11.985 8.233 1.168 1.00 91.75 373 GLY A N 1
ATOM 2871 C CA . GLY A 1 373 ? 13.439 8.136 1.243 1.00 91.75 373 GLY A CA 1
ATOM 2872 C C . GLY A 1 373 ? 13.934 6.891 1.983 1.00 91.75 373 GLY A C 1
ATOM 2873 O O . GLY A 1 373 ? 15.055 6.896 2.500 1.00 91.75 373 GLY A O 1
ATOM 2874 N N . TRP A 1 374 ? 13.140 5.819 2.040 1.00 94.12 374 TRP A N 1
ATOM 2875 C CA . TRP A 1 374 ? 13.531 4.533 2.620 1.00 94.12 374 TRP A CA 1
ATOM 2876 C C . TRP A 1 374 ? 14.588 3.817 1.788 1.00 94.12 374 TRP A C 1
ATOM 2878 O O . TRP A 1 374 ? 15.536 3.242 2.328 1.00 94.12 374 TRP A O 1
ATOM 2888 N N . VAL A 1 375 ? 14.492 3.969 0.472 1.00 94.25 375 VAL A N 1
ATOM 2889 C CA . VAL A 1 375 ? 15.484 3.521 -0.504 1.00 94.25 375 VAL A CA 1
ATOM 2890 C C . VAL A 1 375 ? 16.037 4.738 -1.243 1.00 94.25 375 VAL A C 1
ATOM 2892 O O . VAL A 1 375 ? 15.316 5.689 -1.537 1.00 94.25 375 VAL A O 1
ATOM 2895 N N . GLN A 1 376 ? 17.345 4.736 -1.511 1.00 94.25 376 GLN A N 1
ATOM 2896 C CA . GLN A 1 376 ? 17.983 5.783 -2.310 1.00 94.25 376 GLN A CA 1
ATOM 2897 C C . GLN A 1 376 ? 17.868 5.460 -3.803 1.00 94.25 376 GLN A C 1
ATOM 2899 O O . GLN A 1 376 ? 17.945 4.298 -4.196 1.00 94.25 376 GLN A O 1
ATOM 2904 N N . THR A 1 377 ? 17.780 6.496 -4.634 1.00 95.81 377 THR A N 1
ATOM 2905 C CA . THR A 1 377 ? 17.649 6.351 -6.088 1.00 95.81 377 THR A CA 1
ATOM 2906 C C . THR A 1 377 ? 18.924 6.790 -6.802 1.00 95.81 377 THR A C 1
ATOM 2908 O O . THR A 1 377 ? 19.409 7.902 -6.596 1.00 95.81 377 THR A O 1
ATOM 2911 N N . GLN A 1 378 ? 19.462 5.943 -7.678 1.00 97.25 378 GLN A N 1
ATOM 2912 C CA . GLN A 1 378 ? 20.491 6.310 -8.648 1.00 97.25 378 GLN A CA 1
ATOM 2913 C C . GLN A 1 378 ? 19.816 6.786 -9.936 1.00 97.25 378 GLN A C 1
ATOM 2915 O O . GLN A 1 378 ? 19.087 6.029 -10.569 1.00 97.25 378 GLN A O 1
ATOM 2920 N N . THR A 1 379 ? 20.061 8.032 -10.345 1.00 97.94 379 THR A N 1
ATOM 2921 C CA . THR A 1 379 ? 19.511 8.552 -11.608 1.00 97.94 379 THR A CA 1
ATOM 2922 C C . THR A 1 379 ? 20.464 8.276 -12.769 1.00 97.94 379 THR A C 1
ATOM 2924 O O . THR A 1 379 ? 21.621 8.689 -12.726 1.00 97.94 379 THR A O 1
ATOM 2927 N N . VAL A 1 380 ? 19.966 7.633 -13.824 1.00 97.81 380 VAL A N 1
ATOM 2928 C CA . VAL A 1 380 ? 20.691 7.349 -15.070 1.00 97.81 380 VAL A CA 1
ATOM 2929 C C . VAL A 1 380 ? 20.151 8.260 -16.170 1.00 97.81 380 VAL A C 1
ATOM 2931 O O . VAL A 1 380 ? 18.948 8.284 -16.424 1.00 97.81 380 VAL A O 1
ATOM 2934 N N . LYS A 1 381 ? 21.049 9.032 -16.795 1.00 96.00 381 LYS A N 1
ATOM 2935 C CA . LYS A 1 381 ? 20.724 10.014 -17.851 1.00 96.00 381 LYS A CA 1
ATOM 2936 C C . LYS A 1 381 ? 21.436 9.749 -19.179 1.00 96.00 381 LYS A C 1
ATOM 2938 O O . LYS A 1 381 ? 21.140 10.401 -20.173 1.00 96.00 381 LYS A O 1
ATOM 2943 N N . THR A 1 382 ? 22.403 8.836 -19.185 1.00 95.25 382 THR A N 1
ATOM 2944 C CA . THR A 1 382 ? 23.241 8.506 -20.342 1.00 95.25 382 THR A CA 1
ATOM 2945 C C . THR A 1 382 ? 23.350 6.998 -20.490 1.00 95.25 382 THR A C 1
ATOM 2947 O O . THR A 1 382 ? 23.210 6.269 -19.508 1.00 95.25 382 THR A O 1
ATOM 2950 N N . SER A 1 383 ? 23.639 6.540 -21.706 1.00 97.25 383 SER A N 1
ATOM 2951 C CA . SER A 1 383 ? 23.901 5.128 -21.977 1.00 97.25 383 SER A CA 1
ATOM 2952 C C . SER A 1 383 ? 25.092 4.599 -21.170 1.00 97.25 383 SER A C 1
ATOM 2954 O O . SER A 1 383 ? 26.052 5.331 -20.921 1.00 97.25 383 SER A O 1
ATOM 2956 N N . GLY A 1 384 ? 25.050 3.323 -20.798 1.00 97.50 384 GLY A N 1
ATOM 2957 C CA . GLY A 1 384 ? 26.120 2.651 -20.067 1.00 97.50 384 GLY A CA 1
ATOM 2958 C C . GLY A 1 384 ? 25.658 1.360 -19.398 1.00 97.50 384 GLY A C 1
ATOM 2959 O O . GLY A 1 384 ? 24.470 1.045 -19.381 1.00 97.50 384 GLY A O 1
ATOM 2960 N N . SER A 1 385 ? 26.612 0.625 -18.831 1.00 98.06 385 SER A N 1
ATOM 2961 C CA . SER A 1 385 ? 26.325 -0.565 -18.029 1.00 98.06 385 SER A CA 1
ATOM 2962 C C . SER A 1 385 ? 26.041 -0.166 -16.582 1.00 98.06 385 SER A C 1
ATOM 2964 O O . SER A 1 385 ? 26.756 0.666 -16.016 1.00 98.06 385 SER A O 1
ATOM 2966 N N . ILE A 1 386 ? 25.003 -0.742 -15.982 1.00 98.12 386 ILE A N 1
ATOM 2967 C CA . ILE A 1 386 ? 24.596 -0.482 -14.598 1.00 98.12 386 ILE A CA 1
ATOM 2968 C C . ILE A 1 386 ? 24.398 -1.787 -13.834 1.00 98.12 386 ILE A C 1
ATOM 2970 O O . ILE A 1 386 ? 24.141 -2.841 -14.416 1.00 98.12 386 ILE A O 1
ATOM 2974 N N . GLN A 1 387 ? 24.476 -1.687 -12.511 1.00 97.94 387 GLN A N 1
ATOM 2975 C CA . GLN A 1 387 ? 24.202 -2.777 -11.587 1.00 97.94 387 GLN A CA 1
ATOM 2976 C C . GLN A 1 387 ? 23.028 -2.406 -10.681 1.00 97.94 387 GLN A C 1
ATOM 2978 O O . GLN A 1 387 ? 22.983 -1.295 -10.152 1.00 97.94 387 GLN A O 1
ATOM 2983 N N . VAL A 1 388 ? 22.103 -3.342 -10.476 1.00 98.25 388 VAL A N 1
ATOM 2984 C CA . VAL A 1 388 ? 20.949 -3.193 -9.584 1.00 98.25 388 VAL A CA 1
ATOM 2985 C C . VAL A 1 388 ? 21.016 -4.306 -8.545 1.00 98.25 388 VAL A C 1
ATOM 2987 O O . VAL A 1 388 ? 20.734 -5.471 -8.826 1.00 98.25 388 VAL A O 1
ATOM 2990 N N . LYS A 1 389 ? 21.449 -3.954 -7.333 1.00 97.69 389 LYS A N 1
ATOM 2991 C CA . LYS A 1 389 ? 21.499 -4.891 -6.203 1.00 97.69 389 LYS A CA 1
ATOM 2992 C C . LYS A 1 389 ? 20.085 -5.242 -5.734 1.00 97.69 389 LYS A C 1
ATOM 2994 O O . LYS A 1 389 ? 19.231 -4.353 -5.778 1.00 97.69 389 LYS A O 1
ATOM 2999 N N . PRO A 1 390 ? 19.860 -6.460 -5.215 1.00 96.50 390 PRO A N 1
ATOM 3000 C CA . PRO A 1 390 ? 18.621 -6.795 -4.526 1.00 96.50 390 PRO A CA 1
ATOM 3001 C C . PRO A 1 390 ? 18.265 -5.756 -3.463 1.00 96.50 390 PRO A C 1
ATOM 3003 O O . PRO A 1 390 ? 19.105 -5.421 -2.618 1.00 96.50 390 PRO A O 1
ATOM 3006 N N . LEU A 1 391 ? 17.040 -5.234 -3.494 1.00 93.81 391 LEU A N 1
ATOM 3007 C CA . LEU A 1 391 ? 16.551 -4.367 -2.428 1.00 93.81 391 LEU A CA 1
ATOM 3008 C C . LEU A 1 391 ? 16.592 -5.113 -1.084 1.00 93.81 391 LEU A C 1
ATOM 3010 O O . LEU A 1 391 ? 16.446 -6.330 -1.033 1.00 93.81 391 LEU A O 1
ATOM 3014 N N . GLY A 1 392 ? 16.862 -4.380 -0.002 1.00 87.12 392 GLY A N 1
ATOM 3015 C CA . GLY A 1 392 ? 17.100 -4.952 1.331 1.00 87.12 392 GLY A CA 1
ATOM 3016 C C . GLY A 1 392 ? 18.560 -5.342 1.605 1.00 87.12 392 GLY A C 1
ATOM 3017 O O . GLY A 1 392 ? 18.922 -5.591 2.752 1.00 87.12 392 GLY A O 1
ATOM 3018 N N . THR A 1 393 ? 19.441 -5.339 0.594 1.00 91.38 393 THR A N 1
ATOM 3019 C CA . THR A 1 393 ? 20.882 -5.584 0.800 1.00 91.38 393 THR A CA 1
ATOM 3020 C C . THR A 1 393 ? 21.675 -4.291 1.054 1.00 91.38 393 THR A C 1
ATOM 3022 O O . THR A 1 393 ? 21.289 -3.210 0.588 1.00 91.38 393 THR A O 1
ATOM 3025 N N . PRO A 1 394 ? 22.822 -4.353 1.763 1.00 89.19 394 PRO A N 1
ATOM 3026 C CA . PRO A 1 394 ? 23.649 -3.179 2.026 1.00 89.19 394 PRO A CA 1
ATOM 3027 C C . PRO A 1 394 ? 24.062 -2.415 0.758 1.00 89.19 394 PRO A C 1
ATOM 3029 O O . PRO A 1 394 ? 24.707 -2.935 -0.162 1.00 89.19 394 PRO A O 1
ATOM 3032 N N . GLY A 1 395 ? 23.716 -1.127 0.733 1.00 89.00 395 GLY A N 1
ATOM 3033 C CA . GLY A 1 395 ? 24.016 -0.228 -0.380 1.00 89.00 395 GLY A CA 1
ATOM 3034 C C . GLY A 1 395 ? 23.148 -0.440 -1.624 1.00 89.00 395 GLY A C 1
ATOM 3035 O O . GLY A 1 395 ? 23.488 0.112 -2.672 1.00 89.00 395 GLY A O 1
ATOM 3036 N N . ALA A 1 396 ? 22.062 -1.216 -1.534 1.00 94.12 396 ALA A N 1
ATOM 3037 C CA . ALA A 1 396 ? 21.079 -1.324 -2.604 1.00 94.12 396 ALA A CA 1
ATOM 3038 C C . ALA A 1 396 ?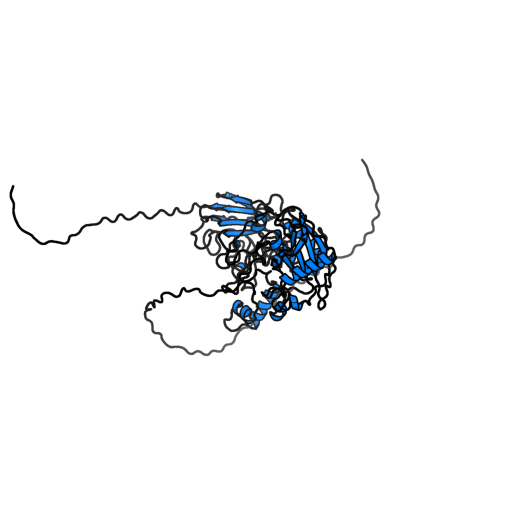 20.396 0.020 -2.887 1.00 94.12 396 ALA A C 1
ATOM 3040 O O . ALA A 1 396 ? 20.149 0.831 -1.989 1.00 94.12 396 ALA A O 1
ATOM 3041 N N . ARG A 1 397 ? 20.114 0.263 -4.167 1.00 96.38 397 ARG A N 1
ATOM 3042 C CA . ARG A 1 397 ? 19.487 1.484 -4.676 1.00 96.38 397 ARG A CA 1
ATOM 3043 C C . ARG A 1 397 ? 18.471 1.111 -5.740 1.00 96.38 397 ARG A C 1
ATOM 3045 O O . ARG A 1 397 ? 18.728 0.215 -6.539 1.00 96.38 397 ARG A O 1
ATOM 3052 N N . ALA A 1 398 ? 17.377 1.858 -5.784 1.00 97.25 398 ALA A N 1
ATOM 3053 C CA . ALA A 1 398 ? 16.524 1.896 -6.962 1.00 97.25 398 ALA A CA 1
ATOM 3054 C C . ALA A 1 398 ? 17.271 2.599 -8.102 1.00 97.25 398 ALA A C 1
ATOM 3056 O O . ALA A 1 398 ? 18.069 3.509 -7.844 1.00 97.25 398 ALA A O 1
ATOM 3057 N N . VAL A 1 399 ? 16.992 2.250 -9.356 1.00 98.50 399 VAL A N 1
ATOM 3058 C CA . VAL A 1 399 ? 17.539 2.982 -10.508 1.00 98.50 399 VAL A CA 1
ATOM 3059 C C . VAL A 1 399 ? 16.424 3.724 -11.232 1.00 98.50 399 VAL A C 1
ATOM 3061 O O . VAL A 1 399 ? 15.480 3.117 -11.716 1.00 98.50 399 VAL A O 1
ATOM 3064 N N . LYS A 1 400 ? 16.544 5.049 -11.334 1.00 98.25 400 LYS A N 1
ATOM 3065 C CA . LYS A 1 400 ? 15.622 5.909 -12.085 1.00 98.25 400 LYS A CA 1
ATOM 3066 C C . LYS A 1 400 ? 16.246 6.292 -13.418 1.00 98.25 400 LYS A C 1
ATOM 3068 O O . LYS A 1 400 ? 17.224 7.039 -13.447 1.00 98.25 400 LYS A O 1
ATOM 3073 N N . ILE A 1 401 ? 15.674 5.817 -14.515 1.00 98.12 401 ILE A N 1
ATOM 3074 C CA . ILE A 1 401 ? 16.117 6.162 -15.868 1.00 98.12 401 ILE A CA 1
ATOM 3075 C C . ILE A 1 401 ? 15.262 7.319 -16.372 1.00 98.12 401 ILE A C 1
ATOM 3077 O O . ILE A 1 401 ? 14.043 7.196 -16.497 1.00 98.12 401 ILE A O 1
ATOM 3081 N N . VAL A 1 402 ? 15.910 8.440 -16.682 1.00 96.38 402 VAL A N 1
ATOM 3082 C CA . VAL A 1 402 ? 15.271 9.606 -17.304 1.00 96.38 402 VAL A CA 1
ATOM 3083 C C . VAL A 1 402 ? 15.812 9.794 -18.716 1.00 96.38 402 VAL A C 1
ATOM 3085 O O . VAL A 1 402 ? 16.987 9.541 -18.976 1.00 96.38 402 VAL A O 1
ATOM 3088 N N . SER A 1 403 ? 14.960 10.263 -19.622 1.00 94.00 403 SER A N 1
ATOM 3089 C CA . SER A 1 403 ? 15.311 10.505 -21.020 1.00 94.00 403 SER A CA 1
ATOM 3090 C C . SER A 1 403 ? 14.744 11.849 -21.475 1.00 94.00 403 SER A C 1
ATOM 3092 O O . SER A 1 403 ? 13.625 12.178 -21.085 1.00 94.00 403 SER A O 1
ATOM 3094 N N . PRO A 1 404 ? 15.447 12.607 -22.338 1.00 89.88 404 PRO A N 1
ATOM 3095 C CA . PRO A 1 404 ? 14.868 13.768 -23.017 1.00 89.88 404 PRO A CA 1
ATOM 3096 C C . PRO A 1 404 ? 13.645 13.435 -23.886 1.00 89.88 404 PRO A C 1
ATOM 3098 O O . PRO A 1 404 ? 12.911 14.339 -24.269 1.00 89.88 404 PRO A O 1
ATOM 3101 N N . ALA A 1 405 ? 13.452 12.159 -24.237 1.00 90.00 405 ALA A N 1
ATOM 3102 C CA . ALA A 1 405 ? 12.289 11.691 -24.984 1.00 90.00 405 ALA A CA 1
ATOM 3103 C C . ALA A 1 405 ? 11.039 11.488 -24.109 1.00 90.00 405 ALA A C 1
ATOM 3105 O O . ALA A 1 405 ? 9.942 11.376 -24.650 1.00 90.00 405 ALA A O 1
ATOM 3106 N N . TYR A 1 406 ? 11.196 11.415 -22.783 1.00 93.31 406 TYR A N 1
ATOM 3107 C CA . TYR A 1 406 ? 10.079 11.292 -21.849 1.00 93.31 406 TYR A CA 1
ATOM 3108 C C . TYR A 1 406 ? 9.473 12.659 -21.534 1.00 93.31 406 TYR A C 1
ATOM 3110 O O . TYR A 1 406 ? 10.175 13.673 -21.484 1.00 93.31 406 TYR A O 1
ATOM 3118 N N . GLY A 1 407 ? 8.159 12.681 -21.310 1.00 90.19 407 GLY A N 1
ATOM 3119 C CA . GLY A 1 407 ? 7.458 13.868 -20.842 1.00 90.19 407 GLY A CA 1
ATOM 3120 C C . GLY A 1 407 ? 7.906 14.296 -19.436 1.00 90.19 407 GLY A C 1
ATOM 3121 O O . GLY A 1 407 ? 8.528 13.522 -18.700 1.00 90.19 407 GLY A O 1
ATOM 3122 N N . PRO A 1 408 ? 7.599 15.537 -19.018 1.00 88.88 408 PRO A N 1
ATOM 3123 C CA . PRO A 1 408 ? 7.801 15.961 -17.636 1.00 88.88 408 PRO A CA 1
ATOM 3124 C C . PRO A 1 408 ? 7.124 14.989 -16.661 1.00 88.88 408 PRO A C 1
ATOM 3126 O O . PRO A 1 408 ? 5.959 14.660 -16.834 1.00 88.88 408 PRO A O 1
ATOM 3129 N N . GLY A 1 409 ? 7.856 14.523 -15.645 1.00 89.19 409 GLY A N 1
ATOM 3130 C CA . GLY A 1 409 ? 7.328 13.567 -14.663 1.00 89.19 409 GLY A CA 1
ATOM 3131 C C . GLY A 1 409 ? 7.346 12.098 -15.102 1.00 89.19 409 GLY A C 1
ATOM 3132 O O . GLY A 1 409 ? 7.110 11.245 -14.253 1.00 89.19 409 GLY A O 1
ATOM 3133 N N . GLN A 1 410 ? 7.710 11.790 -16.353 1.00 94.12 410 GLN A N 1
ATOM 3134 C CA . GLN A 1 410 ? 7.811 10.419 -16.858 1.00 94.12 410 GLN A CA 1
ATOM 3135 C C . GLN A 1 410 ? 9.220 9.831 -16.699 1.00 94.12 410 GLN A C 1
ATOM 3137 O O . GLN A 1 410 ? 10.227 10.475 -17.015 1.00 94.12 410 GLN A O 1
ATOM 3142 N N . PHE A 1 411 ? 9.315 8.598 -16.200 1.00 96.44 411 PHE A N 1
ATOM 3143 C CA . PHE A 1 411 ? 10.583 7.875 -16.050 1.00 96.44 411 PHE A CA 1
ATOM 3144 C C . PHE A 1 411 ? 10.381 6.366 -15.896 1.00 96.44 411 PHE A C 1
ATOM 3146 O O . PHE A 1 411 ? 9.292 5.910 -15.560 1.00 96.44 411 PHE A O 1
ATOM 3153 N N . LEU A 1 412 ? 11.456 5.594 -16.094 1.00 98.12 412 LEU A N 1
ATOM 3154 C CA . LEU A 1 412 ? 11.482 4.200 -15.645 1.00 98.12 412 LEU A CA 1
ATOM 3155 C C . LEU A 1 412 ? 12.077 4.120 -14.245 1.00 98.12 412 LEU A C 1
ATOM 3157 O O . LEU A 1 412 ? 13.073 4.796 -13.958 1.00 98.12 412 LEU A O 1
ATOM 3161 N N . LEU A 1 413 ? 11.507 3.270 -13.400 1.00 98.00 413 LEU A N 1
ATOM 3162 C CA . LEU A 1 413 ? 12.018 2.967 -12.073 1.00 98.00 413 LEU A CA 1
ATOM 3163 C C . LEU A 1 413 ? 12.281 1.466 -11.967 1.00 98.00 413 LEU A C 1
ATOM 3165 O O . LEU A 1 413 ? 11.400 0.648 -12.189 1.00 98.00 413 LEU A O 1
ATOM 3169 N N . LEU A 1 414 ? 13.528 1.113 -11.687 1.00 98.50 414 LEU A N 1
ATOM 3170 C CA . LEU A 1 414 ? 14.014 -0.259 -11.658 1.00 98.50 414 LEU A CA 1
ATOM 3171 C C . LEU A 1 414 ? 14.277 -0.669 -10.211 1.00 98.50 414 LEU A C 1
ATOM 3173 O O . LEU A 1 414 ? 14.995 0.032 -9.484 1.00 98.50 414 LEU A O 1
ATOM 3177 N N . GLU A 1 415 ? 13.762 -1.833 -9.830 1.00 97.88 415 GLU A N 1
ATOM 3178 C CA . GLU A 1 415 ? 14.092 -2.513 -8.579 1.00 97.88 415 GLU A CA 1
ATOM 3179 C C . GLU A 1 415 ? 14.437 -3.976 -8.824 1.00 97.88 415 GLU A C 1
ATOM 3181 O O . GLU A 1 415 ? 13.933 -4.600 -9.749 1.00 97.88 415 GLU A O 1
ATOM 3186 N N . ASN A 1 416 ? 15.316 -4.525 -7.992 1.00 97.69 416 ASN A N 1
ATOM 3187 C CA . ASN A 1 416 ? 15.653 -5.940 -8.020 1.00 97.69 416 ASN A CA 1
ATOM 3188 C C . ASN A 1 416 ? 15.096 -6.595 -6.756 1.00 97.69 416 ASN A C 1
ATOM 3190 O O . ASN A 1 416 ? 15.479 -6.211 -5.646 1.00 97.69 416 ASN A O 1
ATOM 3194 N N . ARG A 1 417 ? 14.176 -7.543 -6.925 1.00 96.06 417 ARG A N 1
ATOM 3195 C CA . ARG A 1 417 ? 13.462 -8.226 -5.841 1.00 96.06 417 ARG A CA 1
ATOM 3196 C C . ARG A 1 417 ? 13.855 -9.695 -5.789 1.00 96.06 417 ARG A C 1
ATOM 3198 O O . ARG A 1 417 ? 14.158 -10.310 -6.810 1.00 96.06 417 ARG A O 1
ATOM 3205 N N . ARG A 1 418 ? 13.886 -10.251 -4.580 1.00 94.69 418 ARG A N 1
ATOM 3206 C CA . ARG A 1 418 ? 14.265 -11.643 -4.297 1.00 94.69 418 ARG A CA 1
ATOM 3207 C C . ARG A 1 418 ? 13.197 -12.267 -3.414 1.00 94.69 418 ARG A C 1
ATOM 3209 O O . ARG A 1 418 ? 12.643 -11.565 -2.571 1.00 94.69 418 ARG A O 1
ATOM 3216 N N . ARG A 1 419 ? 12.972 -13.576 -3.553 1.00 94.62 419 ARG A N 1
ATOM 3217 C CA . ARG A 1 419 ? 12.065 -14.335 -2.675 1.00 94.62 419 ARG A CA 1
ATOM 3218 C C . ARG A 1 419 ? 12.724 -14.561 -1.310 1.00 94.62 419 ARG A C 1
ATOM 3220 O O . ARG A 1 419 ? 13.215 -15.646 -1.009 1.00 94.62 419 ARG A O 1
ATOM 3227 N N . ALA A 1 420 ? 12.800 -13.511 -0.499 1.00 93.88 420 ALA A N 1
ATOM 3228 C CA . ALA A 1 420 ? 13.446 -13.515 0.811 1.00 93.88 420 ALA A CA 1
ATOM 3229 C C . ALA A 1 420 ? 12.701 -12.610 1.798 1.00 93.88 420 ALA A C 1
ATOM 3231 O O . ALA A 1 420 ? 12.038 -11.664 1.387 1.00 93.88 420 ALA A O 1
ATOM 3232 N N . GLY A 1 421 ? 12.823 -12.892 3.099 1.00 95.12 421 GLY A N 1
ATOM 3233 C CA . GLY A 1 421 ? 12.151 -12.102 4.135 1.00 95.12 421 GLY A CA 1
ATOM 3234 C C . GLY A 1 421 ? 10.630 -12.114 3.962 1.00 95.12 421 GLY A C 1
ATOM 3235 O O . GLY A 1 421 ? 10.042 -13.187 3.775 1.00 95.12 421 GLY A O 1
ATOM 3236 N N . PHE A 1 422 ? 9.990 -10.949 4.006 1.00 97.00 422 PHE A N 1
ATOM 3237 C CA . PHE A 1 422 ? 8.552 -10.815 3.732 1.00 97.00 422 PHE A CA 1
ATOM 3238 C C . PHE A 1 422 ? 8.193 -11.065 2.258 1.00 97.00 422 PHE A C 1
ATOM 3240 O O . PHE A 1 422 ? 7.135 -11.618 1.969 1.00 97.00 422 PHE A O 1
ATOM 3247 N N . ASP A 1 423 ? 9.130 -10.837 1.337 1.00 96.62 423 ASP A N 1
ATOM 3248 C CA . ASP A 1 423 ? 8.974 -11.110 -0.098 1.00 96.62 423 ASP A CA 1
ATOM 3249 C C . ASP A 1 423 ? 9.096 -12.601 -0.475 1.00 96.62 423 ASP A C 1
ATOM 3251 O O . ASP A 1 423 ? 9.078 -12.957 -1.653 1.00 96.62 423 ASP A O 1
ATOM 3255 N N . ARG A 1 424 ? 9.215 -13.519 0.494 1.00 95.50 424 ARG A N 1
ATOM 3256 C CA . ARG A 1 424 ? 9.391 -14.969 0.249 1.00 95.50 424 ARG A CA 1
ATOM 3257 C C . ARG A 1 424 ? 8.294 -15.621 -0.606 1.00 95.50 424 ARG A C 1
ATOM 3259 O O . ARG A 1 424 ? 8.553 -16.665 -1.197 1.00 95.50 424 ARG A O 1
ATOM 3266 N N . TYR A 1 425 ? 7.109 -15.014 -0.672 1.00 95.19 425 TYR A N 1
ATOM 3267 C CA . TYR A 1 425 ? 5.970 -15.486 -1.467 1.00 95.19 425 TYR A CA 1
ATOM 3268 C C . TYR A 1 425 ? 5.715 -14.679 -2.746 1.00 95.19 425 TYR A C 1
ATOM 3270 O O . TYR A 1 425 ? 4.712 -14.942 -3.395 1.00 95.19 425 TYR A O 1
ATOM 3278 N N . LEU A 1 426 ? 6.595 -13.748 -3.143 1.00 94.81 426 LEU A N 1
ATOM 3279 C CA . LEU A 1 426 ? 6.526 -13.178 -4.499 1.00 94.81 426 LEU A CA 1
ATOM 3280 C C . LEU A 1 426 ? 6.530 -14.304 -5.531 1.00 94.81 426 LEU A C 1
ATOM 3282 O O . LEU A 1 426 ? 7.176 -15.320 -5.289 1.00 94.81 426 LEU A O 1
ATOM 3286 N N . GLU A 1 427 ? 5.865 -14.140 -6.668 1.00 91.00 427 GLU A N 1
ATOM 3287 C CA . GLU A 1 427 ? 5.730 -15.217 -7.657 1.00 91.00 427 GLU A CA 1
ATOM 3288 C C . GLU A 1 427 ? 7.051 -15.525 -8.375 1.00 91.00 427 GLU A C 1
ATOM 3290 O O . GLU A 1 427 ? 7.413 -16.688 -8.575 1.00 91.00 427 GLU A O 1
ATOM 3295 N N . GLY A 1 428 ? 7.856 -14.488 -8.611 1.00 93.88 428 GLY A N 1
ATOM 3296 C CA . GLY A 1 428 ? 9.195 -14.578 -9.184 1.00 93.88 428 GLY A CA 1
ATOM 3297 C C . GLY A 1 428 ? 10.235 -13.713 -8.471 1.00 93.88 428 GLY A C 1
ATOM 3298 O O . GLY A 1 428 ? 9.995 -13.087 -7.440 1.00 93.88 428 GLY A O 1
ATOM 3299 N N . GLU A 1 429 ? 11.435 -13.681 -9.042 1.00 95.25 429 GLU A N 1
ATOM 3300 C CA . GLU A 1 429 ? 12.539 -12.842 -8.583 1.00 95.25 429 GLU A CA 1
ATOM 3301 C C . GLU A 1 429 ? 13.346 -12.297 -9.762 1.00 95.25 429 GLU A C 1
ATOM 3303 O O . GLU A 1 429 ? 13.479 -12.941 -10.803 1.00 95.25 429 GLU A O 1
ATOM 3308 N N . GLY A 1 430 ? 13.925 -11.113 -9.583 1.00 96.56 430 GLY A N 1
ATOM 3309 C CA . GLY A 1 430 ? 14.727 -10.444 -10.597 1.00 96.56 430 GLY A CA 1
ATOM 3310 C C . GLY A 1 430 ? 14.436 -8.956 -10.696 1.00 96.56 430 GLY A C 1
ATOM 3311 O O . GLY A 1 430 ? 14.028 -8.312 -9.728 1.00 96.56 430 GLY A O 1
ATOM 3312 N N . LEU A 1 431 ? 14.705 -8.398 -11.873 1.00 98.44 431 LEU A N 1
ATOM 3313 C CA . LEU A 1 431 ? 14.540 -6.982 -12.156 1.00 98.44 431 LEU A CA 1
ATOM 3314 C C . LEU A 1 431 ? 13.087 -6.676 -12.532 1.00 98.44 431 LEU A C 1
ATOM 3316 O O . LEU A 1 431 ? 12.646 -7.049 -13.614 1.00 98.44 431 LEU A O 1
ATOM 3320 N N . LEU A 1 432 ? 12.387 -5.923 -11.693 1.00 98.31 432 LEU A N 1
ATOM 3321 C CA . LEU A 1 432 ? 11.122 -5.287 -12.050 1.00 98.31 432 LEU A CA 1
ATOM 3322 C C . LEU A 1 432 ? 11.403 -3.932 -12.707 1.00 98.31 432 LEU A C 1
ATOM 3324 O O . LEU A 1 432 ? 12.275 -3.172 -12.263 1.00 98.31 432 LEU A O 1
ATOM 3328 N N . VAL A 1 433 ? 10.669 -3.630 -13.778 1.00 98.25 433 VAL A N 1
ATOM 3329 C CA . VAL A 1 433 ? 10.794 -2.380 -14.534 1.00 98.25 433 VAL A CA 1
ATOM 3330 C C . VAL A 1 433 ? 9.451 -1.665 -14.525 1.00 98.25 433 VAL A C 1
ATOM 3332 O O . VAL A 1 433 ? 8.527 -2.061 -15.225 1.00 98.25 433 VAL A O 1
ATOM 3335 N N . TRP A 1 434 ? 9.362 -0.577 -13.771 1.00 96.44 434 TRP A N 1
ATOM 3336 C CA . TRP A 1 434 ? 8.153 0.231 -13.665 1.00 96.44 434 TRP A CA 1
ATOM 3337 C C . TRP A 1 434 ? 8.205 1.421 -14.617 1.00 96.44 434 TRP A C 1
ATOM 3339 O O . TRP A 1 434 ? 9.206 2.142 -14.654 1.00 96.44 434 TRP A O 1
ATOM 3349 N N . LYS A 1 435 ? 7.122 1.676 -15.352 1.00 94.12 435 LYS A N 1
ATOM 3350 C CA . LYS A 1 435 ? 6.858 2.978 -15.976 1.00 94.12 435 LYS A CA 1
ATOM 3351 C C . LYS A 1 435 ? 6.136 3.848 -14.961 1.00 94.12 435 LYS A C 1
ATOM 3353 O O . LYS A 1 435 ? 5.156 3.399 -14.384 1.00 94.12 435 LYS A O 1
ATOM 3358 N N . VAL A 1 436 ? 6.608 5.074 -14.761 1.00 93.50 436 VAL A N 1
ATOM 3359 C CA . VAL A 1 436 ? 5.979 6.044 -13.857 1.00 93.50 436 VAL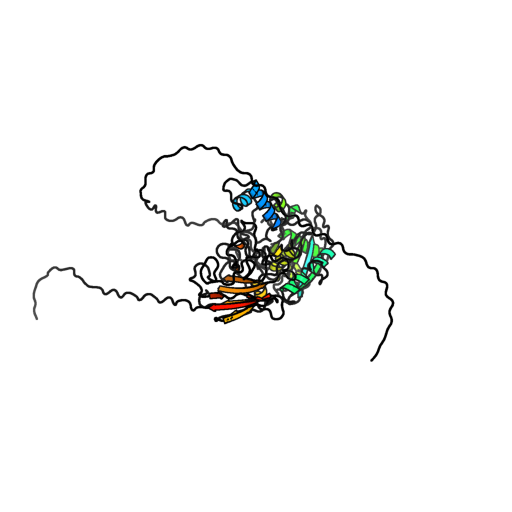 A CA 1
ATOM 3360 C C . VAL A 1 436 ? 5.670 7.323 -14.623 1.00 93.50 436 VAL A C 1
ATOM 3362 O O . VAL A 1 436 ? 6.576 7.884 -15.240 1.00 93.50 436 VAL A O 1
ATOM 3365 N N . ASP A 1 437 ? 4.422 7.782 -14.563 1.00 91.25 437 ASP A N 1
ATOM 3366 C CA . ASP A 1 437 ? 3.931 9.062 -15.077 1.00 91.25 437 ASP A CA 1
ATOM 3367 C C . ASP A 1 437 ? 3.214 9.829 -13.955 1.00 91.25 437 ASP A C 1
ATOM 3369 O O . ASP A 1 437 ? 2.047 9.596 -13.653 1.00 91.25 437 ASP A O 1
ATOM 3373 N N . LEU A 1 438 ? 3.923 10.779 -13.338 1.00 86.44 438 LEU A N 1
ATOM 3374 C CA . LEU A 1 438 ? 3.402 11.561 -12.206 1.00 86.44 438 LEU A CA 1
ATOM 3375 C C . LEU A 1 438 ? 2.222 12.482 -12.567 1.00 86.44 438 LEU A C 1
ATOM 3377 O O . LEU A 1 438 ? 1.613 13.059 -11.671 1.00 86.44 438 LEU A O 1
ATOM 3381 N N . ALA A 1 439 ? 1.933 12.682 -13.856 1.00 82.81 439 ALA A N 1
ATOM 3382 C CA . ALA A 1 439 ? 0.818 13.511 -14.310 1.00 82.81 439 ALA A CA 1
ATOM 3383 C C . ALA A 1 439 ? -0.482 12.712 -14.509 1.00 82.81 439 ALA A C 1
ATOM 3385 O O . ALA A 1 439 ? -1.462 13.271 -15.007 1.00 82.81 439 ALA A O 1
ATOM 3386 N N . ARG A 1 440 ? -0.484 11.415 -14.184 1.00 76.31 440 ARG A N 1
ATOM 3387 C CA . ARG A 1 440 ? -1.631 10.521 -14.354 1.00 76.31 440 ARG A CA 1
ATOM 3388 C C . ARG A 1 440 ? -2.194 10.070 -13.019 1.00 76.31 440 ARG A C 1
ATOM 3390 O O . ARG A 1 440 ? -1.496 10.055 -12.005 1.00 76.31 440 ARG A O 1
ATOM 3397 N N . GLU A 1 441 ? -3.473 9.729 -13.071 1.00 67.75 441 GLU A N 1
ATOM 3398 C CA . GLU A 1 441 ? -4.193 9.127 -11.961 1.00 67.75 441 GLU A CA 1
ATOM 3399 C C . GLU A 1 441 ? -3.705 7.707 -11.730 1.00 67.75 441 GLU A C 1
ATOM 3401 O O . GLU A 1 441 ? -3.363 6.993 -12.678 1.00 67.75 441 GLU A O 1
ATOM 3406 N N . MET A 1 442 ? -3.634 7.323 -10.463 1.00 67.25 442 MET A N 1
ATOM 3407 C CA . MET A 1 442 ? -3.106 6.021 -10.088 1.00 67.25 442 MET A CA 1
ATOM 3408 C C . MET A 1 442 ? -4.062 4.883 -10.393 1.00 67.25 442 MET A C 1
ATOM 3410 O O . MET A 1 442 ? -3.647 3.903 -10.998 1.00 67.25 442 MET A O 1
ATOM 3414 N N . GLU A 1 443 ? -5.328 5.071 -10.060 1.00 60.47 443 GLU A N 1
ATOM 3415 C CA . GLU A 1 443 ? -6.387 4.069 -10.174 1.00 60.47 443 GLU A CA 1
ATOM 3416 C C . GLU A 1 443 ? -6.93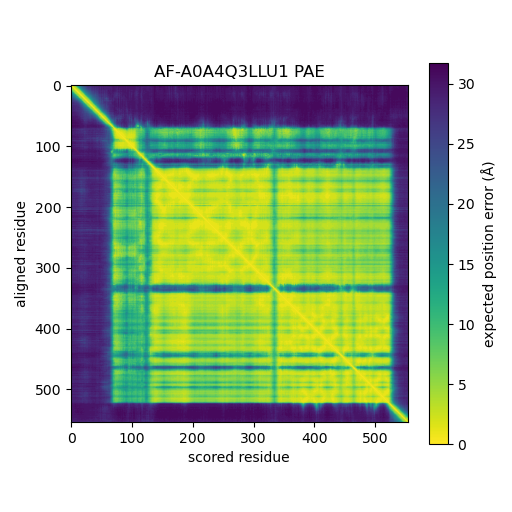9 3.939 -11.603 1.00 60.47 443 GLU A C 1
ATOM 3418 O O . GLU A 1 443 ? -7.711 3.036 -11.878 1.00 60.47 443 GLU A O 1
ATOM 3423 N N . ALA A 1 444 ? -6.540 4.812 -12.542 1.00 64.25 444 ALA A N 1
ATOM 3424 C CA . ALA A 1 444 ? -7.119 4.852 -13.884 1.00 64.25 444 ALA A CA 1
ATOM 3425 C C . ALA A 1 444 ? -6.578 3.722 -14.794 1.00 64.25 444 ALA A C 1
ATOM 3427 O O . ALA A 1 444 ? -5.472 3.857 -15.340 1.00 64.25 444 ALA A O 1
ATOM 3428 N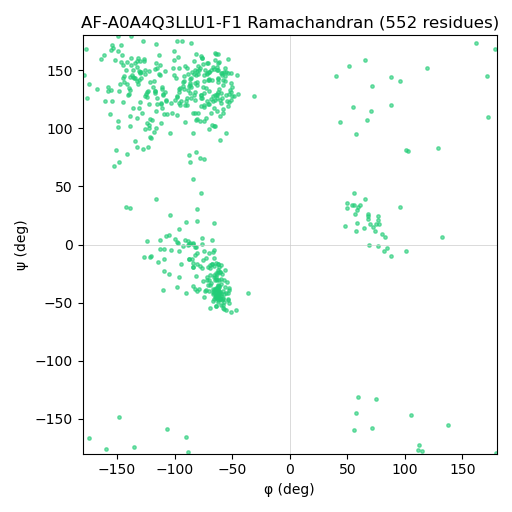 N . PRO A 1 445 ? -7.366 2.672 -15.098 1.00 61.31 445 PRO A N 1
ATOM 3429 C CA . PRO A 1 445 ? -6.883 1.455 -15.764 1.00 61.31 445 PRO A CA 1
ATOM 3430 C C . PRO A 1 445 ? -6.396 1.707 -17.198 1.00 61.31 445 PRO A C 1
ATOM 3432 O O . PRO A 1 445 ? -5.468 1.068 -17.690 1.00 61.31 445 PRO A O 1
ATOM 3435 N N . ALA A 1 446 ? -6.973 2.693 -17.890 1.00 62.16 446 ALA A N 1
ATOM 3436 C CA . ALA A 1 446 ? -6.572 3.019 -19.257 1.00 62.16 446 ALA A CA 1
ATOM 3437 C C . ALA A 1 446 ? -5.188 3.694 -19.342 1.00 62.16 446 ALA A C 1
ATOM 3439 O O . ALA A 1 446 ? -4.521 3.597 -20.377 1.00 62.16 446 ALA A O 1
ATOM 3440 N N . ARG A 1 447 ? -4.787 4.453 -18.309 1.00 69.75 447 ARG A N 1
ATOM 3441 C CA . ARG A 1 447 ? -3.547 5.255 -18.283 1.00 69.75 447 ARG A CA 1
ATOM 3442 C C . ARG A 1 447 ? -3.035 5.433 -16.845 1.00 69.75 447 ARG A C 1
ATOM 3444 O O . ARG A 1 447 ? -3.027 6.574 -16.373 1.00 69.75 447 ARG A O 1
ATOM 3451 N N . PRO A 1 448 ? -2.584 4.357 -16.184 1.00 76.69 448 PRO A N 1
ATOM 3452 C CA . PRO A 1 448 ? -2.202 4.426 -14.784 1.00 76.69 448 PRO A CA 1
ATOM 3453 C C . PRO A 1 448 ? -0.912 5.223 -14.586 1.00 76.69 448 PRO A C 1
ATOM 3455 O O . PRO A 1 448 ? -0.011 5.224 -15.436 1.00 76.69 448 PRO A O 1
ATOM 3458 N N . GLY A 1 449 ? -0.804 5.886 -13.437 1.00 80.00 449 GLY A N 1
ATOM 3459 C CA . GLY A 1 449 ? 0.402 6.607 -13.026 1.00 80.00 449 GLY A CA 1
ATOM 3460 C C . GLY A 1 449 ? 1.620 5.706 -12.841 1.00 80.00 449 GLY A C 1
ATOM 3461 O O . GLY A 1 449 ? 2.751 6.166 -13.020 1.00 80.00 449 GLY A O 1
ATOM 3462 N N . MET A 1 450 ? 1.423 4.422 -12.546 1.00 88.00 450 MET A N 1
ATOM 3463 C CA . MET A 1 450 ? 2.494 3.435 -12.456 1.00 88.00 450 MET A CA 1
ATOM 3464 C C . MET A 1 450 ? 2.066 2.112 -13.080 1.00 88.00 450 MET A C 1
ATOM 3466 O O . MET A 1 450 ? 0.971 1.633 -12.831 1.00 88.00 450 MET A O 1
ATOM 3470 N N . LEU A 1 451 ? 2.950 1.518 -13.881 1.00 89.06 451 LEU A N 1
ATOM 3471 C CA . LEU A 1 451 ? 2.694 0.261 -14.582 1.00 89.06 451 LEU A CA 1
ATOM 3472 C C . LEU A 1 451 ? 3.932 -0.631 -14.540 1.00 89.06 451 LEU A C 1
ATOM 3474 O O . LEU A 1 451 ? 5.036 -0.163 -14.850 1.00 89.06 451 LEU A O 1
ATOM 3478 N N . LEU A 1 452 ? 3.757 -1.910 -14.208 1.00 92.94 452 LEU A N 1
ATOM 3479 C CA . LEU A 1 452 ? 4.821 -2.900 -14.350 1.00 92.94 452 LEU A CA 1
ATOM 3480 C C . LEU A 1 452 ? 4.959 -3.306 -15.818 1.00 92.94 452 LEU A C 1
ATOM 3482 O O . LEU A 1 452 ? 3.991 -3.690 -16.466 1.00 92.94 452 LEU A O 1
ATOM 3486 N N . VAL A 1 453 ? 6.176 -3.257 -16.356 1.00 94.25 453 VAL A N 1
ATOM 3487 C CA . VAL A 1 453 ? 6.468 -3.899 -17.640 1.00 94.25 453 VAL A CA 1
ATOM 3488 C C . VAL A 1 453 ? 6.699 -5.385 -17.382 1.00 94.25 453 VAL A C 1
ATOM 3490 O O . VAL A 1 453 ? 7.742 -5.744 -16.845 1.00 94.25 453 VAL A O 1
ATOM 3493 N N . GLN A 1 454 ? 5.742 -6.220 -17.779 1.00 94.12 454 GLN A N 1
ATOM 3494 C CA . GLN A 1 454 ? 5.791 -7.680 -17.638 1.00 94.12 454 GLN A CA 1
ATOM 3495 C C . GLN A 1 454 ? 6.735 -8.266 -18.700 1.00 94.12 454 GLN A C 1
ATOM 3497 O O . GLN A 1 454 ? 6.637 -7.914 -19.877 1.00 94.12 454 GLN A O 1
ATOM 3502 N N . ALA A 1 455 ? 7.729 -9.067 -18.305 1.00 95.88 455 ALA A N 1
ATOM 3503 C CA . ALA A 1 455 ? 8.825 -9.468 -19.192 1.00 95.88 455 ALA A CA 1
ATOM 3504 C C . ALA A 1 455 ? 8.455 -10.550 -20.218 1.00 95.88 455 ALA A C 1
ATOM 3506 O O . ALA A 1 455 ? 9.151 -10.694 -21.231 1.00 95.88 455 ALA A O 1
ATOM 3507 N N . ASP A 1 456 ? 7.389 -11.301 -19.973 1.00 93.00 456 ASP A N 1
ATOM 3508 C CA . ASP A 1 456 ? 6.826 -12.290 -20.893 1.00 93.00 456 ASP A CA 1
ATOM 3509 C C . ASP A 1 456 ? 5.922 -11.662 -21.972 1.00 93.00 456 ASP A C 1
ATOM 3511 O O . ASP A 1 456 ? 5.861 -12.160 -23.096 1.00 93.00 456 ASP A O 1
ATOM 3515 N N . GLY A 1 457 ? 5.316 -10.512 -21.671 1.00 89.56 457 GLY A N 1
ATOM 3516 C CA . GLY A 1 457 ? 4.368 -9.818 -22.533 1.00 89.56 457 GLY A CA 1
ATOM 3517 C C . GLY A 1 457 ? 2.963 -10.407 -22.547 1.00 89.56 457 GLY A C 1
ATOM 3518 O O . GLY A 1 457 ? 2.212 -10.079 -23.465 1.00 89.56 457 GLY A O 1
ATOM 3519 N N . GLU A 1 458 ? 2.611 -11.230 -21.558 1.00 86.38 458 GLU A N 1
ATOM 3520 C CA . GLU A 1 458 ? 1.271 -11.821 -21.435 1.00 86.38 458 GLU A CA 1
ATOM 3521 C C . GLU A 1 458 ? 0.243 -10.831 -20.866 1.00 86.38 458 GLU A C 1
ATOM 3523 O O . GLU A 1 458 ? -0.955 -10.968 -21.112 1.00 86.38 458 GLU A O 1
ATOM 3528 N N . ALA A 1 459 ? 0.721 -9.766 -20.213 1.00 82.56 459 ALA A N 1
ATOM 3529 C CA . ALA A 1 459 ? -0.095 -8.653 -19.737 1.00 82.56 459 ALA A CA 1
ATOM 3530 C C . ALA A 1 459 ? -1.170 -9.071 -18.710 1.00 82.56 459 ALA A C 1
ATOM 3532 O O . ALA A 1 459 ? -2.246 -8.479 -18.670 1.00 82.56 459 ALA A O 1
ATOM 3533 N N . HIS A 1 460 ? -0.872 -10.060 -17.862 1.00 80.12 460 HIS A N 1
ATOM 3534 C CA . HIS A 1 460 ? -1.768 -10.568 -16.820 1.00 80.12 460 HIS A CA 1
ATOM 3535 C C . HIS A 1 460 ? -2.222 -9.460 -15.855 1.00 80.12 460 HIS A C 1
ATOM 3537 O O . HIS A 1 460 ? -3.413 -9.287 -15.618 1.00 80.12 460 HIS A O 1
ATOM 3543 N N . LEU A 1 461 ? -1.307 -8.576 -15.432 1.00 78.38 461 LEU A N 1
ATOM 3544 C CA . LEU A 1 461 ? -1.674 -7.426 -14.584 1.00 78.38 461 LEU A CA 1
ATOM 3545 C C . LEU A 1 461 ? -2.573 -6.390 -15.278 1.00 78.38 461 LEU A C 1
ATOM 3547 O O . LEU A 1 461 ? -3.209 -5.578 -14.607 1.00 78.38 461 LEU A O 1
ATOM 3551 N N . ASP A 1 462 ? -2.635 -6.395 -16.614 1.00 69.94 462 ASP A N 1
ATOM 3552 C CA . ASP A 1 462 ? -3.389 -5.403 -17.386 1.00 69.94 462 ASP A CA 1
ATOM 3553 C C . ASP A 1 462 ? -4.887 -5.761 -17.462 1.00 69.94 462 ASP A C 1
ATOM 3555 O O . ASP A 1 462 ? -5.681 -4.996 -18.015 1.00 69.94 462 ASP A O 1
ATOM 3559 N N . GLY A 1 463 ? -5.307 -6.899 -16.893 1.00 58.75 463 GLY A N 1
ATOM 3560 C CA . GLY A 1 463 ? -6.719 -7.221 -16.752 1.00 58.75 463 GLY A CA 1
ATOM 3561 C C . GLY A 1 463 ? -7.011 -8.278 -15.693 1.00 58.75 463 GLY A C 1
ATOM 3562 O O . GLY A 1 463 ? -6.632 -9.425 -15.862 1.00 58.75 463 GLY A O 1
ATOM 3563 N N . ALA A 1 464 ? -7.866 -7.941 -14.721 1.00 53.84 464 ALA A N 1
ATOM 3564 C CA . ALA A 1 464 ? -8.293 -8.807 -13.604 1.00 53.84 464 ALA A CA 1
ATOM 3565 C C . ALA A 1 464 ? -9.128 -10.057 -13.987 1.00 53.84 464 ALA A C 1
ATOM 3567 O O . ALA A 1 464 ? -9.911 -10.597 -13.200 1.00 53.84 464 ALA A O 1
ATOM 3568 N N . ARG A 1 465 ? -9.082 -10.479 -15.255 1.00 51.41 465 ARG A N 1
ATOM 3569 C CA . ARG A 1 465 ? -10.037 -11.404 -15.894 1.00 51.41 465 ARG A CA 1
ATOM 3570 C C . ARG A 1 465 ? -9.500 -12.825 -16.053 1.00 51.41 465 ARG A C 1
ATOM 3572 O O . ARG A 1 465 ? -10.246 -13.696 -16.517 1.00 51.41 465 ARG A O 1
ATOM 3579 N N . ASP A 1 466 ? -8.244 -13.059 -15.702 1.00 55.22 466 ASP A N 1
ATOM 3580 C CA . ASP A 1 466 ? -7.555 -14.345 -15.812 1.00 55.22 466 ASP A CA 1
ATOM 3581 C C . ASP A 1 466 ? -7.283 -15.014 -14.452 1.00 55.22 466 ASP A C 1
ATOM 3583 O O . ASP A 1 466 ? -7.025 -16.220 -14.418 1.00 55.22 466 ASP A O 1
ATOM 3587 N N . GLY A 1 467 ? -7.445 -14.273 -13.348 1.00 58.09 467 GLY A N 1
ATOM 3588 C CA . GLY A 1 467 ? -7.142 -14.736 -11.994 1.00 58.09 467 GLY A CA 1
ATOM 3589 C C . GLY A 1 467 ? -5.644 -14.745 -11.686 1.00 58.09 467 GLY A C 1
ATOM 3590 O O . GLY A 1 467 ? -5.227 -15.480 -10.791 1.00 58.09 467 GLY A O 1
ATOM 3591 N N . ASN A 1 468 ? -4.852 -13.977 -12.436 1.00 69.75 468 ASN A N 1
ATOM 3592 C CA . ASN A 1 468 ? -3.407 -13.894 -12.324 1.00 69.75 468 ASN A CA 1
ATOM 3593 C C . ASN A 1 468 ? -2.970 -12.454 -12.010 1.00 69.75 468 ASN A C 1
ATOM 3595 O O . ASN A 1 468 ? -2.670 -11.662 -12.895 1.00 69.75 468 ASN A O 1
ATOM 3599 N N . ALA A 1 469 ? -2.844 -12.149 -10.719 1.00 74.62 469 ALA A N 1
ATOM 3600 C CA . ALA A 1 469 ? -2.349 -10.859 -10.241 1.00 74.62 469 ALA A CA 1
ATOM 3601 C C . ALA A 1 469 ? -0.803 -10.756 -10.280 1.00 74.62 469 ALA A C 1
ATOM 3603 O O . ALA A 1 469 ? -0.203 -10.082 -9.439 1.00 74.62 469 ALA A O 1
ATOM 3604 N N . GLY A 1 470 ? -0.148 -11.435 -11.224 1.00 86.00 470 GLY A N 1
ATOM 3605 C CA . GLY A 1 470 ? 1.300 -11.451 -11.447 1.00 86.00 470 GLY A CA 1
ATOM 3606 C C . GLY A 1 470 ? 1.908 -12.846 -11.302 1.00 86.00 470 GLY A C 1
ATOM 3607 O O . GLY A 1 470 ? 1.396 -13.673 -10.551 1.00 86.00 470 GLY A O 1
ATOM 3608 N N . ASP A 1 471 ? 3.018 -13.101 -11.998 1.00 90.31 471 ASP A N 1
ATOM 3609 C CA . ASP A 1 471 ? 3.663 -14.419 -12.045 1.00 90.31 471 ASP A CA 1
ATOM 3610 C C . ASP A 1 471 ? 5.196 -14.377 -12.215 1.00 90.31 471 ASP A C 1
ATOM 3612 O O . ASP A 1 471 ? 5.834 -13.327 -12.276 1.00 90.31 471 ASP A O 1
ATOM 3616 N N . ASP A 1 472 ? 5.843 -15.546 -12.260 1.00 93.19 472 ASP A N 1
ATOM 3617 C CA . ASP A 1 472 ? 7.305 -15.642 -12.347 1.00 93.19 472 ASP A CA 1
ATOM 3618 C C . ASP A 1 472 ? 7.912 -15.205 -13.701 1.00 93.19 472 ASP A C 1
ATOM 3620 O O . ASP A 1 472 ? 9.144 -15.095 -13.816 1.00 93.19 472 ASP A O 1
ATOM 3624 N N . GLY A 1 473 ? 7.063 -14.935 -14.697 1.00 94.19 473 GLY A N 1
ATOM 3625 C CA . GLY A 1 473 ? 7.374 -14.407 -16.020 1.00 94.19 473 GLY A CA 1
ATOM 3626 C C . GLY A 1 473 ? 7.487 -12.884 -16.069 1.00 94.19 473 GLY A C 1
ATOM 3627 O O . GLY A 1 473 ? 8.166 -12.379 -16.970 1.00 94.19 473 GLY A O 1
ATOM 3628 N N . ASP A 1 474 ? 6.932 -12.170 -15.081 1.00 95.44 474 ASP A N 1
ATOM 3629 C CA . ASP A 1 474 ? 6.958 -10.703 -14.999 1.00 95.44 474 ASP A CA 1
ATOM 3630 C C . ASP A 1 474 ? 8.367 -10.098 -14.847 1.00 95.44 474 ASP A C 1
ATOM 3632 O O . ASP A 1 474 ? 8.661 -9.103 -15.521 1.00 95.44 474 ASP A O 1
ATOM 3636 N N . PRO A 1 475 ? 9.272 -10.618 -13.986 1.00 97.31 475 PRO A N 1
ATOM 3637 C CA . PRO A 1 475 ? 10.585 -10.011 -13.785 1.00 97.31 475 PRO A CA 1
ATOM 3638 C C . PRO A 1 475 ? 11.547 -10.280 -14.946 1.00 97.31 475 PRO A C 1
ATOM 3640 O O . PRO A 1 475 ? 11.501 -11.314 -15.602 1.00 97.31 475 PRO A O 1
ATOM 3643 N N . PHE A 1 476 ? 12.541 -9.409 -15.131 1.00 98.06 476 PHE A N 1
ATOM 3644 C CA . PHE A 1 476 ? 13.640 -9.631 -16.071 1.00 98.06 476 PHE A CA 1
ATOM 3645 C C . PHE A 1 476 ? 14.878 -10.236 -15.365 1.00 98.06 476 PHE A C 1
ATOM 3647 O O . PHE A 1 476 ? 15.317 -9.725 -14.332 1.00 98.06 476 PHE A O 1
ATOM 3654 N N . PRO A 1 477 ? 15.532 -11.271 -15.923 1.00 96.06 477 PRO A N 1
ATOM 3655 C CA . PRO A 1 477 ? 15.060 -12.078 -17.034 1.00 96.06 477 PRO A CA 1
ATOM 3656 C C . PRO A 1 477 ? 13.956 -13.072 -16.640 1.00 96.06 477 PRO A C 1
ATOM 3658 O O . PRO A 1 477 ? 13.346 -13.610 -17.553 1.00 96.06 477 PRO A O 1
ATOM 3661 N N . GLY A 1 478 ? 13.719 -13.318 -15.343 1.00 90.06 478 GLY A N 1
ATOM 3662 C CA . GLY A 1 478 ? 12.602 -14.140 -14.848 1.00 90.06 478 GLY A CA 1
ATOM 3663 C C . GLY A 1 478 ? 12.547 -15.554 -15.431 1.00 90.06 478 GLY A C 1
ATOM 3664 O O . GLY A 1 478 ? 13.548 -16.079 -15.940 1.00 90.06 478 GLY A O 1
ATOM 3665 N N . SER A 1 479 ? 11.372 -16.182 -15.368 1.00 93.62 479 SER A N 1
ATOM 3666 C CA . SER A 1 479 ? 11.117 -17.486 -15.997 1.00 93.62 479 SER A CA 1
ATOM 3667 C C . SER A 1 479 ? 11.038 -17.390 -17.528 1.00 93.62 479 SER A C 1
ATOM 3669 O O . SER A 1 479 ? 11.457 -18.320 -18.226 1.00 93.62 479 SER A O 1
ATOM 3671 N N . SER A 1 480 ? 10.629 -16.227 -18.052 1.00 92.06 480 SER A N 1
ATOM 3672 C CA . SER A 1 480 ? 10.557 -15.902 -19.486 1.00 92.06 480 SER A CA 1
ATOM 3673 C C . SER A 1 480 ? 11.931 -15.803 -20.166 1.00 92.06 480 SER A C 1
ATOM 3675 O O . SER A 1 480 ? 12.052 -15.896 -21.390 1.00 92.06 480 SER A O 1
ATOM 3677 N N . ARG A 1 481 ? 13.007 -15.675 -19.377 1.00 94.62 481 ARG A N 1
ATOM 3678 C CA . ARG A 1 481 ? 14.400 -15.476 -19.818 1.00 94.62 481 ARG A CA 1
ATOM 3679 C C . ARG A 1 481 ? 14.580 -14.251 -20.718 1.00 94.62 481 ARG A C 1
ATOM 3681 O O . ARG A 1 481 ? 15.528 -14.191 -21.512 1.00 94.62 481 ARG A O 1
ATOM 3688 N N . THR A 1 482 ? 13.709 -13.256 -20.591 1.00 96.69 482 THR A N 1
ATOM 3689 C CA . THR A 1 482 ? 13.756 -12.042 -21.403 1.00 96.69 482 THR A CA 1
ATOM 3690 C C . THR A 1 482 ? 14.927 -11.164 -20.966 1.00 96.69 482 THR A C 1
ATOM 3692 O O . THR A 1 482 ? 14.933 -10.545 -19.911 1.00 96.69 482 THR A O 1
ATOM 3695 N N . THR A 1 483 ? 15.965 -11.077 -21.798 1.00 97.25 483 THR A N 1
ATOM 3696 C CA . THR A 1 483 ? 17.198 -10.326 -21.470 1.00 97.25 483 THR A CA 1
ATOM 3697 C C . THR A 1 483 ? 17.265 -8.937 -22.109 1.00 97.25 483 THR A C 1
ATOM 3699 O O . THR A 1 483 ? 18.302 -8.263 -22.037 1.00 97.25 483 THR A O 1
ATOM 3702 N N . LYS A 1 484 ? 16.191 -8.514 -22.789 1.00 97.31 484 LYS A N 1
ATOM 3703 C CA . LYS A 1 484 ? 16.123 -7.267 -23.560 1.00 97.31 484 LYS A CA 1
ATOM 3704 C C . LYS A 1 484 ? 14.735 -6.641 -23.466 1.00 97.31 484 LYS A C 1
ATOM 3706 O O . LYS A 1 484 ? 13.743 -7.341 -23.603 1.00 97.31 484 LYS A O 1
ATOM 3711 N N . LEU A 1 485 ? 14.695 -5.319 -23.343 1.00 97.56 485 LEU A N 1
ATOM 3712 C CA . LEU A 1 485 ? 13.490 -4.501 -23.423 1.00 97.56 485 LEU A CA 1
ATOM 3713 C C . LEU A 1 485 ? 13.754 -3.336 -24.381 1.00 97.56 485 LEU A C 1
ATOM 3715 O O . LEU A 1 485 ? 14.658 -2.527 -24.160 1.00 97.56 485 LEU A O 1
ATOM 3719 N N . LEU A 1 486 ? 13.003 -3.281 -25.478 1.00 96.62 486 LEU A N 1
ATOM 3720 C CA . LEU A 1 486 ? 13.169 -2.271 -26.526 1.00 96.62 486 LEU A CA 1
ATOM 3721 C C . LEU A 1 486 ? 12.237 -1.069 -26.294 1.00 96.62 486 LEU A C 1
ATOM 3723 O O . LEU A 1 486 ? 11.406 -1.072 -25.395 1.00 96.62 486 LEU A O 1
ATOM 3727 N N . ASP A 1 487 ? 12.358 -0.033 -27.122 1.00 94.75 487 ASP A N 1
ATOM 3728 C CA . ASP A 1 487 ? 11.463 1.134 -27.134 1.00 94.75 487 ASP A CA 1
ATOM 3729 C C . ASP A 1 487 ? 10.224 0.944 -28.024 1.00 94.75 487 ASP A C 1
ATOM 3731 O O . ASP A 1 487 ? 9.367 1.822 -28.112 1.00 94.75 487 ASP A O 1
ATOM 3735 N N . THR A 1 488 ? 10.104 -0.223 -28.655 1.00 92.69 488 THR A N 1
ATOM 3736 C CA . THR A 1 488 ? 8.994 -0.634 -29.522 1.00 92.69 488 THR A CA 1
ATOM 3737 C C . THR A 1 488 ? 8.664 -2.104 -29.292 1.00 92.69 488 THR A C 1
ATOM 3739 O O . THR A 1 488 ? 9.555 -2.869 -28.930 1.00 92.69 488 THR A O 1
ATOM 3742 N N . GLY A 1 489 ? 7.441 -2.518 -29.617 1.00 88.94 489 GLY A N 1
ATOM 3743 C CA . GLY A 1 489 ? 6.975 -3.900 -29.463 1.00 88.94 489 GLY A CA 1
ATOM 3744 C C . GLY A 1 489 ? 5.849 -4.004 -28.439 1.00 88.94 489 GLY A C 1
ATOM 3745 O O . GLY A 1 489 ? 5.414 -2.979 -27.915 1.00 88.94 489 GLY A O 1
ATOM 3746 N N . ALA A 1 490 ? 5.383 -5.229 -28.182 1.00 85.06 490 ALA A N 1
ATOM 3747 C CA . ALA A 1 490 ? 4.320 -5.502 -27.211 1.00 85.06 490 ALA A CA 1
ATOM 3748 C C . ALA A 1 490 ? 4.730 -5.037 -25.805 1.00 85.06 490 ALA A C 1
ATOM 3750 O O . ALA A 1 490 ? 4.070 -4.187 -25.219 1.00 85.06 490 ALA A O 1
ATOM 3751 N N . ILE A 1 491 ? 5.906 -5.475 -25.349 1.00 91.94 491 ILE A N 1
ATOM 3752 C CA . ILE A 1 491 ? 6.571 -4.936 -24.161 1.00 91.94 491 ILE A CA 1
ATOM 3753 C C . ILE A 1 491 ? 7.613 -3.913 -24.601 1.00 91.94 491 ILE A C 1
ATOM 3755 O O . ILE A 1 491 ? 8.432 -4.169 -25.489 1.00 91.94 491 ILE A O 1
ATOM 3759 N N . ASN A 1 492 ? 7.563 -2.713 -24.031 1.00 94.50 492 ASN A N 1
ATOM 3760 C CA . ASN A 1 492 ? 8.467 -1.638 -24.427 1.00 94.50 492 ASN A CA 1
ATOM 3761 C C . ASN A 1 492 ? 8.664 -0.599 -23.318 1.00 94.50 492 ASN A C 1
ATOM 3763 O O . ASN A 1 492 ? 7.905 -0.554 -22.356 1.00 94.50 492 ASN A O 1
ATOM 3767 N N . THR A 1 493 ? 9.658 0.271 -23.476 1.00 96.00 493 THR A N 1
ATOM 3768 C CA . THR A 1 493 ? 9.961 1.391 -22.565 1.00 96.00 493 THR A CA 1
ATOM 3769 C C . THR A 1 493 ? 9.209 2.691 -22.884 1.00 96.00 493 THR A C 1
ATOM 3771 O O . THR A 1 493 ? 9.412 3.695 -22.206 1.00 96.00 493 THR A O 1
ATOM 3774 N N . SER A 1 494 ? 8.379 2.722 -23.925 1.00 93.56 494 SER A N 1
ATOM 3775 C CA . SER A 1 494 ? 7.685 3.935 -24.369 1.00 93.56 494 SER A CA 1
ATOM 3776 C C . SER A 1 494 ? 6.380 4.143 -23.599 1.00 93.56 494 SER A C 1
ATOM 3778 O O . SER A 1 494 ? 5.687 3.185 -23.250 1.00 93.56 494 SER A O 1
ATOM 3780 N N . PHE A 1 495 ? 6.047 5.400 -23.312 1.00 90.75 495 PHE A N 1
ATOM 3781 C CA . PHE A 1 495 ? 4.769 5.757 -22.695 1.00 90.75 495 PHE A CA 1
ATOM 3782 C C . PHE A 1 495 ? 3.649 5.773 -23.750 1.00 90.75 495 PHE A C 1
ATOM 3784 O O . PHE A 1 495 ? 3.938 6.009 -24.929 1.00 90.75 495 PHE A O 1
ATOM 3791 N N . PRO A 1 496 ? 2.383 5.542 -23.356 1.00 84.00 496 PRO A N 1
ATOM 3792 C CA . PRO A 1 496 ? 1.244 5.650 -24.264 1.00 84.00 496 PRO A CA 1
ATOM 3793 C C . PRO A 1 496 ? 1.222 6.984 -25.024 1.00 84.00 496 PRO A C 1
ATOM 3795 O O . PRO A 1 496 ? 1.687 8.012 -24.523 1.00 84.00 496 PRO A O 1
ATOM 3798 N N . ASP A 1 497 ? 0.715 6.955 -26.259 1.00 81.00 497 ASP A N 1
ATOM 3799 C CA . ASP A 1 497 ? 0.581 8.116 -27.158 1.00 81.00 497 ASP A CA 1
ATOM 3800 C C . ASP A 1 497 ? 1.893 8.873 -27.472 1.00 81.00 497 ASP A C 1
ATOM 3802 O O . ASP A 1 497 ? 1.875 9.961 -28.055 1.00 81.00 497 ASP A O 1
ATOM 3806 N N . SER A 1 498 ? 3.046 8.297 -27.119 1.00 84.56 498 SER A N 1
ATOM 3807 C CA . SER A 1 498 ? 4.369 8.891 -27.322 1.00 84.56 498 SER A CA 1
ATOM 3808 C C . SER A 1 498 ? 5.138 8.172 -28.437 1.00 84.56 498 SER A C 1
ATOM 3810 O O . SER A 1 498 ? 4.956 6.970 -28.647 1.00 84.56 498 SER A O 1
ATOM 3812 N N . PRO A 1 499 ? 6.015 8.874 -29.182 1.00 88.75 499 PRO A N 1
ATOM 3813 C CA . PRO A 1 499 ? 6.933 8.206 -30.100 1.00 88.75 499 PRO A CA 1
ATOM 3814 C C . PRO A 1 499 ? 7.884 7.270 -29.328 1.00 88.75 499 PRO A C 1
ATOM 3816 O O . PRO A 1 499 ? 8.039 7.433 -28.115 1.00 88.75 499 PRO A O 1
ATOM 3819 N N . PRO A 1 500 ? 8.569 6.339 -30.022 1.00 92.94 500 PRO A N 1
ATOM 3820 C CA . PRO A 1 500 ? 9.574 5.487 -29.399 1.00 92.94 500 PRO A CA 1
ATOM 3821 C C . PRO A 1 500 ? 10.566 6.297 -28.559 1.00 92.94 500 PRO A C 1
ATOM 3823 O O . PRO A 1 500 ? 11.147 7.278 -29.032 1.00 92.94 500 PRO A O 1
ATOM 3826 N N . SER A 1 501 ? 10.742 5.886 -27.306 1.00 93.88 501 SER A N 1
ATOM 3827 C CA . SER A 1 501 ? 11.502 6.624 -26.293 1.00 93.88 501 SER A CA 1
ATOM 3828 C C . SER A 1 501 ? 13.008 6.705 -26.567 1.00 93.88 501 SER A C 1
ATOM 3830 O O . SER A 1 501 ? 13.714 7.484 -25.922 1.00 93.88 501 SER A O 1
ATOM 3832 N N . GLY A 1 502 ? 13.539 5.855 -27.454 1.00 93.38 502 GLY A N 1
ATOM 3833 C CA . GLY A 1 502 ? 14.977 5.653 -27.623 1.00 93.38 502 GLY A CA 1
ATOM 3834 C C . GLY A 1 502 ? 15.657 4.959 -26.434 1.00 93.38 502 GLY A C 1
ATOM 3835 O O . GLY A 1 502 ? 16.871 4.730 -26.487 1.00 93.38 502 GLY A O 1
ATOM 3836 N N . VAL A 1 503 ? 14.914 4.620 -25.372 1.00 97.38 503 VAL A N 1
ATOM 3837 C CA . VAL A 1 503 ? 15.426 3.955 -24.169 1.00 97.38 503 VAL A CA 1
ATOM 3838 C C . VAL A 1 503 ? 15.332 2.445 -24.342 1.00 97.38 503 VAL A C 1
ATOM 3840 O O . VAL A 1 503 ? 14.257 1.911 -24.582 1.00 97.38 503 VAL A O 1
ATOM 3843 N N . ARG A 1 504 ? 16.445 1.727 -24.212 1.00 97.88 504 ARG A N 1
ATOM 3844 C CA . ARG A 1 504 ? 16.477 0.261 -24.332 1.00 97.88 504 ARG A CA 1
ATOM 3845 C C . ARG A 1 504 ? 17.303 -0.340 -23.212 1.00 97.88 504 ARG A C 1
ATOM 3847 O O . ARG A 1 504 ? 18.335 0.220 -22.845 1.00 97.88 504 ARG A O 1
ATOM 3854 N N . LEU A 1 505 ? 16.867 -1.487 -22.712 1.00 98.50 505 LEU A N 1
ATOM 3855 C CA . LEU A 1 505 ? 17.592 -2.303 -21.744 1.00 98.50 505 LEU A CA 1
ATOM 3856 C C . LEU A 1 505 ? 18.046 -3.580 -22.448 1.00 98.50 505 LEU A C 1
ATOM 3858 O O . LEU A 1 505 ? 17.286 -4.185 -23.203 1.00 98.50 505 LEU A O 1
ATOM 3862 N N . SER A 1 506 ? 19.290 -3.994 -22.245 1.00 98.31 506 SER A N 1
ATOM 3863 C CA . SER A 1 506 ? 19.829 -5.199 -22.880 1.00 98.31 506 SER A CA 1
ATOM 3864 C C . SER A 1 506 ? 20.878 -5.874 -22.013 1.00 98.31 506 SER A C 1
ATOM 3866 O O . SER A 1 506 ? 21.356 -5.287 -21.045 1.00 98.31 506 SER A O 1
ATOM 3868 N N . ASN A 1 507 ? 21.228 -7.114 -22.360 1.00 97.94 507 ASN A N 1
ATOM 3869 C CA . ASN A 1 507 ? 22.212 -7.916 -21.629 1.00 97.94 507 ASN A CA 1
ATOM 3870 C C . ASN A 1 507 ? 21.875 -8.036 -20.133 1.00 97.94 507 ASN A C 1
ATOM 3872 O O . ASN A 1 507 ? 22.783 -8.079 -19.296 1.00 97.94 507 ASN A O 1
ATOM 3876 N N . ILE A 1 508 ? 20.571 -8.072 -19.823 1.00 98.56 508 ILE A N 1
ATOM 3877 C CA . ILE A 1 508 ? 20.062 -8.229 -18.463 1.00 98.56 508 ILE A CA 1
ATOM 3878 C C . ILE A 1 508 ? 20.462 -9.622 -17.985 1.00 98.56 508 ILE A C 1
ATOM 3880 O O . ILE A 1 508 ? 20.077 -10.630 -18.578 1.00 98.56 508 ILE A O 1
ATOM 3884 N N . ARG A 1 509 ? 21.270 -9.667 -16.932 1.00 97.62 509 ARG A N 1
ATOM 3885 C CA . ARG A 1 509 ? 21.793 -10.893 -16.328 1.00 97.62 509 ARG A CA 1
ATOM 3886 C C . ARG A 1 509 ? 21.716 -10.794 -14.816 1.00 97.62 509 ARG A C 1
ATOM 3888 O O . ARG A 1 509 ? 21.917 -9.710 -14.276 1.00 97.62 509 ARG A O 1
ATOM 3895 N N . ILE A 1 510 ? 21.473 -11.923 -14.166 1.00 96.94 510 ILE A N 1
ATOM 3896 C CA . ILE A 1 510 ? 21.488 -12.068 -12.711 1.00 96.94 510 ILE A CA 1
ATOM 3897 C C . ILE A 1 510 ? 22.601 -13.053 -12.368 1.00 96.94 510 ILE A C 1
ATOM 3899 O O . ILE A 1 510 ? 22.694 -14.105 -13.002 1.00 96.94 510 ILE A O 1
ATOM 3903 N N . ASP A 1 511 ? 23.474 -12.694 -11.429 1.00 95.94 511 ASP A N 1
ATOM 3904 C CA . ASP A 1 511 ? 24.501 -13.606 -10.921 1.00 95.94 511 ASP A CA 1
ATOM 3905 C C . ASP A 1 511 ? 24.007 -14.447 -9.730 1.00 95.94 511 ASP A C 1
ATOM 3907 O O . ASP A 1 511 ? 22.848 -14.375 -9.326 1.00 95.94 511 ASP A O 1
ATOM 3911 N N . ALA A 1 512 ? 24.888 -15.284 -9.177 1.00 93.19 512 ALA A N 1
ATOM 3912 C CA . ALA A 1 512 ? 24.545 -16.187 -8.079 1.00 93.19 512 ALA A CA 1
ATOM 3913 C C . ALA A 1 512 ? 24.140 -15.460 -6.782 1.00 93.19 512 ALA A C 1
ATOM 3915 O O . ALA A 1 512 ? 23.386 -16.023 -5.991 1.00 93.19 512 ALA A O 1
ATOM 3916 N N . ASP A 1 513 ? 24.595 -14.219 -6.586 1.00 91.19 513 ASP A N 1
ATOM 3917 C CA . ASP A 1 513 ? 24.252 -13.385 -5.428 1.00 91.19 513 ASP A CA 1
ATOM 3918 C C . ASP A 1 513 ? 22.973 -12.561 -5.675 1.00 91.19 513 ASP A C 1
ATOM 3920 O O . ASP A 1 513 ? 22.549 -11.756 -4.840 1.00 91.19 513 ASP A O 1
ATOM 3924 N N . GLY A 1 514 ? 22.340 -12.749 -6.837 1.00 94.38 514 GLY A N 1
ATOM 3925 C CA . GLY A 1 514 ? 21.146 -12.029 -7.245 1.00 94.38 514 GLY A CA 1
ATOM 3926 C C . GLY A 1 514 ? 21.432 -10.630 -7.787 1.00 94.38 514 GLY A C 1
ATOM 3927 O O . GLY A 1 514 ? 20.484 -9.876 -7.991 1.00 94.38 514 GLY A O 1
ATOM 3928 N N . LEU A 1 515 ? 22.687 -10.236 -8.028 1.00 97.44 515 LEU A N 1
ATOM 3929 C CA . LEU A 1 515 ? 23.011 -8.929 -8.601 1.00 97.44 515 LEU A CA 1
ATOM 3930 C C . LEU A 1 515 ? 22.582 -8.879 -10.068 1.00 97.44 515 LEU A C 1
ATOM 3932 O O . LEU A 1 515 ? 23.083 -9.629 -10.908 1.00 97.44 515 LEU A O 1
ATOM 3936 N N . VAL A 1 516 ? 21.703 -7.934 -10.397 1.00 98.50 516 VAL A N 1
ATOM 3937 C CA . VAL A 1 516 ? 21.340 -7.662 -11.787 1.00 98.50 516 VAL A CA 1
ATOM 3938 C C . VAL A 1 516 ? 22.402 -6.759 -12.409 1.00 98.50 516 VAL A C 1
ATOM 3940 O O . VAL A 1 516 ? 22.729 -5.709 -11.858 1.00 98.50 516 VAL A O 1
ATOM 3943 N N . THR A 1 517 ? 22.897 -7.117 -13.591 1.00 98.50 517 THR A N 1
ATOM 3944 C CA . THR A 1 517 ? 23.662 -6.210 -14.458 1.00 98.50 517 THR A CA 1
ATOM 3945 C C . THR A 1 517 ? 22.966 -6.074 -15.805 1.00 98.50 517 THR A C 1
ATOM 3947 O O . THR A 1 517 ? 22.477 -7.063 -16.344 1.00 98.50 517 THR A O 1
ATOM 3950 N N . LEU A 1 518 ? 22.928 -4.864 -16.359 1.00 98.62 518 LEU A N 1
ATOM 3951 C CA . LEU A 1 518 ? 22.320 -4.584 -17.658 1.00 98.62 518 LEU A CA 1
ATOM 3952 C C . LEU A 1 518 ? 22.978 -3.387 -18.340 1.00 98.62 518 LEU A C 1
ATOM 3954 O O . LEU A 1 518 ? 23.550 -2.519 -17.682 1.00 98.62 518 LEU A O 1
ATOM 3958 N N . ASP A 1 519 ? 22.826 -3.317 -19.656 1.00 98.62 519 ASP A N 1
ATOM 3959 C CA . ASP A 1 519 ? 23.213 -2.164 -20.456 1.00 98.62 519 ASP A CA 1
ATOM 3960 C C . ASP A 1 519 ? 21.981 -1.316 -20.764 1.00 98.62 519 ASP A C 1
ATOM 3962 O O . ASP A 1 519 ? 20.996 -1.799 -21.332 1.00 98.62 519 ASP A O 1
ATOM 3966 N N . VAL A 1 520 ? 22.055 -0.039 -20.400 1.00 98.25 520 VAL A N 1
ATOM 3967 C CA . VAL A 1 520 ? 21.053 0.976 -20.715 1.00 98.25 520 VAL A CA 1
ATOM 3968 C C . VAL A 1 520 ? 21.526 1.745 -21.938 1.00 98.25 520 VAL A C 1
ATOM 3970 O O . VAL A 1 520 ? 22.631 2.285 -21.959 1.00 98.25 520 VAL A O 1
ATOM 3973 N N . HIS A 1 521 ? 20.677 1.837 -22.951 1.00 97.38 521 HIS A N 1
ATOM 3974 C CA . HIS A 1 521 ? 20.860 2.727 -24.088 1.00 97.38 521 HIS A CA 1
ATOM 3975 C C . HIS A 1 521 ? 19.820 3.842 -24.018 1.00 97.38 521 HIS A C 1
ATOM 3977 O O . HIS A 1 521 ? 18.635 3.553 -23.896 1.00 97.38 521 HIS A O 1
ATOM 3983 N N . ILE A 1 522 ? 20.246 5.099 -24.132 1.00 95.19 522 ILE A N 1
ATOM 3984 C CA . ILE A 1 522 ? 19.372 6.273 -24.211 1.00 95.19 522 ILE A CA 1
ATOM 3985 C C . ILE A 1 522 ? 19.697 6.995 -25.517 1.00 95.19 522 ILE A C 1
ATOM 3987 O O . ILE A 1 522 ? 20.705 7.694 -25.630 1.00 95.19 522 ILE A O 1
ATOM 3991 N N . GLY A 1 523 ? 18.858 6.769 -26.526 1.00 85.06 523 GLY A N 1
ATOM 3992 C CA . GLY A 1 523 ? 18.935 7.452 -27.810 1.00 85.06 523 GLY A CA 1
ATOM 3993 C C . GLY A 1 523 ? 18.437 8.890 -27.704 1.00 85.06 523 GLY A C 1
ATOM 3994 O O . GLY A 1 523 ? 17.508 9.189 -26.956 1.00 85.06 523 GLY A O 1
ATOM 3995 N N . LEU A 1 524 ? 19.037 9.790 -28.481 1.00 66.62 524 LEU A N 1
ATOM 3996 C CA . LEU A 1 524 ? 18.464 11.115 -28.691 1.00 66.62 524 LEU A CA 1
ATOM 3997 C C . LEU A 1 524 ? 17.184 10.941 -29.515 1.00 66.62 524 LEU A C 1
ATOM 3999 O O . LEU A 1 524 ? 17.229 10.338 -30.589 1.00 66.62 524 LEU A O 1
ATOM 4003 N N . ALA A 1 525 ? 16.053 11.447 -29.017 1.00 54.12 525 ALA A N 1
ATOM 4004 C CA . ALA A 1 525 ? 14.819 11.483 -29.794 1.00 54.12 525 ALA A CA 1
ATOM 4005 C C . ALA A 1 525 ? 15.102 12.121 -31.16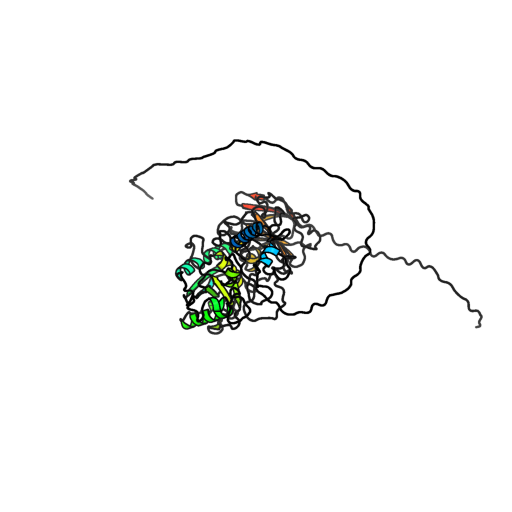7 1.00 54.12 525 ALA A C 1
ATOM 4007 O O . ALA A 1 525 ? 15.838 13.116 -31.226 1.00 54.12 525 ALA A O 1
ATOM 4008 N N . PRO A 1 526 ? 14.544 11.604 -32.276 1.00 46.56 526 PRO A N 1
ATOM 4009 C CA . PRO A 1 526 ? 14.633 12.304 -33.544 1.00 46.56 526 PRO A CA 1
ATOM 4010 C C . PRO A 1 526 ? 14.010 13.690 -33.358 1.00 46.56 526 PRO A C 1
ATOM 4012 O O . PRO A 1 526 ? 12.828 13.822 -33.035 1.00 46.56 526 PRO A O 1
ATOM 4015 N N . ILE A 1 527 ? 14.825 14.733 -33.519 1.00 44.84 527 ILE A N 1
ATOM 4016 C CA . ILE A 1 527 ? 14.361 16.118 -33.535 1.00 44.84 527 ILE A CA 1
ATOM 4017 C C . ILE A 1 527 ? 13.257 16.176 -34.592 1.00 44.84 527 ILE A C 1
ATOM 4019 O O . ILE A 1 527 ? 13.520 15.886 -35.759 1.00 44.84 527 ILE A O 1
ATOM 4023 N N . LYS A 1 528 ? 12.027 16.540 -34.203 1.00 43.75 528 LYS A N 1
ATOM 4024 C CA . LYS A 1 528 ? 10.982 16.910 -35.165 1.00 43.75 528 LYS A CA 1
ATOM 4025 C C . LYS A 1 528 ? 11.497 18.127 -35.932 1.00 43.75 528 LYS A C 1
ATOM 4027 O O . LYS A 1 528 ? 11.308 19.264 -35.503 1.00 43.75 528 LYS A O 1
ATOM 4032 N N . THR A 1 529 ? 12.186 17.910 -37.046 1.00 34.94 529 THR A N 1
ATOM 4033 C CA . THR A 1 529 ? 12.460 18.976 -37.998 1.00 34.94 529 THR A CA 1
ATOM 4034 C C . THR A 1 529 ? 11.100 19.427 -38.511 1.00 34.94 529 THR A C 1
ATOM 4036 O O . THR A 1 529 ? 10.347 18.653 -39.102 1.00 34.94 529 THR A O 1
ATOM 4039 N N . LYS A 1 530 ? 10.719 20.675 -38.206 1.00 35.94 530 LYS A N 1
ATOM 4040 C CA . LYS A 1 530 ? 9.566 21.301 -38.858 1.00 35.94 530 LYS A CA 1
ATOM 4041 C C . LYS A 1 530 ? 9.767 21.127 -40.362 1.00 35.94 530 LYS A C 1
ATOM 4043 O O . LYS A 1 530 ? 10.814 21.518 -40.878 1.00 35.94 530 LYS A O 1
ATOM 4048 N N . ALA A 1 531 ? 8.790 20.522 -41.036 1.00 39.56 531 ALA A N 1
ATOM 4049 C CA . ALA A 1 531 ? 8.793 20.434 -42.488 1.00 39.56 531 ALA A CA 1
ATOM 4050 C C . ALA A 1 531 ? 9.044 21.840 -43.068 1.00 39.56 531 ALA A C 1
ATOM 4052 O O . ALA A 1 531 ? 8.471 22.809 -42.551 1.00 39.56 531 ALA A O 1
ATOM 4053 N N . PRO A 1 532 ? 9.911 21.986 -44.084 1.00 36.94 532 PRO A N 1
ATOM 4054 C CA . PRO A 1 532 ? 10.158 23.284 -44.684 1.00 36.94 532 PRO A CA 1
ATOM 4055 C C . PRO A 1 532 ? 8.831 23.826 -45.214 1.00 36.94 532 PRO A C 1
ATOM 4057 O O . PRO A 1 532 ? 8.118 23.151 -45.956 1.00 36.94 532 PRO A O 1
ATOM 4060 N N . VAL A 1 533 ? 8.482 25.039 -44.785 1.00 37.31 533 VAL A N 1
ATOM 4061 C CA . VAL A 1 533 ? 7.313 25.761 -45.285 1.00 37.31 533 VAL A CA 1
ATOM 4062 C C . VAL A 1 533 ? 7.485 25.899 -46.794 1.00 37.31 533 VAL A C 1
ATOM 4064 O O . VAL A 1 533 ? 8.407 26.572 -47.255 1.00 37.31 533 VAL A O 1
ATOM 4067 N N . ALA A 1 534 ? 6.621 25.239 -47.563 1.00 39.00 534 ALA A N 1
ATOM 4068 C CA . ALA A 1 534 ? 6.572 25.413 -49.004 1.00 39.00 534 ALA A CA 1
ATOM 4069 C C . ALA A 1 534 ? 6.246 26.885 -49.298 1.00 39.00 534 ALA A C 1
ATOM 4071 O O . ALA A 1 534 ? 5.142 27.358 -49.025 1.00 39.00 534 ALA A O 1
ATOM 4072 N N . GLN A 1 535 ? 7.219 27.628 -49.830 1.00 37.00 535 GLN A N 1
ATOM 4073 C CA . GLN A 1 535 ? 6.966 28.949 -50.387 1.00 37.00 535 GLN A CA 1
ATOM 4074 C C . GLN A 1 535 ? 6.106 28.775 -51.642 1.00 37.00 535 GLN A C 1
ATOM 4076 O O . GLN A 1 535 ? 6.594 28.383 -52.701 1.00 37.00 535 GLN A O 1
ATOM 4081 N N . ASN A 1 536 ? 4.810 29.057 -51.517 1.00 35.88 536 ASN A N 1
ATOM 4082 C CA . ASN A 1 536 ? 3.917 29.174 -52.661 1.00 35.88 536 ASN A CA 1
ATOM 4083 C C . ASN A 1 536 ? 4.337 30.384 -53.504 1.00 35.88 536 ASN A C 1
ATOM 4085 O O . ASN A 1 536 ? 4.027 31.531 -53.184 1.00 35.88 536 ASN A O 1
ATOM 4089 N N . VAL A 1 537 ? 5.027 30.117 -54.612 1.00 39.22 537 VAL A N 1
ATOM 4090 C CA . VAL A 1 537 ? 5.217 31.078 -55.700 1.00 39.22 537 VAL A CA 1
ATOM 4091 C C . VAL A 1 537 ? 3.866 31.263 -56.394 1.00 39.22 537 VAL A C 1
ATOM 4093 O O . VAL A 1 537 ? 3.447 30.442 -57.210 1.00 39.22 537 VAL A O 1
ATOM 4096 N N . MET A 1 538 ? 3.164 32.348 -56.061 1.00 36.50 538 MET A N 1
ATOM 4097 C CA . MET A 1 538 ? 1.962 32.785 -56.774 1.00 36.50 538 MET A CA 1
ATOM 4098 C C . MET A 1 538 ? 2.329 33.184 -58.210 1.00 36.50 538 MET A C 1
ATOM 4100 O O . MET A 1 538 ? 2.845 34.271 -58.465 1.00 36.50 538 MET A O 1
ATOM 4104 N N . ARG A 1 539 ? 2.038 32.300 -59.170 1.00 36.69 539 ARG A N 1
ATOM 4105 C CA . ARG A 1 539 ? 1.950 32.647 -60.593 1.00 36.69 539 ARG A CA 1
ATOM 4106 C C . ARG A 1 539 ? 0.651 33.418 -60.827 1.00 36.69 539 ARG A C 1
ATOM 4108 O O . ARG A 1 539 ? -0.425 32.828 -60.848 1.00 36.69 539 ARG A O 1
ATOM 4115 N N . GLY A 1 540 ? 0.759 34.727 -61.034 1.00 34.25 540 GLY A N 1
ATOM 4116 C CA . GLY A 1 540 ? -0.356 35.553 -61.490 1.00 34.25 540 GLY A CA 1
ATOM 4117 C C . GLY A 1 540 ? -0.809 35.156 -62.899 1.00 34.25 540 GLY A C 1
ATOM 4118 O O . GLY A 1 540 ? -0.004 35.099 -63.830 1.00 34.25 540 GLY A O 1
ATOM 4119 N N . ARG A 1 541 ? -2.112 34.912 -63.066 1.00 34.06 541 ARG A N 1
ATOM 4120 C CA . ARG A 1 541 ? -2.794 34.931 -64.366 1.00 34.06 541 ARG A CA 1
ATOM 4121 C C . ARG A 1 541 ? -4.081 35.746 -64.265 1.00 34.06 541 ARG A C 1
ATOM 4123 O O . ARG A 1 541 ? -4.763 35.746 -63.249 1.00 34.06 541 ARG A O 1
ATOM 4130 N N . ALA A 1 542 ? -4.301 36.486 -65.341 1.00 34.72 542 ALA A N 1
ATOM 4131 C CA . ALA A 1 542 ? -5.089 37.699 -65.468 1.00 34.72 542 ALA A CA 1
ATOM 4132 C C . ALA A 1 542 ? -6.615 37.512 -65.493 1.00 34.72 542 ALA A C 1
ATOM 4134 O O . ALA A 1 542 ? -7.114 36.468 -65.904 1.00 34.72 542 ALA A O 1
ATOM 4135 N N . ALA A 1 543 ? -7.331 38.603 -65.206 1.00 33.75 543 ALA A N 1
ATOM 4136 C CA . ALA A 1 543 ? -8.682 38.859 -65.701 1.00 33.75 543 ALA A CA 1
ATOM 4137 C C . ALA A 1 543 ? -8.753 40.290 -66.270 1.00 33.75 543 ALA A C 1
ATOM 4139 O O . ALA A 1 543 ? -8.142 41.218 -65.742 1.00 33.75 543 ALA A O 1
ATOM 4140 N N . ALA A 1 544 ? -9.432 40.429 -67.406 1.00 33.19 544 ALA A N 1
ATOM 4141 C CA . ALA A 1 544 ? -9.377 41.562 -68.320 1.00 33.19 544 ALA A CA 1
ATOM 4142 C C . ALA A 1 544 ? -10.546 42.559 -68.146 1.00 33.19 544 ALA A C 1
ATOM 4144 O O . ALA A 1 544 ? -11.666 42.123 -67.923 1.00 33.19 544 ALA A O 1
ATOM 4145 N N . LYS A 1 545 ? -10.230 43.862 -68.317 1.00 34.06 545 LYS A N 1
ATOM 4146 C CA . LYS A 1 545 ? -10.907 44.969 -69.064 1.00 34.06 545 LYS A CA 1
ATOM 4147 C C . LYS A 1 545 ? -12.455 45.114 -69.032 1.00 34.06 545 LYS A C 1
ATOM 4149 O O . LYS A 1 545 ? -13.157 44.122 -69.166 1.00 34.06 545 LYS A O 1
ATOM 4154 N N . PRO A 1 546 ? -13.003 46.359 -69.049 1.00 39.25 546 PRO A N 1
ATOM 4155 C CA . PRO A 1 546 ? -12.978 47.166 -70.281 1.00 39.25 546 PRO A CA 1
ATOM 4156 C C . PRO A 1 546 ? -12.845 48.701 -70.164 1.00 39.25 546 PRO A C 1
ATOM 4158 O O . PRO A 1 546 ? -12.849 49.306 -69.102 1.00 39.25 546 PRO A O 1
ATOM 4161 N N . ASN A 1 547 ? -12.660 49.260 -71.363 1.00 35.06 547 ASN A N 1
ATOM 4162 C CA . ASN A 1 547 ? -12.336 50.612 -71.819 1.00 35.06 547 ASN A CA 1
ATOM 4163 C C . ASN A 1 547 ? -13.094 51.809 -71.212 1.00 35.06 547 ASN A C 1
ATOM 4165 O O . ASN A 1 547 ? -14.315 51.796 -71.111 1.00 35.06 547 ASN A O 1
ATOM 4169 N N . GLY A 1 548 ? -12.364 52.925 -71.086 1.00 33.06 548 GLY A N 1
ATOM 4170 C CA . GLY A 1 548 ? -12.889 54.294 -71.075 1.00 33.06 548 GLY A CA 1
ATOM 4171 C C . GLY A 1 548 ? -11.877 55.284 -71.674 1.00 33.06 548 GLY A C 1
ATOM 4172 O O . GLY A 1 548 ? -10.848 55.565 -71.073 1.00 33.06 548 GLY A O 1
ATOM 4173 N N . ARG A 1 549 ? -12.172 55.747 -72.895 1.00 34.47 549 ARG A N 1
ATOM 4174 C CA . ARG A 1 549 ? -11.665 56.946 -73.614 1.00 34.47 549 ARG A CA 1
ATOM 4175 C C . ARG A 1 549 ? -11.860 58.223 -72.742 1.00 34.47 549 ARG A C 1
ATOM 4177 O O . ARG A 1 549 ? -12.743 58.185 -71.903 1.00 34.47 549 ARG A O 1
ATOM 4184 N N . VAL A 1 550 ? -11.218 59.398 -72.865 1.00 34.62 550 VAL A N 1
ATOM 4185 C CA . VAL A 1 550 ? -10.395 60.080 -73.889 1.00 34.62 550 VAL A CA 1
ATOM 4186 C C . VAL A 1 550 ? -9.851 61.405 -73.281 1.00 34.62 550 VAL A C 1
ATOM 4188 O O . VAL A 1 550 ? -10.614 62.109 -72.637 1.00 34.62 550 VAL A O 1
ATOM 4191 N N . GLN A 1 551 ? -8.568 61.708 -73.546 1.00 33.53 551 GLN A N 1
ATOM 4192 C CA . GLN A 1 551 ? -7.916 63.014 -73.861 1.00 33.53 551 GLN A CA 1
ATOM 4193 C C . GLN A 1 551 ? -7.800 64.224 -72.879 1.00 33.53 551 GLN A C 1
ATOM 4195 O O . GLN A 1 551 ? -8.515 64.290 -71.889 1.00 33.53 551 GLN A O 1
ATOM 4200 N N . PRO A 1 552 ? -6.816 65.136 -73.145 1.00 41.00 552 PRO A N 1
ATOM 4201 C CA . PRO A 1 552 ? -6.078 65.997 -72.193 1.00 41.00 552 PRO A CA 1
ATOM 4202 C C . PRO A 1 552 ? -6.565 67.484 -72.318 1.00 41.00 552 PRO A C 1
ATOM 4204 O O . PRO A 1 552 ? -7.681 67.611 -72.826 1.00 41.00 552 PRO A O 1
ATOM 4207 N N . PRO A 1 553 ? -5.888 68.612 -71.928 1.00 44.72 553 PRO A N 1
ATOM 4208 C CA . PRO A 1 553 ? -4.438 68.929 -71.849 1.00 44.72 553 PRO A CA 1
ATOM 4209 C C . PRO A 1 553 ? -3.933 69.713 -70.604 1.00 44.72 553 PRO A C 1
ATOM 4211 O O . PRO A 1 553 ? -4.692 70.416 -69.942 1.00 44.72 553 PRO A O 1
ATOM 4214 N N . ALA A 1 554 ? -2.618 69.641 -70.358 1.00 37.75 554 ALA A N 1
ATOM 4215 C CA . ALA A 1 554 ? -1.689 70.759 -70.110 1.00 37.75 554 ALA A CA 1
ATOM 4216 C C . ALA A 1 554 ? -0.248 70.231 -70.189 1.00 37.75 554 ALA A C 1
ATOM 4218 O O . ALA A 1 554 ? -0.002 69.154 -69.596 1.00 37.75 554 ALA A O 1
#

Radius of gyration: 31.02 Å; Cα contacts (8 Å, |Δi|>4): 1169; chains: 1; bounding box: 74×118×104 Å

Solvent-accessible surface area (backbone atoms only — not comparable to full-atom values): 31528 Å² total; per-residue (Å²): 141,78,90,80,89,83,91,88,86,87,87,83,89,87,84,89,84,88,82,89,80,90,84,81,88,82,89,81,88,86,82,92,84,92,84,90,87,86,84,86,87,86,84,86,88,84,89,86,80,90,78,86,80,84,82,82,87,87,88,76,93,81,80,86,89,80,59,15,27,44,58,65,72,64,36,66,68,36,54,49,51,52,50,54,47,38,76,73,67,55,55,94,89,56,46,68,66,59,47,32,57,71,63,53,59,65,64,90,20,48,64,39,90,29,22,31,34,61,58,83,68,88,85,75,78,87,86,75,82,61,44,62,66,70,49,95,67,63,69,56,49,78,44,46,34,45,33,40,31,35,18,20,85,86,39,69,61,86,75,57,54,63,62,51,41,36,42,43,46,26,79,80,66,32,93,66,46,8,38,17,40,48,42,24,55,65,24,70,63,38,31,43,48,41,69,52,66,46,62,76,39,73,46,99,53,44,59,67,51,27,14,53,69,39,20,19,68,46,93,49,76,62,40,6,44,43,34,46,51,49,49,50,52,52,47,39,51,75,72,64,57,83,62,64,76,69,29,30,74,77,71,75,45,28,39,32,37,36,40,34,33,34,43,58,58,43,16,38,71,39,84,43,44,74,55,21,23,68,16,42,45,40,35,27,35,47,38,88,69,59,44,75,66,40,93,77,30,21,49,27,41,38,32,39,38,28,64,75,62,40,38,8,56,57,48,33,44,45,33,21,53,63,59,36,35,54,54,33,27,45,50,45,40,85,79,76,74,56,56,23,27,37,51,6,39,61,12,19,46,28,55,1,16,46,22,66,83,13,45,24,23,24,45,59,40,66,66,65,34,42,58,44,57,46,38,52,72,47,79,42,76,65,57,46,77,50,75,35,38,34,65,88,44,95,89,33,40,36,38,35,41,47,53,95,50,45,58,90,64,34,35,40,44,34,44,23,48,56,60,46,82,49,24,50,54,40,69,40,44,33,38,42,43,29,44,34,31,48,85,23,33,34,46,39,75,94,58,42,15,59,42,69,53,38,44,61,56,80,54,45,31,68,33,64,81,78,78,42,44,62,48,33,31,32,17,36,27,34,74,55,58,33,33,64,40,36,28,59,70,95,49,46,66,38,57,86,100,52,70,65,26,40,35,31,43,32,72,41,43,69,51,99,89,51,40,31,36,32,35,40,42,59,45,80,51,81,76,83,70,76,74,79,79,79,80,80,79,82,79,86,79,89,86,79,87,85,90,81,89,82,88,88,91,134